Protein AF-0000000084669431 (afdb_homodimer)

Organism: Exserohilum turcicum (strain 28A) (NCBI:txid671987)

Foldseek 3Di:
DPVVVVVVVVVVVVVVVVVVVVVVVVVVVVPPPPVPVVPVPPPPPPPPQDACLDAADPDALVVDCLLVQDQDPQQADPLFAAAQDQQQLEEEEEEEQCDDLSVLAPPLQVLQLVQVVLLCVVRVHHYYYHYLVRHCLDPFDSVLSVLSSVSNVSRSRVSRFKYKYAYSQKHFQDSPDDCRVQPRHLVNLVPFFDAQAQAALAPDDDPLLPSDGQHNDADSRQAAKEFEADPRGTDPNIMMGGRHNVSSVVSVVLSDCVQRVVDDPVRSRNVLSCCCSVDVSSSNHYGYGQQQQAEAECDDPPRRHYDPPGGMYGPPPVVVVSCSNVSCVVRSD/DPVVVVVVVVVVVVVVVVVVVVVVVVVVVVPPPPVPVVPVPPPPPPPPQDACLDAADPDALVVDCLLVQDQDPQQADPLFAAAQDQQQLEEEEEEEQCDDLSVLAPPLQVLQLVQVVLLCVVRVHHYYYHYLVRHCLDPFDSVLSVLSSVSNVSRSPVSRFKYKYAYSQKHFQDSPDDCRVQPRHLVNLVPFFDAQAQAALAPDDDPLLPSDGQHNDADSRQAAKEFEADPRGTDPNIMMGGRHNVSSVVSVVLSDCVQRVVDDPVRSRNVLSCCCSVDVSSSNHYGYGQCQQAEAECDDPPRRHHDPPGGMYGPPPVVVVSCSNVSCVVRSD

pLDDT: mean 86.64, std 19.19, range [29.72, 98.94]

InterPro domains:
  IPR008630 Glycosyltransferase 34 [PF05637] (87-324)
  IPR008630 Glycosyltransferase 34 [PTHR31306] (14-332)
  IPR029044 Nucleotide-diphospho-sugar transferases [G3DSA:3.90.550.10] (99-324)

Solvent-accessible surface area (backbone atoms only — not comparable to full-atom values): 36402 Å² total; per-residue (Å²): 125,69,71,69,50,56,57,54,49,50,52,46,49,52,48,49,49,51,48,48,50,50,47,52,52,56,62,54,55,71,66,58,62,79,69,64,71,71,65,76,57,74,84,64,78,76,68,80,78,79,79,75,68,73,60,63,54,95,51,53,52,87,78,43,74,36,76,71,42,73,58,53,77,76,28,13,33,66,76,36,48,70,60,69,65,56,48,70,22,30,31,44,33,36,58,45,68,48,55,75,76,47,48,66,29,81,64,36,55,62,53,38,52,52,54,45,41,54,39,18,63,74,65,41,32,38,65,43,78,43,40,33,75,23,52,41,63,75,90,32,64,74,73,53,32,50,58,58,46,50,35,37,50,43,38,70,36,69,73,42,41,34,38,35,40,36,43,65,63,38,46,82,66,31,77,78,65,51,57,45,74,64,46,58,16,48,69,23,38,64,68,53,40,51,54,59,35,79,52,54,58,57,90,60,84,53,80,86,46,61,88,38,53,37,54,75,75,74,55,60,30,41,51,33,32,38,32,25,40,61,98,49,21,70,44,70,52,35,31,36,41,32,62,26,35,66,43,56,52,49,56,55,58,63,66,30,59,77,45,50,69,59,48,53,95,59,37,59,43,48,44,53,48,45,47,39,64,68,27,67,74,47,36,54,21,45,37,41,29,61,20,33,68,59,49,2,20,83,60,58,61,91,64,28,19,60,52,94,81,33,35,24,39,28,57,76,69,28,64,81,76,67,41,41,47,62,56,46,51,68,70,75,101,125,67,72,67,52,55,58,52,47,52,53,46,47,52,50,49,49,52,49,48,51,51,48,51,54,55,62,54,55,69,64,60,61,79,71,64,68,70,64,76,58,73,84,63,78,76,68,80,76,79,78,76,68,74,59,63,54,94,51,52,51,88,78,42,73,37,76,70,41,71,59,55,77,76,27,12,32,66,76,36,46,69,62,66,64,56,48,69,23,29,31,45,32,34,58,46,67,48,55,76,75,49,48,66,30,82,64,38,54,63,54,37,52,52,54,45,40,53,36,18,62,74,64,40,34,37,66,43,76,42,39,34,74,22,51,41,62,78,90,33,65,74,72,52,32,49,57,60,44,50,35,37,51,43,37,70,35,70,73,42,40,36,37,35,41,35,44,66,63,37,44,82,67,32,77,79,65,50,58,46,73,63,47,57,15,49,68,24,38,64,69,52,40,51,54,60,35,77,53,54,56,56,90,59,85,54,79,87,46,62,89,37,51,37,53,74,74,73,56,60,29,41,50,34,33,38,33,25,40,60,97,50,20,70,44,71,53,35,31,37,41,31,63,25,35,66,42,56,51,49,57,56,58,63,65,31,59,78,46,49,69,60,49,54,96,59,36,58,43,47,44,52,48,47,46,38,65,69,28,67,73,46,36,55,22,45,37,42,29,60,19,34,69,60,49,2,20,85,61,60,62,90,65,28,20,61,54,96,82,33,35,25,38,29,56,78,69,29,65,80,76,67,42,40,46,61,56,46,51,67,70,74,100

Nearest PDB structures (foldseek):
  2p6w-assembly1_A  TM=7.998E-01  e=3.138E-10  Paramecium bursaria Chlorella virus 1
  2p72-assembly2_B  TM=7.922E-01  e=5.476E-10  Paramecium bursaria Chlorella virus 1
  2p72-assembly1_A  TM=7.916E-01  e=3.294E-09  Paramecium bursaria Chlorella virus 1
  6bsu-assembly1_B  TM=5.437E-01  e=1.302E-09  Arabidopsis thaliana
  1xkd-assembly1_A  TM=3.582E-01  e=5.502E-01  Aeropyrum pernix K1

Structure (mmCIF, N/CA/C/O backbone):
data_AF-0000000084669431-model_v1
#
loop_
_entity.id
_entity.type
_entity.pdbx_description
1 polymer 'Glycosyltransferase family 34 protein'
#
loop_
_atom_site.group_PDB
_atom_site.id
_atom_site.type_symbol
_atom_site.label_atom_id
_atom_site.label_alt_id
_atom_site.label_comp_id
_atom_site.label_asym_id
_atom_site.label_entity_id
_atom_site.label_seq_id
_atom_site.pdbx_PDB_ins_code
_atom_site.Cartn_x
_atom_site.Cartn_y
_atom_site.Cartn_z
_atom_site.occupancy
_atom_site.B_iso_or_equiv
_atom_site.auth_seq_id
_atom_site.auth_comp_id
_atom_site.auth_asym_id
_atom_site.auth_atom_id
_atom_site.pdbx_PDB_model_num
ATOM 1 N N . MET A 1 1 ? -14.055 40.844 -62.906 1 32.91 1 MET A N 1
ATOM 2 C CA . MET A 1 1 ? -14.789 39.812 -62.156 1 32.91 1 MET A CA 1
ATOM 3 C C . MET A 1 1 ? -14.133 38.438 -62.344 1 32.91 1 MET A C 1
ATOM 5 O O . MET A 1 1 ? -14.383 37.531 -61.531 1 32.91 1 MET A O 1
ATOM 9 N N . LEU A 1 2 ? -13.328 38.344 -63.406 1 43.75 2 LEU A N 1
ATOM 10 C CA . LEU A 1 2 ? -12.766 37.031 -63.812 1 43.75 2 LEU A CA 1
ATOM 11 C C . LEU A 1 2 ? -11.531 36.719 -62.969 1 43.75 2 LEU A C 1
ATOM 13 O O . LEU A 1 2 ? -11.242 35.531 -62.75 1 43.75 2 LEU A O 1
ATOM 17 N N . SER A 1 3 ? -10.719 37.75 -62.625 1 47.31 3 SER A N 1
ATOM 18 C CA . SER A 1 3 ? -9.406 37.531 -62.031 1 47.31 3 SER A CA 1
ATOM 19 C C . SER A 1 3 ? -9.523 37 -60.625 1 47.31 3 SER A C 1
ATOM 21 O O . SER A 1 3 ? -8.664 36.25 -60.156 1 47.31 3 SER A O 1
ATOM 23 N N . ASN A 1 4 ? -10.625 37.375 -59.875 1 48.09 4 ASN A N 1
ATOM 24 C CA . ASN A 1 4 ? -10.758 36.969 -58.469 1 48.09 4 ASN A CA 1
ATOM 25 C C . ASN A 1 4 ? -11.211 35.531 -58.344 1 48.09 4 ASN A C 1
ATOM 27 O O . ASN A 1 4 ? -11.203 34.969 -57.25 1 48.09 4 ASN A O 1
ATOM 31 N N . GLN A 1 5 ? -11.617 34.906 -59.531 1 49 5 GLN A N 1
ATOM 32 C CA . GLN A 1 5 ? -12.102 33.531 -59.531 1 49 5 GLN A CA 1
ATOM 33 C C . GLN A 1 5 ? -10.938 32.562 -59.469 1 49 5 GLN A C 1
ATOM 35 O O . GLN A 1 5 ? -11.031 31.516 -58.812 1 49 5 GLN A O 1
ATOM 40 N N . LEU A 1 6 ? -9.867 32.938 -60.25 1 47.69 6 LEU A N 1
ATOM 41 C CA . LEU A 1 6 ? -8.797 31.969 -60.375 1 47.69 6 LEU A CA 1
ATOM 42 C C . LEU A 1 6 ? -7.984 31.859 -59.094 1 47.69 6 LEU A C 1
ATOM 44 O O . LEU A 1 6 ? -7.551 30.781 -58.719 1 47.69 6 LEU A O 1
ATOM 48 N N . LEU A 1 7 ? -7.859 33.031 -58.344 1 47.94 7 LEU A N 1
ATOM 49 C CA . LEU A 1 7 ? -7.086 33.031 -57.094 1 47.94 7 LEU A CA 1
ATOM 50 C C . LEU A 1 7 ? -7.809 32.25 -56 1 47.94 7 LEU A C 1
ATOM 52 O O . LEU A 1 7 ? -7.18 31.5 -55.25 1 47.94 7 LEU A O 1
ATOM 56 N N . THR A 1 8 ? -9.242 32.25 -56.125 1 51.12 8 THR A N 1
ATOM 57 C CA . THR A 1 8 ? -9.977 31.516 -55.094 1 51.12 8 THR A CA 1
ATOM 58 C C . THR A 1 8 ? -9.898 30 -55.344 1 51.12 8 THR A C 1
ATOM 60 O O . THR A 1 8 ? -9.906 29.219 -54.406 1 51.12 8 THR A O 1
ATOM 63 N N . LYS A 1 9 ? -9.672 29.578 -56.656 1 51.94 9 LYS A N 1
ATOM 64 C CA . LYS A 1 9 ? -9.57 28.141 -56.938 1 51.94 9 LYS A CA 1
ATOM 65 C C . LYS A 1 9 ? -8.211 27.594 -56.531 1 51.94 9 LYS A C 1
ATOM 67 O O . LYS A 1 9 ? -8.125 26.469 -56 1 51.94 9 LYS A O 1
ATOM 72 N N . ARG A 1 10 ? -7.203 28.469 -56.688 1 50.72 10 ARG A N 1
ATOM 73 C CA . ARG A 1 10 ? -5.875 27.969 -56.344 1 50.72 10 ARG A CA 1
ATOM 74 C C . ARG A 1 10 ? -5.707 27.844 -54.844 1 50.72 10 ARG A C 1
ATOM 76 O O . ARG A 1 10 ? -5.125 26.875 -54.344 1 50.72 10 ARG A O 1
ATOM 83 N N . TYR A 1 11 ? -6.312 28.812 -54.125 1 51.25 11 TYR A N 1
ATOM 84 C CA . TYR A 1 11 ? -6.215 28.719 -52.656 1 51.25 11 TYR A CA 1
ATOM 85 C C . TYR A 1 11 ? -7.086 27.578 -52.125 1 51.25 11 TYR A C 1
ATOM 87 O O . TYR A 1 11 ? -6.719 26.906 -51.156 1 51.25 11 TYR A O 1
ATOM 95 N N . THR A 1 12 ? -8.195 27.25 -52.969 1 53.72 12 THR A N 1
ATOM 96 C CA . THR A 1 12 ? -9.023 26.125 -52.562 1 53.72 12 THR A CA 1
ATOM 97 C C . THR A 1 12 ? -8.328 24.797 -52.844 1 53.72 12 THR A C 1
ATOM 99 O O . THR A 1 12 ? -8.375 23.875 -52 1 53.72 12 THR A O 1
ATOM 102 N N . LEU A 1 13 ? -7.527 24.781 -53.938 1 53.62 13 LEU A N 1
ATOM 103 C CA . LEU A 1 13 ? -6.832 23.547 -54.219 1 53.62 13 LEU A CA 1
ATOM 104 C C . LEU A 1 13 ? -5.672 23.328 -53.25 1 53.62 13 LEU A C 1
ATOM 106 O O . LEU A 1 13 ? -5.453 22.219 -52.781 1 53.62 13 LEU A O 1
ATOM 110 N N . VAL A 1 14 ? -4.98 24.438 -52.875 1 55.44 14 VAL A N 1
ATOM 111 C CA . VAL A 1 14 ? -3.887 24.297 -51.938 1 55.44 14 VAL A CA 1
ATOM 112 C C . VAL A 1 14 ? -4.449 24.016 -50.531 1 55.44 14 VAL A C 1
ATOM 114 O O . VAL A 1 14 ? -3.934 23.156 -49.812 1 55.44 14 VAL A O 1
ATOM 117 N N . ALA A 1 15 ? -5.715 24.625 -50.219 1 52.97 15 ALA A N 1
ATOM 118 C CA . ALA A 1 15 ? -6.316 24.344 -48.938 1 52.97 15 ALA A CA 1
ATOM 119 C C . ALA A 1 15 ? -6.84 22.906 -48.875 1 52.97 15 ALA A C 1
ATOM 121 O O . ALA A 1 15 ? -6.645 22.203 -47.875 1 52.97 15 ALA A O 1
ATOM 122 N N . THR A 1 16 ? -7.406 22.438 -50.062 1 52.69 16 THR A N 1
ATOM 123 C CA . THR A 1 16 ? -7.895 21.062 -50.094 1 52.69 16 THR A CA 1
ATOM 124 C C . THR A 1 16 ? -6.73 20.062 -50.094 1 52.69 16 THR A C 1
ATOM 126 O O . THR A 1 16 ? -6.781 19.047 -49.406 1 52.69 16 THR A O 1
ATOM 129 N N . ALA A 1 17 ? -5.609 20.406 -50.75 1 54.62 17 ALA A N 1
ATOM 130 C CA . ALA A 1 17 ? -4.453 19.516 -50.719 1 54.62 17 ALA A CA 1
ATOM 131 C C . ALA A 1 17 ? -3.793 19.5 -49.344 1 54.62 17 ALA A C 1
ATOM 133 O O . ALA A 1 17 ? -3.357 18.453 -48.875 1 54.62 17 ALA A O 1
ATOM 134 N N . LEU A 1 18 ? -3.768 20.688 -48.625 1 51.84 18 LEU A N 1
ATOM 135 C CA . LEU A 1 18 ? -3.232 20.734 -47.281 1 51.84 18 LEU A CA 1
ATOM 136 C C . LEU A 1 18 ? -4.141 19.984 -46.312 1 51.84 18 LEU A C 1
ATOM 138 O O . LEU A 1 18 ? -3.66 19.25 -45.438 1 51.84 18 LEU A O 1
ATOM 142 N N . ILE A 1 19 ? -5.496 20.031 -46.594 1 52.03 19 ILE A N 1
ATOM 143 C CA . ILE A 1 19 ? -6.406 19.281 -45.719 1 52.03 19 ILE A CA 1
ATOM 144 C C . ILE A 1 19 ? -6.289 17.781 -46.031 1 52.03 19 ILE A C 1
ATOM 146 O O . ILE A 1 19 ? -6.238 16.969 -45.094 1 52.03 19 ILE A O 1
ATOM 150 N N . ILE A 1 20 ? -6.102 17.406 -47.344 1 50.56 20 ILE A N 1
ATOM 151 C CA . ILE A 1 20 ? -5.941 15.992 -47.656 1 50.56 20 ILE A CA 1
ATOM 152 C C . ILE A 1 20 ? -4.613 15.484 -47.094 1 50.56 20 ILE A C 1
ATOM 154 O O . ILE A 1 20 ? -4.551 14.406 -46.5 1 50.56 20 ILE A O 1
ATOM 158 N N . SER A 1 21 ? -3.525 16.312 -47.125 1 47.38 21 SER A N 1
ATOM 159 C CA . SER A 1 21 ? -2.264 15.875 -46.562 1 47.38 21 SER A CA 1
ATOM 160 C C . SER A 1 21 ? -2.359 15.773 -45.031 1 47.38 21 SER A C 1
ATOM 162 O O . SER A 1 21 ? -1.797 14.852 -44.438 1 47.38 21 SER A O 1
ATOM 164 N N . ILE A 1 22 ? -3.074 16.672 -44.406 1 48.5 22 ILE A N 1
ATOM 165 C CA . ILE A 1 22 ? -3.26 16.578 -42.969 1 48.5 22 ILE A CA 1
ATOM 166 C C . ILE A 1 22 ? -4.129 15.367 -42.625 1 48.5 22 ILE A C 1
ATOM 168 O O . ILE A 1 22 ? -3.838 14.617 -41.688 1 48.5 22 ILE A O 1
ATOM 172 N N . VAL A 1 23 ? -5.168 15.078 -43.469 1 45.84 23 VAL A N 1
ATOM 173 C CA . VAL A 1 23 ? -6.012 13.914 -43.219 1 45.84 23 VAL A CA 1
ATOM 174 C C . VAL A 1 23 ? -5.223 12.641 -43.5 1 45.84 23 VAL A C 1
ATOM 176 O O . VAL A 1 23 ? -5.332 11.648 -42.75 1 45.84 23 VAL A O 1
ATOM 179 N N . LEU A 1 24 ? -4.414 12.602 -44.594 1 42.56 24 LEU A N 1
ATOM 180 C CA . LEU A 1 24 ? -3.609 11.414 -44.844 1 42.56 24 LEU A CA 1
ATOM 181 C C . LEU A 1 24 ? -2.551 11.227 -43.75 1 42.56 24 LEU A C 1
ATOM 183 O O . LEU A 1 24 ? -2.307 10.109 -43.312 1 42.56 24 LEU A O 1
ATOM 187 N N . VAL A 1 25 ? -1.885 12.273 -43.25 1 41.88 25 VAL A N 1
ATOM 188 C CA . VAL A 1 25 ? -0.943 12.117 -42.156 1 41.88 25 VAL A CA 1
ATOM 189 C C . VAL A 1 25 ? -1.695 11.727 -40.875 1 41.88 25 VAL A C 1
ATOM 191 O O . VAL A 1 25 ? -1.219 10.906 -40.094 1 41.88 25 VAL A O 1
ATOM 194 N N . ALA A 1 26 ? -2.918 12.305 -40.625 1 40.94 26 ALA A N 1
ATOM 195 C CA . ALA A 1 26 ? -3.709 11.906 -39.469 1 40.94 26 ALA A CA 1
ATOM 196 C C . ALA A 1 26 ? -4.227 10.477 -39.625 1 40.94 26 ALA A C 1
ATOM 198 O O . ALA A 1 26 ? -4.383 9.758 -38.625 1 40.94 26 ALA A O 1
ATOM 199 N N . SER A 1 27 ? -4.652 10.008 -40.844 1 35.16 27 SER A N 1
ATOM 200 C CA . SER A 1 27 ? -5.082 8.625 -41 1 35.16 27 SER A CA 1
ATOM 201 C C . SER A 1 27 ? -3.92 7.656 -40.781 1 35.16 27 SER A C 1
ATOM 203 O O . SER A 1 27 ? -4.129 6.477 -40.5 1 35.16 27 SER A O 1
ATOM 205 N N . PHE A 1 28 ? -2.715 7.988 -41.344 1 35.03 28 PHE A N 1
ATOM 206 C CA . PHE A 1 28 ? -1.62 7.055 -41.094 1 35.03 28 PHE A CA 1
ATOM 207 C C . PHE A 1 28 ? -1.096 7.18 -39.688 1 35.03 28 PHE A C 1
ATOM 209 O O . PHE A 1 28 ? -0.158 6.48 -39.281 1 35.03 28 PHE A O 1
ATOM 216 N N . ARG A 1 29 ? -1.427 8.211 -38.938 1 33.59 29 ARG A N 1
ATOM 217 C CA . ARG A 1 29 ? -0.917 8.258 -37.562 1 33.59 29 ARG A CA 1
ATOM 218 C C . ARG A 1 29 ? -1.437 7.082 -36.75 1 33.59 29 ARG A C 1
ATOM 220 O O . ARG A 1 29 ? -0.849 6.727 -35.719 1 33.59 29 ARG A O 1
ATOM 227 N N . ASP A 1 30 ? -2.705 6.641 -36.969 1 31.17 30 ASP A N 1
ATOM 228 C CA . ASP A 1 30 ? -3.178 5.574 -36.094 1 31.17 30 ASP A CA 1
ATOM 229 C C . ASP A 1 30 ? -2.391 4.285 -36.312 1 31.17 30 ASP A C 1
ATOM 231 O O . ASP A 1 30 ? -2.371 3.4 -35.469 1 31.17 30 ASP A O 1
ATOM 235 N N . ALA A 1 31 ? -2.021 3.947 -37.594 1 32.41 31 ALA A N 1
ATOM 236 C CA . ALA A 1 31 ? -1.518 2.596 -37.812 1 32.41 31 ALA A CA 1
ATOM 237 C C . ALA A 1 31 ? -0.068 2.465 -37.344 1 32.41 31 ALA A C 1
ATOM 239 O O . ALA A 1 31 ? 0.586 1.455 -37.625 1 32.41 31 ALA A O 1
ATOM 240 N N . ILE A 1 32 ? 0.657 3.607 -37.188 1 30.89 32 ILE A N 1
ATOM 241 C CA . ILE A 1 32 ? 1.993 3.146 -36.812 1 30.89 32 ILE A CA 1
ATOM 242 C C . ILE A 1 32 ? 1.958 2.49 -35.438 1 30.89 32 ILE A C 1
ATOM 244 O O . ILE A 1 32 ? 1.652 3.145 -34.438 1 30.89 32 ILE A O 1
ATOM 248 N N . PRO A 1 33 ? 1.662 1.197 -35.438 1 29.72 33 PRO A N 1
ATOM 249 C CA . PRO A 1 33 ? 1.746 0.488 -34.156 1 29.72 33 PRO A CA 1
ATOM 250 C C . PRO A 1 33 ? 3.027 0.805 -33.406 1 29.72 33 PRO A C 1
ATOM 252 O O . PRO A 1 33 ? 4.125 0.723 -33.969 1 29.72 33 PRO A O 1
ATOM 255 N N . ILE A 1 34 ? 3.033 1.793 -32.531 1 33.34 34 ILE A N 1
ATOM 256 C CA . ILE A 1 34 ? 4.121 2.006 -31.578 1 33.34 34 ILE A CA 1
ATOM 257 C C . ILE A 1 34 ? 4.637 0.661 -31.078 1 33.34 34 ILE A C 1
ATOM 259 O O . ILE A 1 34 ? 5.512 0.611 -30.203 1 33.34 34 ILE A O 1
ATOM 263 N N . GLN A 1 35 ? 4.113 -0.482 -31.578 1 30.89 35 GLN A N 1
ATOM 264 C CA . GLN A 1 35 ? 4.617 -1.782 -31.141 1 30.89 35 GLN A CA 1
ATOM 265 C C . GLN A 1 35 ? 6.113 -1.912 -31.422 1 30.89 35 GLN A C 1
ATOM 267 O O . GLN A 1 35 ? 6.836 -2.549 -30.656 1 30.89 35 GLN A O 1
ATOM 272 N N . ASP A 1 36 ? 6.645 -1.419 -32.562 1 31.81 36 ASP A N 1
ATOM 273 C CA . ASP A 1 36 ? 7.902 -1.944 -33.094 1 31.81 36 ASP A CA 1
ATOM 274 C C . ASP A 1 36 ? 9.094 -1.292 -32.375 1 31.81 36 ASP A C 1
ATOM 276 O O . ASP A 1 36 ? 10.242 -1.506 -32.781 1 31.81 36 ASP A O 1
ATOM 280 N N . TYR A 1 37 ? 8.922 -0.146 -31.766 1 34.09 37 TYR A N 1
ATOM 281 C CA . TYR A 1 37 ? 10.203 0.41 -31.344 1 34.09 37 TYR A CA 1
ATOM 282 C C . TYR A 1 37 ? 10.836 -0.438 -30.25 1 34.09 37 TYR A C 1
ATOM 284 O O . TYR A 1 37 ? 11.805 -0.019 -29.609 1 34.09 37 TYR A O 1
ATOM 292 N N . ARG A 1 38 ? 10.195 -1.572 -29.828 1 37.84 38 ARG A N 1
ATOM 293 C CA . ARG A 1 38 ? 10.812 -2.412 -28.812 1 37.84 38 ARG A CA 1
ATOM 294 C C . ARG A 1 38 ? 12.148 -2.967 -29.281 1 37.84 38 ARG A C 1
ATOM 296 O O . ARG A 1 38 ? 12.945 -3.457 -28.469 1 37.84 38 ARG A O 1
ATOM 303 N N . ASN A 1 39 ? 12.312 -3.004 -30.688 1 33.28 39 ASN A N 1
ATOM 304 C CA . ASN A 1 39 ? 13.453 -3.789 -31.141 1 33.28 39 ASN A CA 1
ATOM 305 C C . ASN A 1 39 ? 14.75 -2.988 -31.062 1 33.28 39 ASN A C 1
ATOM 307 O O . ASN A 1 39 ? 15.812 -3.488 -31.438 1 33.28 39 ASN A O 1
ATOM 311 N N . PHE A 1 40 ? 14.672 -1.655 -31.266 1 31.58 40 PHE A N 1
ATOM 312 C CA . PHE A 1 40 ? 16 -1.084 -31.438 1 31.58 40 PHE A CA 1
ATOM 313 C C . PHE A 1 40 ? 16.766 -1.104 -30.125 1 31.58 40 PHE A C 1
ATOM 315 O O . PHE A 1 40 ? 17.344 -0.089 -29.703 1 31.58 40 PHE A O 1
ATOM 322 N N . ALA A 1 41 ? 16.266 -1.688 -29.094 1 34.12 41 ALA A N 1
ATOM 323 C CA . ALA A 1 41 ? 17.172 -1.698 -27.953 1 34.12 41 ALA A CA 1
ATOM 324 C C . ALA A 1 41 ? 18.5 -2.338 -28.312 1 34.12 41 ALA A C 1
ATOM 326 O O . ALA A 1 41 ? 18.562 -3.219 -29.172 1 34.12 41 ALA A O 1
ATOM 327 N N . PHE A 1 42 ? 19.688 -1.788 -27.828 1 33.38 42 PHE A N 1
ATOM 328 C CA . PHE A 1 42 ? 21.078 -2.215 -27.828 1 33.38 42 PHE A CA 1
ATOM 329 C C . PHE A 1 42 ? 21.188 -3.711 -27.562 1 33.38 42 PHE A C 1
ATOM 331 O O . PHE A 1 42 ? 20.328 -4.293 -26.906 1 33.38 42 PHE A O 1
ATOM 338 N N . SER A 1 43 ? 21.703 -4.426 -28.453 1 33.28 43 SER A N 1
ATOM 339 C CA . SER A 1 43 ? 22.281 -5.723 -28.109 1 33.28 43 SER A CA 1
ATOM 340 C C . SER A 1 43 ? 22.797 -5.73 -26.688 1 33.28 43 SER A C 1
ATOM 342 O O . SER A 1 43 ? 23.906 -5.242 -26.422 1 33.28 43 SER A O 1
ATOM 344 N N . GLU A 1 44 ? 22.047 -5.398 -25.719 1 38.16 44 GLU A N 1
ATOM 345 C CA . GLU A 1 44 ? 22.625 -5.547 -24.391 1 38.16 44 GLU A CA 1
ATOM 346 C C . GLU A 1 44 ? 23.234 -6.93 -24.203 1 38.16 44 GLU A C 1
ATOM 348 O O . GLU A 1 44 ? 22.609 -7.945 -24.516 1 38.16 44 GLU A O 1
ATOM 353 N N . THR A 1 45 ? 24.5 -7.078 -24.297 1 37.31 45 THR A N 1
ATOM 354 C CA . THR A 1 45 ? 25.203 -8.25 -23.766 1 37.31 45 THR A CA 1
ATOM 355 C C . THR A 1 45 ? 24.5 -8.789 -22.531 1 37.31 45 THR A C 1
ATOM 357 O O . THR A 1 45 ? 24.375 -8.102 -21.531 1 37.31 45 THR A O 1
ATOM 360 N N . VAL A 1 46 ? 23.609 -9.711 -22.844 1 43.78 46 VAL A N 1
ATOM 361 C CA . VAL A 1 46 ? 22.953 -10.398 -21.734 1 43.78 46 VAL A CA 1
ATOM 362 C C . VAL A 1 46 ? 24 -11.031 -20.828 1 43.78 46 VAL A C 1
ATOM 364 O O . VAL A 1 46 ? 24.688 -11.984 -21.219 1 43.78 46 VAL A O 1
ATOM 367 N N . VAL 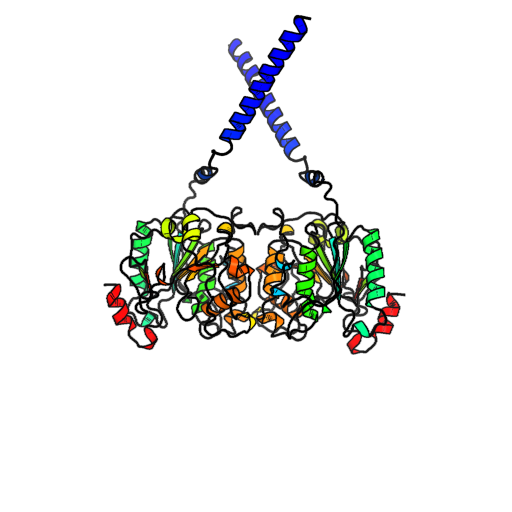A 1 47 ? 24.75 -10.336 -20 1 48.34 47 VAL A N 1
ATOM 368 C CA . VAL A 1 47 ? 25.531 -10.953 -18.922 1 48.34 47 VAL A CA 1
ATOM 369 C C . VAL A 1 47 ? 24.656 -11.938 -18.156 1 48.34 47 VAL A C 1
ATOM 371 O O . VAL A 1 47 ? 23.531 -11.602 -17.75 1 48.34 47 VAL A O 1
ATOM 374 N N . PRO A 1 48 ? 25.031 -13.227 -18.297 1 58.28 48 PRO A N 1
ATOM 375 C CA . PRO A 1 48 ? 24.25 -14.219 -17.547 1 58.28 48 PRO A CA 1
ATOM 376 C C . PRO A 1 48 ? 23.969 -13.797 -16.109 1 58.28 48 PRO A C 1
ATOM 378 O O . PRO A 1 48 ? 24.859 -13.305 -15.422 1 58.28 48 PRO A O 1
ATOM 381 N N . ILE A 1 49 ? 22.719 -13.656 -15.766 1 69.75 49 ILE A N 1
ATOM 382 C CA . ILE A 1 49 ? 22.312 -13.336 -14.398 1 69.75 49 ILE A CA 1
ATOM 383 C C . ILE A 1 49 ? 22.797 -14.422 -13.445 1 69.75 49 ILE A C 1
ATOM 385 O O . ILE A 1 49 ? 22.578 -15.609 -13.68 1 69.75 49 ILE A O 1
ATOM 389 N N . GLN A 1 50 ? 23.75 -14.062 -12.578 1 71.44 50 GLN A N 1
ATOM 390 C CA . GLN A 1 50 ? 24.25 -14.977 -11.562 1 71.44 50 GLN A CA 1
ATOM 391 C C . GLN A 1 50 ? 23.391 -14.93 -10.305 1 71.44 50 GLN A C 1
ATOM 393 O O . GLN A 1 50 ? 23.172 -13.867 -9.734 1 71.44 50 GLN A O 1
ATOM 398 N N . THR A 1 51 ? 22.688 -16.062 -10.102 1 80.62 51 THR A N 1
ATOM 399 C CA . THR A 1 51 ? 21.953 -16.203 -8.844 1 80.62 51 THR A CA 1
ATOM 400 C C . THR A 1 51 ? 22.891 -16.656 -7.723 1 80.62 51 THR A C 1
ATOM 402 O O . THR A 1 51 ? 23.891 -17.328 -7.973 1 80.62 51 THR A O 1
ATOM 405 N N . SER A 1 52 ? 22.812 -16.047 -6.543 1 76.5 52 SER A N 1
ATOM 406 C CA . SER A 1 52 ? 23.531 -16.516 -5.367 1 76.5 52 SER A CA 1
ATOM 407 C C . SER A 1 52 ? 22.672 -17.438 -4.52 1 76.5 52 SER A C 1
ATOM 409 O O . SER A 1 52 ? 22.062 -17.016 -3.543 1 76.5 52 SER A O 1
ATOM 411 N N . ASN A 1 53 ? 22.609 -18.688 -4.941 1 85.69 53 ASN A N 1
ATOM 412 C CA . ASN A 1 53 ? 21.797 -19.625 -4.195 1 85.69 53 ASN A CA 1
ATOM 413 C C . ASN A 1 53 ? 22.609 -20.359 -3.129 1 85.69 53 ASN A C 1
ATOM 415 O O . ASN A 1 53 ? 22.109 -21.266 -2.467 1 85.69 53 ASN A O 1
ATOM 419 N N . ASN A 1 54 ? 23.906 -19.672 -3.123 1 82.25 54 ASN A N 1
ATOM 420 C CA . ASN A 1 54 ? 24.797 -20.297 -2.15 1 82.25 54 ASN A CA 1
ATOM 421 C C . ASN A 1 54 ? 24.953 -19.438 -0.898 1 82.25 54 ASN A C 1
ATOM 423 O O . ASN A 1 54 ? 25.281 -18.266 -0.989 1 82.25 54 ASN A O 1
ATOM 427 N N . GLY A 1 55 ? 24.375 -19.766 0.247 1 84.81 55 GLY A N 1
ATOM 428 C CA . GLY A 1 55 ? 24.562 -19.156 1.553 1 84.81 55 GLY A CA 1
ATOM 429 C C . GLY A 1 55 ? 23.516 -18.141 1.898 1 84.81 55 GLY A C 1
ATOM 430 O O . GLY A 1 55 ? 22.781 -17.672 1.021 1 84.81 55 GLY A O 1
ATOM 431 N N . PRO A 1 56 ? 23.531 -17.688 3.096 1 91.06 56 PRO A N 1
ATOM 432 C CA . PRO A 1 56 ? 22.516 -16.75 3.584 1 91.06 56 PRO A CA 1
ATOM 433 C C . PRO A 1 56 ? 22.797 -15.312 3.18 1 91.06 56 PRO A C 1
ATOM 435 O O . PRO A 1 56 ? 23.953 -14.953 2.922 1 91.06 56 PRO A O 1
ATOM 438 N N . GLN A 1 57 ? 21.734 -14.523 2.996 1 91.31 57 GLN A N 1
ATOM 439 C CA . GLN A 1 57 ? 21.906 -13.078 2.85 1 91.31 57 GLN A CA 1
ATOM 440 C C . GLN A 1 57 ? 22.578 -12.477 4.086 1 91.31 57 GLN A C 1
ATOM 442 O O . GLN A 1 57 ? 22.469 -13.031 5.184 1 91.31 57 GLN A O 1
ATOM 447 N N . PRO A 1 58 ? 23.281 -11.375 3.893 1 90.69 58 PRO A N 1
ATOM 448 C CA . PRO A 1 58 ? 24.062 -10.805 4.988 1 90.69 58 PRO A CA 1
ATOM 449 C C . PRO A 1 58 ? 23.188 -10.195 6.086 1 90.69 58 PRO A C 1
ATOM 451 O O . PRO A 1 58 ? 23.672 -9.953 7.195 1 90.69 58 PRO A O 1
ATOM 454 N N . ALA A 1 59 ? 22 -9.867 5.84 1 92.19 59 ALA A N 1
ATOM 455 C CA . ALA A 1 59 ? 21.094 -9.242 6.809 1 92.19 59 ALA A CA 1
ATOM 456 C C . ALA A 1 59 ? 19.641 -9.547 6.48 1 92.19 59 ALA A C 1
ATOM 458 O O . ALA A 1 59 ? 19.359 -10.312 5.555 1 92.19 59 ALA A O 1
ATOM 459 N N . HIS A 1 60 ? 18.766 -9.008 7.344 1 93.56 60 HIS A N 1
ATOM 460 C CA . HIS A 1 60 ? 17.344 -9.18 7.141 1 93.56 60 HIS A CA 1
ATOM 461 C C . HIS A 1 60 ? 16.938 -8.805 5.719 1 93.56 60 HIS A C 1
ATOM 463 O O . HIS A 1 60 ? 17.453 -7.836 5.156 1 93.56 60 HIS A O 1
ATOM 469 N N . TYR A 1 61 ? 15.961 -9.531 5.141 1 95.81 61 TYR A N 1
ATOM 470 C CA . TYR A 1 61 ? 15.641 -9.398 3.725 1 95.81 61 TYR A CA 1
ATOM 471 C C . TYR A 1 61 ? 15.203 -7.977 3.393 1 95.81 61 TYR A C 1
ATOM 473 O O . TYR A 1 61 ? 15.438 -7.492 2.285 1 95.81 61 TYR A O 1
ATOM 481 N N . LYS A 1 62 ? 14.664 -7.223 4.301 1 93.19 62 LYS A N 1
ATOM 482 C CA . LYS A 1 62 ? 14.133 -5.887 4.059 1 93.19 62 LYS A CA 1
ATOM 483 C C . LYS A 1 62 ? 15.25 -4.895 3.758 1 93.19 62 LYS A C 1
ATOM 485 O O . LYS A 1 62 ? 15 -3.814 3.217 1 93.19 62 LYS A O 1
ATOM 490 N N . THR A 1 63 ? 16.406 -5.219 4.152 1 91.81 63 THR A N 1
ATOM 491 C CA . THR A 1 63 ? 17.5 -4.262 4.016 1 91.81 63 THR A CA 1
ATOM 492 C C . THR A 1 63 ? 18.359 -4.598 2.797 1 91.81 63 THR A C 1
ATOM 494 O O . THR A 1 63 ? 19.406 -3.982 2.582 1 91.81 63 THR A O 1
ATOM 497 N N . GLN A 1 64 ? 17.891 -5.609 2.031 1 94.19 64 GLN A N 1
ATOM 498 C CA . GLN A 1 64 ? 18.672 -6.07 0.893 1 94.19 64 GLN A CA 1
ATOM 499 C C . GLN A 1 64 ? 18.406 -5.215 -0.343 1 94.19 64 GLN A C 1
ATOM 501 O O . GLN A 1 64 ? 17.328 -4.648 -0.49 1 94.19 64 GLN A O 1
ATOM 506 N N . PRO A 1 65 ? 19.297 -5.078 -1.297 1 92.81 65 PRO A N 1
ATOM 507 C CA . PRO A 1 65 ? 19.188 -4.152 -2.428 1 92.81 65 PRO A CA 1
ATOM 508 C C . PRO A 1 65 ? 18.125 -4.566 -3.439 1 92.81 65 PRO A C 1
ATOM 510 O O . PRO A 1 65 ? 17.688 -3.746 -4.242 1 92.81 65 PRO A O 1
ATOM 513 N N . GLU A 1 66 ? 17.719 -5.809 -3.451 1 93.31 66 GLU A N 1
ATOM 514 C CA . GLU A 1 66 ? 16.781 -6.285 -4.465 1 93.31 66 GLU A CA 1
ATOM 515 C C . GLU A 1 66 ? 15.445 -5.562 -4.359 1 93.31 66 GLU A C 1
ATOM 517 O O . GLU A 1 66 ? 14.656 -5.566 -5.305 1 93.31 66 GLU A O 1
ATOM 522 N N . TRP A 1 67 ? 15.164 -4.91 -3.213 1 93.75 67 TRP A N 1
ATOM 523 C CA . TRP A 1 67 ? 13.914 -4.18 -3.029 1 93.75 67 TRP A CA 1
ATOM 524 C C . TRP A 1 67 ? 13.891 -2.908 -3.871 1 93.75 67 TRP A C 1
ATOM 526 O O . TRP A 1 67 ? 12.836 -2.297 -4.062 1 93.75 67 TRP A O 1
ATOM 536 N N . ASN A 1 68 ? 15.016 -2.516 -4.438 1 91.19 68 ASN A N 1
ATOM 537 C CA . ASN A 1 68 ? 15.086 -1.355 -5.32 1 91.19 68 ASN A CA 1
ATOM 538 C C . ASN A 1 68 ? 14.984 -1.758 -6.785 1 91.19 68 ASN A C 1
ATOM 540 O O . ASN A 1 68 ? 15.609 -1.142 -7.652 1 91.19 68 ASN A O 1
ATOM 544 N N . TRP A 1 69 ? 14.25 -2.881 -7.035 1 95.75 69 TRP A N 1
ATOM 545 C CA . TRP A 1 69 ? 14.055 -3.268 -8.43 1 95.75 69 TRP A CA 1
ATOM 546 C C . TRP A 1 69 ? 13.297 -2.188 -9.195 1 95.75 69 TRP A C 1
ATOM 548 O O . TRP A 1 69 ? 12.453 -1.491 -8.625 1 95.75 69 TRP A O 1
ATOM 558 N N . VAL A 1 70 ? 13.508 -2.037 -10.461 1 93.94 70 VAL A N 1
ATOM 559 C CA . VAL A 1 70 ? 13.07 -0.916 -11.289 1 93.94 70 VAL A CA 1
ATOM 560 C C . VAL A 1 70 ? 11.641 -1.15 -11.766 1 93.94 70 VAL A C 1
ATOM 562 O O . VAL A 1 70 ? 11.289 -2.26 -12.172 1 93.94 70 VAL A O 1
ATOM 565 N N . VAL A 1 71 ? 10.828 -0.145 -11.656 1 96.44 71 VAL A N 1
ATOM 566 C CA . VAL A 1 71 ? 9.555 -0.044 -12.359 1 96.44 71 VAL A CA 1
ATOM 567 C C . VAL A 1 71 ? 9.711 0.84 -13.594 1 96.44 71 VAL A C 1
ATOM 569 O O . VAL A 1 71 ? 9.898 2.053 -13.477 1 96.44 71 VAL A O 1
ATOM 572 N N . PRO A 1 72 ? 9.672 0.236 -14.75 1 96.31 72 PRO A N 1
ATOM 573 C CA . PRO A 1 72 ? 9.883 1.054 -15.945 1 96.31 72 PRO A CA 1
ATOM 574 C C . PRO A 1 72 ? 8.773 2.078 -16.156 1 96.31 72 PRO A C 1
ATOM 576 O O . PRO A 1 72 ? 7.676 1.932 -15.609 1 96.31 72 PRO A O 1
ATOM 579 N N . LYS A 1 73 ? 9.016 3.068 -17 1 93.88 73 LYS A N 1
ATOM 580 C CA . LYS A 1 73 ? 8.109 4.195 -17.203 1 93.88 73 LYS A CA 1
ATOM 581 C C . LYS A 1 73 ? 6.734 3.715 -17.656 1 93.88 73 LYS A C 1
ATOM 583 O O . LYS A 1 73 ? 5.711 4.184 -17.156 1 93.88 73 LYS A O 1
ATOM 588 N N . TYR A 1 74 ? 6.652 2.756 -18.547 1 93.88 74 TYR A N 1
ATOM 589 C CA . TYR A 1 74 ? 5.379 2.314 -19.109 1 93.88 74 TYR A CA 1
ATOM 590 C C . TYR A 1 74 ? 4.531 1.613 -18.047 1 93.88 74 TYR A C 1
ATOM 592 O O . TYR A 1 74 ? 3.314 1.493 -18.203 1 93.88 74 TYR A O 1
ATOM 600 N N . ALA A 1 75 ? 5.176 1.157 -16.969 1 96.25 75 ALA A N 1
ATOM 601 C CA . ALA A 1 75 ? 4.488 0.399 -15.922 1 96.25 75 ALA A CA 1
ATOM 602 C C . ALA A 1 75 ? 4.363 1.216 -14.641 1 96.25 75 ALA A C 1
ATOM 604 O O . ALA A 1 75 ? 3.977 0.688 -13.594 1 96.25 75 ALA A O 1
ATOM 605 N N . SER A 1 76 ? 4.727 2.48 -14.711 1 95.31 76 SER A N 1
ATOM 606 C CA . SER A 1 76 ? 4.871 3.314 -13.523 1 95.31 76 SER A CA 1
ATOM 607 C C . SER A 1 76 ? 3.568 4.039 -13.195 1 95.31 76 SER A C 1
ATOM 609 O O . SER A 1 76 ? 3.406 4.574 -12.102 1 95.31 76 SER A O 1
ATOM 611 N N . SER A 1 77 ? 2.633 4.051 -14.094 1 94.31 77 SER A N 1
ATOM 612 C CA . SER A 1 77 ? 1.442 4.879 -13.938 1 94.31 77 SER A CA 1
ATOM 613 C C . SER A 1 77 ? 0.41 4.199 -13.047 1 94.31 77 SER A C 1
ATOM 615 O O . SER A 1 77 ? 0.19 2.99 -13.156 1 94.31 77 SER A O 1
ATOM 617 N N . PHE A 1 78 ? -0.239 5 -12.234 1 92.12 78 PHE A N 1
ATOM 618 C CA . PHE A 1 78 ? -1.371 4.551 -11.43 1 92.12 78 PHE A CA 1
ATOM 619 C C . PHE A 1 78 ? -2.484 4.012 -12.32 1 92.12 78 PHE A C 1
ATOM 621 O O . PHE A 1 78 ? -3.244 3.133 -11.906 1 92.12 78 PHE A O 1
ATOM 628 N N . ASP A 1 79 ? -2.514 4.43 -13.57 1 91 79 ASP A N 1
ATOM 629 C CA . ASP A 1 79 ? -3.561 4.02 -14.5 1 91 79 ASP A CA 1
ATOM 630 C C . ASP A 1 79 ? -3.246 2.658 -15.117 1 91 79 ASP A C 1
ATOM 632 O O . ASP A 1 79 ? -4.012 2.152 -15.938 1 91 79 ASP A O 1
ATOM 636 N N . GLY A 1 80 ? -2.197 2.127 -14.75 1 94.31 80 GLY A N 1
ATOM 637 C CA . GLY A 1 80 ? -1.843 0.798 -15.219 1 94.31 80 GLY A CA 1
ATOM 638 C C . GLY A 1 80 ? -1.479 0.764 -16.688 1 94.31 80 GLY A C 1
ATOM 639 O O . GLY A 1 80 ? -1.25 1.809 -17.297 1 94.31 80 GLY A O 1
ATOM 640 N N . TYR A 1 81 ? -1.259 -0.446 -17.203 1 95.88 81 TYR A N 1
ATOM 641 C CA . TYR A 1 81 ? -0.928 -0.689 -18.594 1 95.88 81 TYR A CA 1
ATOM 642 C C . TYR A 1 81 ? -1.369 -2.082 -19.031 1 95.88 81 TYR A C 1
ATOM 644 O O . TYR A 1 81 ? -1.623 -2.947 -18.188 1 95.88 81 TYR A O 1
ATOM 652 N N . ALA A 1 82 ? -1.586 -2.242 -20.312 1 96.06 82 ALA A N 1
ATOM 653 C CA . ALA A 1 82 ? -1.889 -3.551 -20.875 1 96.06 82 ALA A CA 1
ATOM 654 C C . ALA A 1 82 ? -1.072 -3.793 -22.141 1 96.06 82 ALA A C 1
ATOM 656 O O . ALA A 1 82 ? -1.076 -2.969 -23.062 1 96.06 82 ALA A O 1
ATOM 657 N N . ARG A 1 83 ? -0.351 -4.848 -22.125 1 96.56 83 ARG A N 1
ATOM 658 C CA . ARG A 1 83 ? 0.372 -5.266 -23.312 1 96.56 83 ARG A CA 1
ATOM 659 C C . ARG A 1 83 ? 0.694 -6.754 -23.266 1 96.56 83 ARG A C 1
ATOM 661 O O . ARG A 1 83 ? 0.754 -7.348 -22.188 1 96.56 83 ARG A O 1
ATOM 668 N N . LYS A 1 84 ? 0.81 -7.328 -24.391 1 98.12 84 LYS A N 1
ATOM 669 C CA . LYS A 1 84 ? 1.226 -8.719 -24.516 1 98.12 84 LYS A CA 1
ATOM 670 C C . LYS A 1 84 ? 2.713 -8.875 -24.219 1 98.12 84 LYS A C 1
ATOM 672 O O . LYS A 1 84 ? 3.555 -8.312 -24.906 1 98.12 84 LYS A O 1
ATOM 677 N N . PRO A 1 85 ? 3.025 -9.609 -23.078 1 98.5 85 PRO A N 1
ATOM 678 C CA . PRO A 1 85 ? 4.457 -9.781 -22.812 1 98.5 85 PRO A CA 1
ATOM 679 C C . PRO A 1 85 ? 5.137 -10.672 -23.859 1 98.5 85 PRO A C 1
ATOM 681 O O . PRO A 1 85 ? 4.492 -11.531 -24.453 1 98.5 85 PRO A O 1
ATOM 684 N N . ARG A 1 86 ? 6.434 -10.344 -24.234 1 98.19 86 ARG A N 1
ATOM 685 C CA . ARG A 1 86 ? 7.242 -11.328 -24.953 1 98.19 86 ARG A CA 1
ATOM 686 C C . ARG A 1 86 ? 7.559 -12.523 -24.062 1 98.19 86 ARG A C 1
ATOM 688 O O . ARG A 1 86 ? 7.68 -12.391 -22.844 1 98.19 86 ARG A O 1
ATOM 695 N N . ASN A 1 87 ? 7.68 -13.664 -24.625 1 98.81 87 ASN A N 1
ATOM 696 C CA . ASN A 1 87 ? 7.969 -14.875 -23.859 1 98.81 87 ASN A CA 1
ATOM 697 C C . ASN A 1 87 ? 9.211 -14.703 -23 1 98.81 87 ASN A C 1
ATOM 699 O O . ASN A 1 87 ? 9.242 -15.148 -21.844 1 98.81 87 ASN A O 1
ATOM 703 N N . LYS A 1 88 ? 10.219 -14.031 -23.469 1 98.31 88 LYS A N 1
ATOM 704 C CA . LYS A 1 88 ? 11.477 -13.867 -22.75 1 98.31 88 LYS A CA 1
ATOM 705 C C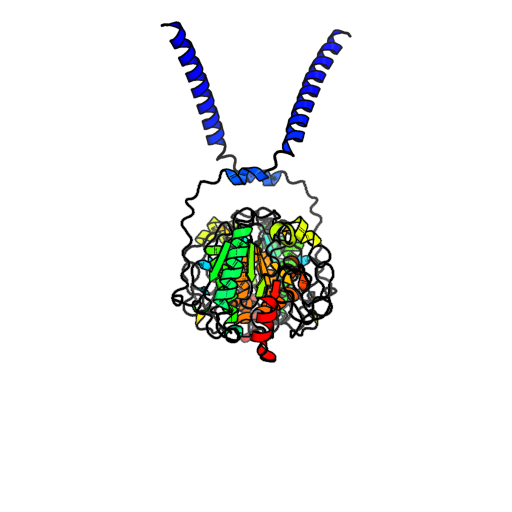 . LYS A 1 88 ? 11.297 -12.969 -21.531 1 98.31 88 LYS A C 1
ATOM 707 O O . LYS A 1 88 ? 12.188 -12.883 -20.672 1 98.31 88 LYS A O 1
ATOM 712 N N . ASP A 1 89 ? 10.164 -12.25 -21.469 1 98.44 89 ASP A N 1
ATOM 713 C CA . ASP A 1 89 ? 9.891 -11.336 -20.359 1 98.44 89 ASP A CA 1
ATOM 714 C C . ASP A 1 89 ? 8.992 -12 -19.312 1 98.44 89 ASP A C 1
ATOM 716 O O . ASP A 1 89 ? 8.367 -11.312 -18.5 1 98.44 89 ASP A O 1
ATOM 720 N N . VAL A 1 90 ? 8.875 -13.336 -19.391 1 98.94 90 VAL A N 1
ATOM 721 C CA . VAL A 1 90 ? 8.141 -14.125 -18.406 1 98.94 90 VAL A CA 1
ATOM 722 C C . VAL A 1 90 ? 9.109 -15.008 -17.625 1 98.94 90 VAL A C 1
ATOM 724 O O . VAL A 1 90 ? 9.906 -15.742 -18.219 1 98.94 90 VAL A O 1
ATOM 727 N N . ILE A 1 91 ? 9.023 -14.883 -16.281 1 98.88 91 ILE A N 1
ATOM 728 C CA . ILE A 1 91 ? 9.844 -15.711 -15.398 1 98.88 91 ILE A CA 1
ATOM 729 C C . ILE A 1 91 ? 8.969 -16.781 -14.734 1 98.88 91 ILE A C 1
ATOM 731 O O . ILE A 1 91 ? 7.91 -16.469 -14.188 1 98.88 91 ILE A O 1
ATOM 735 N N . VAL A 1 92 ? 9.383 -18 -14.859 1 98.88 92 VAL A N 1
ATOM 736 C CA . VAL A 1 92 ? 8.867 -19.062 -14 1 98.88 92 VAL A CA 1
ATOM 737 C C . VAL A 1 92 ? 9.766 -19.219 -12.781 1 98.88 92 VAL A C 1
ATOM 739 O O . VAL A 1 92 ? 10.906 -19.688 -12.898 1 98.88 92 VAL A O 1
ATOM 742 N N . LEU A 1 93 ? 9.266 -18.812 -11.633 1 98.88 93 LEU A N 1
ATOM 743 C CA . LEU A 1 93 ? 10.055 -18.734 -10.414 1 98.88 93 LEU A CA 1
ATOM 744 C C . LEU A 1 93 ? 9.719 -19.875 -9.469 1 98.88 93 LEU A C 1
ATOM 746 O O . LEU A 1 93 ? 8.555 -20.047 -9.078 1 98.88 93 LEU A O 1
ATOM 750 N N . THR A 1 94 ? 10.672 -20.688 -9.18 1 98.31 94 THR A N 1
ATOM 751 C CA . THR A 1 94 ? 10.617 -21.625 -8.07 1 98.31 94 THR A CA 1
ATOM 752 C C . THR A 1 94 ? 11.367 -21.078 -6.859 1 98.31 94 THR A C 1
ATOM 754 O O . THR A 1 94 ? 12.602 -21.031 -6.852 1 98.31 94 THR A O 1
ATOM 757 N N . ALA A 1 95 ? 10.656 -20.625 -5.859 1 97.75 95 ALA A N 1
ATOM 758 C CA . ALA A 1 95 ? 11.242 -20.203 -4.598 1 97.75 95 ALA A CA 1
ATOM 759 C C . ALA A 1 95 ? 11.109 -21.281 -3.527 1 97.75 95 ALA A C 1
ATOM 761 O O . ALA A 1 95 ? 10.031 -21.453 -2.947 1 97.75 95 ALA A O 1
ATOM 762 N N . SER A 1 96 ? 12.188 -22.031 -3.334 1 96.31 96 SER A N 1
ATOM 763 C CA . SER A 1 96 ? 12.125 -23.172 -2.428 1 96.31 96 SER A CA 1
ATOM 764 C C . SER A 1 96 ? 13.523 -23.672 -2.062 1 96.31 96 SER A C 1
ATOM 766 O O . SER A 1 96 ? 14.461 -23.531 -2.852 1 96.31 96 SER A O 1
ATOM 768 N N . ASP A 1 97 ? 13.633 -24.219 -0.859 1 93.56 97 ASP A N 1
ATOM 769 C CA . ASP A 1 97 ? 14.883 -24.891 -0.496 1 93.56 97 ASP A CA 1
ATOM 770 C C . ASP A 1 97 ? 14.711 -26.406 -0.512 1 93.56 97 ASP A C 1
ATOM 772 O O . ASP A 1 97 ? 15.633 -27.141 -0.137 1 93.56 97 ASP A O 1
ATOM 776 N N . GLY A 1 98 ? 13.547 -26.844 -0.883 1 90.69 98 GLY A N 1
ATOM 777 C CA . GLY A 1 98 ? 13.273 -28.266 -0.988 1 90.69 98 GLY A CA 1
ATOM 778 C C . GLY A 1 98 ? 13.047 -28.938 0.357 1 90.69 98 GLY A C 1
ATOM 779 O O . GLY A 1 98 ? 12.922 -30.156 0.436 1 90.69 98 GLY A O 1
ATOM 780 N N . LEU A 1 99 ? 12.914 -28.109 1.383 1 88.81 99 LEU A N 1
ATOM 781 C CA . LEU A 1 99 ? 12.758 -28.672 2.725 1 88.81 99 LEU A CA 1
ATOM 782 C C . LEU A 1 99 ? 11.305 -28.562 3.182 1 88.81 99 LEU A C 1
ATOM 784 O O . LEU A 1 99 ? 10.406 -28.391 2.363 1 88.81 99 LEU A O 1
ATOM 788 N N . GLY A 1 100 ? 10.992 -28.953 4.469 1 84.44 100 GLY A N 1
ATOM 789 C CA . GLY A 1 100 ? 9.633 -28.938 4.977 1 84.44 100 GLY A CA 1
ATOM 790 C C . GLY A 1 100 ? 8.781 -30.078 4.438 1 84.44 100 GLY A C 1
ATOM 791 O O . GLY A 1 100 ? 9.25 -31.219 4.348 1 84.44 100 GLY A O 1
ATOM 792 N N . HIS A 1 101 ? 7.602 -29.75 4.035 1 79 101 HIS A N 1
ATOM 793 C CA . HIS A 1 101 ? 6.668 -30.766 3.557 1 79 101 HIS A CA 1
ATOM 794 C C . HIS A 1 101 ? 7.105 -31.328 2.209 1 79 101 HIS A C 1
ATOM 796 O O . HIS A 1 101 ? 6.727 -32.438 1.843 1 79 101 HIS A O 1
ATOM 802 N N . ASN A 1 102 ? 7.891 -30.578 1.493 1 79.31 102 ASN A N 1
ATOM 803 C CA . ASN A 1 102 ? 8.383 -31 0.187 1 79.31 102 ASN A CA 1
ATOM 804 C C . ASN A 1 102 ? 9.375 -32.156 0.31 1 79.31 102 ASN A C 1
ATOM 806 O O . ASN A 1 102 ? 9.594 -32.906 -0.65 1 79.31 102 ASN A O 1
ATOM 810 N N . SER A 1 103 ? 9.969 -32.219 1.457 1 81.31 103 SER A N 1
ATOM 811 C CA . SER A 1 103 ? 11.023 -33.219 1.652 1 81.31 103 SER A CA 1
ATOM 812 C C . SER A 1 103 ? 10.453 -34.625 1.634 1 81.31 103 SER A C 1
ATOM 814 O O . SER A 1 103 ? 11.195 -35.594 1.506 1 81.31 103 SER A O 1
ATOM 816 N N . GLU A 1 104 ? 9.172 -34.719 1.756 1 84.88 104 GLU A N 1
ATOM 817 C CA . GLU A 1 104 ? 8.539 -36.031 1.682 1 84.88 104 GLU A CA 1
ATOM 818 C C . GLU A 1 104 ? 8.727 -36.656 0.303 1 84.88 104 GLU A C 1
ATOM 820 O O . GLU A 1 104 ? 8.703 -37.906 0.164 1 84.88 104 GLU A O 1
ATOM 825 N N . ILE A 1 105 ? 8.828 -35.875 -0.692 1 86 105 ILE A N 1
ATOM 826 C CA . ILE A 1 105 ? 9.062 -36.344 -2.055 1 86 105 ILE A CA 1
ATOM 827 C C . ILE A 1 105 ? 10.555 -36.375 -2.344 1 86 105 ILE A C 1
ATOM 829 O O . ILE A 1 105 ? 11.195 -35.312 -2.422 1 86 105 ILE A O 1
ATOM 833 N N . PRO A 1 106 ? 11.109 -37.562 -2.49 1 87.75 106 PRO A N 1
ATOM 834 C CA . PRO A 1 106 ? 12.555 -37.625 -2.73 1 87.75 106 PRO A CA 1
ATOM 835 C C . PRO A 1 106 ? 12.984 -36.875 -3.98 1 87.75 106 PRO A C 1
ATOM 837 O O . PRO A 1 106 ? 12.383 -37.031 -5.047 1 87.75 106 PRO A O 1
ATOM 840 N N . ASN A 1 107 ? 13.984 -36 -3.832 1 90.62 107 ASN A N 1
ATOM 841 C CA . ASN A 1 107 ? 14.602 -35.25 -4.922 1 90.62 107 ASN A CA 1
ATOM 842 C C . ASN A 1 107 ? 13.586 -34.375 -5.633 1 90.62 107 ASN A C 1
ATOM 844 O O . ASN A 1 107 ? 13.664 -34.188 -6.848 1 90.62 107 ASN A O 1
ATOM 848 N N . LEU A 1 108 ? 12.609 -33.938 -4.938 1 91.38 108 LEU A N 1
ATOM 849 C CA . LEU A 1 108 ? 11.531 -33.156 -5.5 1 91.38 108 LEU A CA 1
ATOM 850 C C . LEU A 1 108 ? 12.078 -31.938 -6.262 1 91.38 108 LEU A C 1
ATOM 852 O O . LEU A 1 108 ? 11.719 -31.719 -7.418 1 91.38 108 LEU A O 1
ATOM 856 N N . LEU A 1 109 ? 12.922 -31.188 -5.625 1 93.56 109 LEU A N 1
ATOM 857 C CA . LEU A 1 109 ? 13.398 -29.922 -6.199 1 93.56 109 LEU A CA 1
ATOM 858 C C . LEU A 1 109 ? 14.109 -30.172 -7.523 1 93.56 109 LEU A C 1
ATOM 860 O O . LEU A 1 109 ? 13.844 -29.5 -8.516 1 93.56 109 LEU A O 1
ATOM 864 N N . ASP A 1 110 ? 14.953 -31.188 -7.551 1 93.56 110 ASP A N 1
ATOM 865 C CA . ASP A 1 110 ? 15.664 -31.531 -8.781 1 93.56 110 ASP A CA 1
ATOM 866 C C . ASP A 1 110 ? 14.695 -31.906 -9.898 1 93.56 110 ASP A C 1
ATOM 868 O O . ASP A 1 110 ? 14.844 -31.453 -11.031 1 93.56 110 ASP A O 1
ATOM 872 N N . LYS A 1 111 ? 13.773 -32.688 -9.586 1 93.31 111 LYS A N 1
ATOM 873 C CA . LYS A 1 111 ? 12.805 -33.156 -10.57 1 93.31 111 LYS A CA 1
ATOM 874 C C . LYS A 1 111 ? 11.984 -32 -11.141 1 93.31 111 LYS A C 1
ATOM 876 O O . LYS A 1 111 ? 11.82 -31.906 -12.359 1 93.31 111 LYS A O 1
ATOM 881 N N . VAL A 1 112 ? 11.5 -31.172 -10.281 1 95.12 112 VAL A N 1
ATOM 882 C CA . VAL A 1 112 ? 10.609 -30.125 -10.75 1 95.12 112 VAL A CA 1
ATOM 883 C C . VAL A 1 112 ? 11.414 -29.047 -11.477 1 95.12 112 VAL A C 1
ATOM 885 O O . VAL A 1 112 ? 10.922 -28.438 -12.438 1 95.12 112 VAL A O 1
ATOM 888 N N . LEU A 1 113 ? 12.602 -28.75 -11.055 1 96.06 113 LEU A N 1
ATOM 889 C CA . LEU A 1 113 ? 13.43 -27.766 -11.742 1 96.06 113 LEU A CA 1
ATOM 890 C C . LEU A 1 113 ? 13.773 -28.234 -13.156 1 96.06 113 LEU A C 1
ATOM 892 O O . LEU A 1 113 ? 13.805 -27.438 -14.086 1 96.06 113 LEU A O 1
ATOM 896 N N . ASP A 1 114 ? 14.039 -29.516 -13.281 1 95.94 114 ASP A N 1
ATOM 897 C CA . ASP A 1 114 ? 14.305 -30.078 -14.609 1 95.94 114 ASP A CA 1
ATOM 898 C C . ASP A 1 114 ? 13.07 -29.953 -15.508 1 95.94 114 ASP A C 1
ATOM 900 O O . ASP A 1 114 ? 13.188 -29.531 -16.656 1 95.94 114 ASP A O 1
ATOM 904 N N . ASP A 1 115 ? 11.984 -30.344 -14.969 1 95.5 115 ASP A N 1
ATOM 905 C CA . ASP A 1 115 ? 10.703 -30.25 -15.68 1 95.5 115 ASP A CA 1
ATOM 906 C C . ASP A 1 115 ? 10.43 -28.812 -16.125 1 95.5 115 ASP A C 1
ATOM 908 O O . ASP A 1 115 ? 10.109 -28.578 -17.281 1 95.5 115 ASP A O 1
ATOM 912 N N . ARG A 1 116 ? 10.594 -27.828 -15.289 1 98.25 116 ARG A N 1
ATOM 913 C CA . ARG A 1 116 ? 10.344 -26.422 -15.555 1 98.25 116 ARG A CA 1
ATOM 914 C C . ARG A 1 116 ? 11.359 -25.859 -16.547 1 98.25 116 ARG A C 1
ATOM 916 O O . ARG A 1 116 ? 11.031 -25 -17.375 1 98.25 116 ARG A O 1
ATOM 923 N N . ALA A 1 117 ? 12.555 -26.359 -16.453 1 98.19 117 ALA A N 1
ATOM 924 C CA . ALA A 1 117 ? 13.578 -25.953 -17.406 1 98.19 117 ALA A CA 1
ATOM 925 C C . ALA A 1 117 ? 13.195 -26.344 -18.828 1 98.19 117 ALA A C 1
ATOM 927 O O . ALA A 1 117 ? 13.344 -25.547 -19.75 1 98.19 117 ALA A O 1
ATOM 928 N N . LYS A 1 118 ? 12.719 -27.531 -18.984 1 98 118 LYS A N 1
ATOM 929 C CA . LYS A 1 118 ? 12.297 -28.016 -20.297 1 98 118 LYS A CA 1
ATOM 930 C C . LYS A 1 118 ? 11.141 -27.172 -20.844 1 98 118 LYS A C 1
ATOM 932 O O . LYS A 1 118 ? 11.148 -26.766 -22 1 98 118 LYS A O 1
ATOM 937 N N . TYR A 1 119 ? 10.211 -26.953 -20 1 98.62 119 TYR A N 1
ATOM 938 C CA . TYR A 1 119 ? 9.055 -26.156 -20.375 1 98.62 119 TYR A CA 1
ATOM 939 C C . TYR A 1 119 ? 9.477 -24.75 -20.781 1 98.62 119 TYR A C 1
ATOM 941 O O . TYR A 1 119 ? 9.047 -24.25 -21.812 1 98.62 119 TYR A O 1
ATOM 949 N N . CYS A 1 120 ? 10.281 -24.094 -19.984 1 98.75 120 CYS A N 1
ATOM 950 C CA . CYS A 1 120 ? 10.742 -22.734 -20.234 1 98.75 120 CYS A CA 1
ATOM 951 C C . CYS A 1 120 ? 11.578 -22.688 -21.516 1 98.75 120 CYS A C 1
ATOM 953 O O . CYS A 1 120 ? 11.445 -21.75 -22.312 1 98.75 120 CYS A O 1
ATOM 955 N N . ALA A 1 121 ? 12.414 -23.672 -21.703 1 98.56 121 ALA A N 1
ATOM 956 C CA . ALA A 1 121 ? 13.219 -23.734 -22.906 1 98.56 121 ALA A CA 1
ATOM 957 C C . ALA A 1 121 ? 12.336 -23.844 -24.156 1 98.56 121 ALA A C 1
ATOM 959 O O . ALA A 1 121 ? 12.609 -23.203 -25.172 1 98.56 121 ALA A O 1
ATOM 960 N N . LYS A 1 122 ? 11.344 -24.609 -24.047 1 98.5 122 LYS A N 1
ATOM 961 C CA . LYS A 1 122 ? 10.438 -24.812 -25.172 1 98.5 122 LYS A CA 1
ATOM 962 C C . LYS A 1 122 ? 9.75 -23.516 -25.578 1 98.5 122 LYS A C 1
ATOM 964 O O . LYS A 1 122 ? 9.57 -23.234 -26.766 1 98.5 122 LYS A O 1
ATOM 969 N N . HIS A 1 123 ? 9.383 -22.688 -24.688 1 98.69 123 HIS A N 1
ATOM 970 C CA . HIS A 1 123 ? 8.562 -21.516 -24.953 1 98.69 123 HIS A CA 1
ATOM 971 C C . HIS A 1 123 ? 9.406 -20.25 -25 1 98.69 123 HIS A C 1
ATOM 973 O O . HIS A 1 123 ? 8.953 -19.203 -25.5 1 98.69 123 HIS A O 1
ATOM 979 N N . GLY A 1 124 ? 10.633 -20.312 -24.422 1 98.56 124 GLY A N 1
ATOM 980 C CA . GLY A 1 124 ? 11.469 -19.125 -24.344 1 98.56 124 GLY A CA 1
ATOM 981 C C . GLY A 1 124 ? 11.219 -18.297 -23.078 1 98.56 124 GLY A C 1
ATOM 982 O O . GLY A 1 124 ? 11.406 -17.078 -23.094 1 98.56 124 GLY A O 1
ATOM 983 N N . TYR A 1 125 ? 10.641 -18.938 -22.031 1 98.75 125 TYR A N 1
ATOM 984 C CA . TYR A 1 125 ? 10.523 -18.297 -20.734 1 98.75 125 TYR A CA 1
ATOM 985 C C . TYR A 1 125 ? 11.836 -18.391 -19.953 1 98.75 125 TYR A C 1
ATOM 987 O O . TYR A 1 125 ? 12.727 -19.156 -20.328 1 98.75 125 TYR A O 1
ATOM 995 N N . THR A 1 126 ? 12 -17.516 -18.953 1 98.25 126 THR A N 1
ATOM 996 C CA . THR A 1 126 ? 13.133 -17.609 -18.031 1 98.25 126 THR A CA 1
ATOM 997 C C . THR A 1 126 ? 12.805 -18.562 -16.875 1 98.25 126 THR A C 1
ATOM 999 O O . THR A 1 126 ? 11.789 -18.406 -16.203 1 98.25 126 THR A O 1
ATOM 1002 N N . ASN A 1 127 ? 13.617 -19.609 -16.766 1 97.75 127 ASN A N 1
ATOM 1003 C CA . ASN A 1 127 ? 13.531 -20.5 -15.609 1 97.75 127 ASN A CA 1
ATOM 1004 C C . ASN A 1 127 ? 14.422 -20.016 -14.469 1 97.75 127 ASN A C 1
ATOM 1006 O O . ASN A 1 127 ? 15.641 -19.906 -14.625 1 97.75 127 ASN A O 1
ATOM 1010 N N . LEU A 1 128 ? 13.828 -19.672 -13.305 1 98.25 128 LEU A N 1
ATOM 1011 C CA . LEU A 1 128 ? 14.594 -19.125 -12.195 1 98.25 128 LEU A CA 1
ATOM 1012 C C . LEU A 1 128 ? 14.312 -19.906 -10.906 1 98.25 128 LEU A C 1
ATOM 1014 O O . LEU A 1 128 ? 13.156 -20.109 -10.547 1 98.25 128 LEU A O 1
ATOM 1018 N N . TRP A 1 129 ? 15.32 -20.406 -10.32 1 97.88 129 TRP A N 1
ATOM 1019 C CA . TRP A 1 129 ? 15.242 -20.984 -8.984 1 97.88 129 TRP A CA 1
ATOM 1020 C C . TRP A 1 129 ? 15.961 -20.109 -7.969 1 97.88 129 TRP A C 1
ATOM 1022 O O . TRP A 1 129 ? 17.109 -19.703 -8.188 1 97.88 129 TRP A O 1
ATOM 1032 N N . LEU A 1 130 ? 15.289 -19.75 -6.91 1 97.5 130 LEU A N 1
ATOM 1033 C CA . LEU A 1 130 ? 15.883 -19.031 -5.781 1 97.5 130 LEU A CA 1
ATOM 1034 C C . LEU A 1 130 ? 15.727 -19.844 -4.492 1 97.5 130 LEU A C 1
ATOM 1036 O O . LEU A 1 130 ? 14.609 -20.203 -4.109 1 97.5 130 LEU A O 1
ATOM 1040 N N . ASN A 1 131 ? 16.828 -20.078 -3.834 1 96.44 131 ASN A N 1
ATOM 1041 C CA . ASN A 1 131 ? 16.891 -20.844 -2.596 1 96.44 131 ASN A CA 1
ATOM 1042 C C . ASN A 1 131 ? 16.359 -20.047 -1.411 1 96.44 131 ASN A C 1
ATOM 1044 O O . ASN A 1 131 ? 17.031 -19.125 -0.942 1 96.44 131 ASN A O 1
ATOM 1048 N N . THR A 1 132 ? 15.273 -20.469 -0.865 1 95.62 132 THR A N 1
ATOM 1049 C CA . THR A 1 132 ? 14.578 -19.672 0.14 1 95.62 132 THR A CA 1
ATOM 1050 C C . THR A 1 132 ? 15.344 -19.688 1.461 1 95.62 132 THR A C 1
ATOM 1052 O O . THR A 1 132 ? 15.117 -18.844 2.326 1 95.62 132 THR A O 1
ATOM 1055 N N . SER A 1 133 ? 16.234 -20.609 1.683 1 93.62 133 SER A N 1
ATOM 1056 C CA . SER A 1 133 ? 17.016 -20.672 2.916 1 93.62 133 SER A CA 1
ATOM 1057 C C . SER A 1 133 ? 17.969 -19.484 3.023 1 93.62 133 SER A C 1
ATOM 1059 O O . SER A 1 133 ? 18.516 -19.219 4.094 1 93.62 133 SER A O 1
ATOM 1061 N N . ARG A 1 134 ? 18.078 -18.812 1.951 1 95.19 134 ARG A N 1
ATOM 1062 C CA . ARG A 1 134 ? 19.016 -17.688 1.935 1 95.19 134 ARG A CA 1
ATOM 1063 C C . ARG A 1 134 ? 18.406 -16.469 2.609 1 95.19 134 ARG A C 1
ATOM 1065 O O . ARG A 1 134 ? 19.125 -15.57 3.066 1 95.19 134 ARG A O 1
ATOM 1072 N N . TYR A 1 135 ? 17.172 -16.359 2.645 1 96.25 135 TYR A N 1
ATOM 1073 C CA . TYR A 1 135 ? 16.516 -15.148 3.109 1 96.25 135 TYR A CA 1
ATOM 1074 C C . TYR A 1 135 ? 16.344 -15.172 4.625 1 96.25 135 TYR A C 1
ATOM 1076 O O . TYR A 1 135 ? 15.867 -16.156 5.188 1 96.25 135 TYR A O 1
ATOM 1084 N N . ASP A 1 136 ? 16.75 -14.109 5.301 1 95.25 136 ASP A N 1
ATOM 1085 C CA . ASP A 1 136 ? 16.453 -13.922 6.719 1 95.25 136 ASP A CA 1
ATOM 1086 C C . ASP A 1 136 ? 15.062 -13.32 6.918 1 95.25 136 ASP A C 1
ATOM 1088 O O . ASP A 1 136 ? 14.891 -12.102 6.82 1 95.25 136 ASP A O 1
ATOM 1092 N N . VAL A 1 137 ? 14.094 -14.195 7.242 1 93.44 137 VAL A N 1
ATOM 1093 C CA . VAL A 1 137 ? 12.719 -13.734 7.43 1 93.44 137 VAL A CA 1
ATOM 1094 C C . VAL A 1 137 ? 12.391 -13.664 8.922 1 93.44 137 VAL A C 1
ATOM 1096 O O . VAL A 1 137 ? 11.219 -13.609 9.297 1 93.44 137 VAL A O 1
ATOM 1099 N N . GLY A 1 138 ? 13.43 -13.672 9.734 1 89.81 138 GLY A N 1
ATOM 1100 C CA . GLY A 1 138 ? 13.242 -13.602 11.172 1 89.81 138 GLY A CA 1
ATOM 1101 C C . GLY A 1 138 ? 12.453 -14.773 11.727 1 89.81 138 GLY A C 1
ATOM 1102 O O . GLY A 1 138 ? 12.758 -15.93 11.43 1 89.81 138 GLY A O 1
ATOM 1103 N N . ASP A 1 139 ? 11.375 -14.477 12.531 1 86.94 139 ASP A N 1
ATOM 1104 C CA . ASP A 1 139 ? 10.602 -15.516 13.219 1 86.94 139 ASP A CA 1
ATOM 1105 C C . ASP A 1 139 ? 9.406 -15.945 12.375 1 86.94 139 ASP A C 1
ATOM 1107 O O . ASP A 1 139 ? 8.633 -16.812 12.789 1 86.94 139 ASP A O 1
ATOM 1111 N N . SER A 1 140 ? 9.328 -15.406 11.227 1 90.75 140 SER A N 1
ATOM 1112 C CA . SER A 1 140 ? 8.188 -15.75 10.383 1 90.75 140 SER A CA 1
ATOM 1113 C C . SER A 1 140 ? 8.336 -17.156 9.805 1 90.75 140 SER A C 1
ATOM 1115 O O . SER A 1 140 ? 9.453 -17.672 9.711 1 90.75 140 SER A O 1
ATOM 1117 N N . HIS A 1 141 ? 7.188 -17.75 9.523 1 91.94 141 HIS A N 1
ATOM 1118 C CA . HIS A 1 141 ? 7.227 -19.016 8.812 1 91.94 141 HIS A CA 1
ATOM 1119 C C . HIS A 1 141 ? 8.047 -18.922 7.535 1 91.94 141 HIS A C 1
ATOM 1121 O O . HIS A 1 141 ? 7.988 -17.906 6.836 1 91.94 141 HIS A O 1
ATOM 1127 N N . ARG A 1 142 ? 8.719 -19.938 7.145 1 90.62 142 ARG A N 1
ATOM 1128 C CA . ARG A 1 142 ? 9.68 -19.953 6.043 1 90.62 142 ARG A CA 1
ATOM 1129 C C . ARG A 1 142 ? 8.992 -19.625 4.723 1 90.62 142 ARG A C 1
ATOM 1131 O O . ARG A 1 142 ? 9.641 -19.109 3.801 1 90.62 142 ARG A O 1
ATOM 1138 N N . VAL A 1 143 ? 7.699 -19.875 4.652 1 93.44 143 VAL A N 1
ATOM 1139 C CA . VAL A 1 143 ? 6.965 -19.641 3.416 1 93.44 143 VAL A CA 1
ATOM 1140 C C . VAL A 1 143 ? 6.988 -18.156 3.072 1 93.44 143 VAL A C 1
ATOM 1142 O O . VAL A 1 143 ? 6.82 -17.781 1.91 1 93.44 143 VAL A O 1
ATOM 1145 N N . TRP A 1 144 ? 7.27 -17.297 4.047 1 96 144 TRP A N 1
ATOM 1146 C CA . TRP A 1 144 ? 7.332 -15.852 3.822 1 96 144 TRP A CA 1
ATOM 1147 C C . TRP A 1 144 ? 8.531 -15.484 2.947 1 96 144 TRP A C 1
ATOM 1149 O O . TRP A 1 144 ? 8.602 -14.375 2.41 1 96 144 TRP A O 1
ATOM 1159 N N . SER A 1 145 ? 9.453 -16.422 2.736 1 96.25 145 SER A N 1
ATOM 1160 C CA . SER A 1 145 ? 10.609 -16.203 1.875 1 96.25 145 SER A CA 1
ATOM 1161 C C . SER A 1 145 ? 10.195 -16.031 0.419 1 96.25 145 SER A C 1
ATOM 1163 O O . SER A 1 145 ? 10.969 -15.539 -0.404 1 96.25 145 SER A O 1
ATOM 1165 N N . LYS A 1 146 ? 8.977 -16.344 0.091 1 97.12 146 LYS A N 1
ATOM 1166 C CA . LYS A 1 146 ? 8.453 -16.125 -1.255 1 97.12 146 LYS A CA 1
ATOM 1167 C C . LYS A 1 146 ? 8.43 -14.648 -1.612 1 97.12 146 LYS A C 1
ATOM 1169 O O . LYS A 1 146 ? 8.609 -14.281 -2.775 1 97.12 146 LYS A O 1
ATOM 1174 N N . ILE A 1 147 ? 8.25 -13.773 -0.581 1 97.88 147 ILE A N 1
ATOM 1175 C CA . ILE A 1 147 ? 8.086 -12.344 -0.812 1 97.88 147 ILE A CA 1
ATOM 1176 C C . ILE A 1 147 ? 9.422 -11.727 -1.223 1 97.88 147 ILE A C 1
ATOM 1178 O O . ILE A 1 147 ? 9.531 -11.133 -2.295 1 97.88 147 ILE A O 1
ATOM 1182 N N . PRO A 1 148 ? 10.539 -11.961 -0.467 1 97.69 148 PRO A N 1
ATOM 1183 C CA . PRO A 1 148 ? 11.812 -11.438 -0.961 1 97.69 148 PRO A CA 1
ATOM 1184 C C . PRO A 1 148 ? 12.289 -12.148 -2.223 1 97.69 148 PRO A C 1
ATOM 1186 O O . PRO A 1 148 ? 12.984 -11.547 -3.051 1 97.69 148 PRO A O 1
ATOM 1189 N N . ALA A 1 149 ? 11.914 -13.414 -2.447 1 98.38 149 ALA A N 1
ATOM 1190 C CA . ALA A 1 149 ? 12.273 -14.109 -3.686 1 98.38 149 ALA A CA 1
ATOM 1191 C C . ALA A 1 149 ? 11.656 -13.406 -4.898 1 98.38 149 ALA A C 1
ATOM 1193 O O . ALA A 1 149 ? 12.312 -13.273 -5.938 1 98.38 149 ALA A O 1
ATOM 1194 N N . LEU A 1 150 ? 10.453 -12.938 -4.754 1 98.56 150 LEU A N 1
ATOM 1195 C CA . LEU A 1 150 ? 9.789 -12.203 -5.824 1 98.56 150 LEU A CA 1
ATOM 1196 C C . LEU A 1 150 ? 10.516 -10.898 -6.121 1 98.56 150 LEU A C 1
ATOM 1198 O O . LEU A 1 150 ? 10.789 -10.586 -7.281 1 98.56 150 LEU A O 1
ATOM 1202 N N . ALA A 1 151 ? 10.828 -10.18 -5.078 1 98.25 151 ALA A N 1
ATOM 1203 C CA . ALA A 1 151 ? 11.578 -8.938 -5.266 1 98.25 151 ALA A CA 1
ATOM 1204 C C . ALA A 1 151 ? 12.914 -9.195 -5.957 1 98.25 151 ALA A C 1
ATOM 1206 O O . ALA A 1 151 ? 13.305 -8.461 -6.863 1 98.25 151 ALA A O 1
ATOM 1207 N N . GLU A 1 152 ? 13.57 -10.242 -5.539 1 97.81 152 GLU A N 1
ATOM 1208 C CA . GLU A 1 152 ? 14.859 -10.578 -6.133 1 97.81 152 GLU A CA 1
ATOM 1209 C C . GLU A 1 152 ? 14.711 -10.969 -7.602 1 97.81 152 GLU A C 1
ATOM 1211 O O . GLU A 1 152 ? 15.547 -10.617 -8.43 1 97.81 152 GLU A O 1
ATOM 1216 N N . ALA A 1 153 ? 13.672 -11.672 -7.938 1 98.5 153 ALA A N 1
ATOM 1217 C CA . ALA A 1 153 ? 13.422 -12.023 -9.336 1 98.5 153 ALA A CA 1
ATOM 1218 C C . ALA A 1 153 ? 13.289 -10.773 -10.195 1 98.5 153 ALA A C 1
ATOM 1220 O O . ALA A 1 153 ? 13.922 -10.672 -11.25 1 98.5 153 ALA A O 1
ATOM 1221 N N . PHE A 1 154 ? 12.516 -9.812 -9.742 1 98.44 154 PHE A N 1
ATOM 1222 C CA . PHE A 1 154 ? 12.352 -8.562 -10.477 1 98.44 154 PHE A CA 1
ATOM 1223 C C . PHE A 1 154 ? 13.672 -7.809 -10.547 1 98.44 154 PHE A C 1
ATOM 1225 O O . PHE A 1 154 ? 13.961 -7.141 -11.547 1 98.44 154 PHE A O 1
ATOM 1232 N N . TYR A 1 155 ? 14.43 -7.867 -9.5 1 97.69 155 TYR A N 1
ATOM 1233 C CA . TYR A 1 155 ? 15.711 -7.172 -9.445 1 97.69 155 TYR A CA 1
ATOM 1234 C C . TYR A 1 155 ? 16.703 -7.785 -10.43 1 97.69 155 TYR A C 1
ATOM 1236 O O . TYR A 1 155 ? 17.375 -7.062 -11.172 1 97.69 155 TYR A O 1
ATOM 1244 N N . LEU A 1 156 ? 16.781 -9.109 -10.484 1 96.81 156 LEU A N 1
ATOM 1245 C CA . LEU A 1 156 ? 17.734 -9.836 -11.312 1 96.81 156 LEU A CA 1
ATOM 1246 C C . LEU A 1 156 ? 17.406 -9.68 -12.789 1 96.81 156 LEU A C 1
ATOM 1248 O O . LEU A 1 156 ? 18.297 -9.648 -13.641 1 96.81 156 LEU A O 1
ATOM 1252 N N . TYR A 1 157 ? 16.141 -9.539 -13.141 1 97.5 157 TYR A N 1
ATOM 1253 C CA . TYR A 1 157 ? 15.672 -9.453 -14.523 1 97.5 157 TYR A CA 1
ATOM 1254 C C . TYR A 1 157 ? 14.867 -8.18 -14.75 1 97.5 157 TYR A C 1
ATOM 1256 O O . TYR A 1 157 ? 13.633 -8.219 -14.781 1 97.5 157 TYR A O 1
ATOM 1264 N N . PRO A 1 158 ? 15.469 -7.086 -15.055 1 96.38 158 PRO A N 1
ATOM 1265 C CA . PRO A 1 158 ? 14.797 -5.785 -15.109 1 96.38 158 PRO A CA 1
ATOM 1266 C C . PRO A 1 158 ? 13.82 -5.676 -16.281 1 96.38 158 PRO A C 1
ATOM 1268 O O . PRO A 1 158 ? 12.969 -4.781 -16.297 1 96.38 158 PRO A O 1
ATOM 1271 N N . SER A 1 159 ? 13.898 -6.586 -17.234 1 96.38 159 SER A N 1
ATOM 1272 C CA . SER A 1 159 ? 12.992 -6.527 -18.375 1 96.38 159 SER A CA 1
ATOM 1273 C C . SER A 1 159 ? 11.773 -7.418 -18.156 1 96.38 159 SER A C 1
ATOM 1275 O O . SER A 1 159 ? 10.789 -7.328 -18.891 1 96.38 159 SER A O 1
ATOM 1277 N N . ALA A 1 160 ? 11.859 -8.289 -17.141 1 98.25 160 ALA A N 1
ATOM 1278 C CA . ALA A 1 160 ? 10.758 -9.211 -16.906 1 98.25 160 ALA A CA 1
ATOM 1279 C C . ALA A 1 160 ? 9.461 -8.453 -16.625 1 98.25 160 ALA A C 1
ATOM 1281 O O . ALA A 1 160 ? 9.438 -7.52 -15.82 1 98.25 160 ALA A O 1
ATOM 1282 N N . GLU A 1 161 ? 8.445 -8.891 -17.281 1 98.56 161 GLU A N 1
ATOM 1283 C CA . GLU A 1 161 ? 7.145 -8.234 -17.109 1 98.56 161 GLU A CA 1
ATOM 1284 C C . GLU A 1 161 ? 6.254 -9.023 -16.156 1 98.56 161 GLU A C 1
ATOM 1286 O O . GLU A 1 161 ? 5.484 -8.445 -15.391 1 98.56 161 GLU A O 1
ATOM 1291 N N . TRP A 1 162 ? 6.352 -10.352 -16.25 1 98.88 162 TRP A N 1
ATOM 1292 C CA . TRP A 1 162 ? 5.562 -11.227 -15.383 1 98.88 162 TRP A CA 1
ATOM 1293 C C . TRP A 1 162 ? 6.453 -12.258 -14.703 1 98.88 162 TRP A C 1
ATOM 1295 O O . TRP A 1 162 ? 7.371 -12.805 -15.32 1 98.88 162 TRP A O 1
ATOM 1305 N N . VAL A 1 163 ? 6.168 -12.516 -13.453 1 98.94 163 VAL A N 1
ATOM 1306 C CA . VAL A 1 163 ? 6.758 -13.617 -12.711 1 98.94 163 VAL A CA 1
ATOM 1307 C C . VAL A 1 163 ? 5.664 -14.594 -12.273 1 98.94 163 VAL A C 1
ATOM 1309 O O . VAL A 1 163 ? 4.688 -14.188 -11.633 1 98.94 163 VAL A O 1
ATOM 1312 N N . TRP A 1 164 ? 5.762 -15.773 -12.695 1 98.94 164 TRP A N 1
ATOM 1313 C CA . TRP A 1 164 ? 4.918 -16.844 -12.195 1 98.94 164 TRP A CA 1
ATOM 1314 C C . TRP A 1 164 ? 5.578 -17.562 -11.016 1 98.94 164 TRP A C 1
ATOM 1316 O O . TRP A 1 164 ? 6.492 -18.359 -11.203 1 98.94 164 TRP A O 1
ATOM 1326 N N . LEU A 1 165 ? 5.148 -17.219 -9.836 1 98.94 165 LEU A N 1
ATOM 1327 C CA . LEU A 1 165 ? 5.586 -17.922 -8.633 1 98.94 165 LEU A CA 1
ATOM 1328 C C . LEU A 1 165 ? 4.863 -19.25 -8.484 1 98.94 165 LEU A C 1
ATOM 1330 O O . LEU A 1 165 ? 3.65 -19.281 -8.258 1 98.94 165 LEU A O 1
ATOM 1334 N N . MET A 1 166 ? 5.613 -20.344 -8.609 1 98.12 166 MET A N 1
ATOM 1335 C CA . MET A 1 166 ? 5.074 -21.703 -8.578 1 98.12 166 MET A CA 1
ATOM 1336 C C . MET A 1 166 ? 5.656 -22.5 -7.406 1 98.12 166 MET A C 1
ATOM 1338 O O . MET A 1 166 ? 6.875 -22.609 -7.277 1 98.12 166 MET A O 1
ATOM 1342 N N . ASP A 1 167 ? 4.805 -23.047 -6.551 1 96.88 167 ASP A N 1
ATOM 1343 C CA . ASP A 1 167 ? 5.285 -23.891 -5.457 1 96.88 167 ASP A CA 1
ATOM 1344 C C . ASP A 1 167 ? 6.094 -25.062 -5.988 1 96.88 167 ASP A C 1
ATOM 1346 O O . ASP A 1 167 ? 5.879 -25.516 -7.117 1 96.88 167 ASP A O 1
ATOM 1350 N N . ALA A 1 168 ? 6.965 -25.516 -5.133 1 95.44 168 ALA A N 1
ATOM 1351 C CA . ALA A 1 168 ? 7.844 -26.594 -5.559 1 95.44 168 ALA A CA 1
ATOM 1352 C C . ALA A 1 168 ? 7.066 -27.891 -5.754 1 95.44 168 ALA A C 1
ATOM 1354 O O . ALA A 1 168 ? 7.43 -28.719 -6.594 1 95.44 168 ALA A O 1
ATOM 1355 N N . ASP A 1 169 ? 5.992 -28.031 -5.047 1 93.62 169 ASP A N 1
ATOM 1356 C CA . ASP A 1 169 ? 5.238 -29.281 -5.133 1 93.62 169 ASP A CA 1
ATOM 1357 C C . ASP A 1 169 ? 4.164 -29.203 -6.215 1 93.62 169 ASP A C 1
ATOM 1359 O O . ASP A 1 169 ? 3.016 -29.594 -5.988 1 93.62 169 ASP A O 1
ATOM 1363 N N . MET A 1 170 ? 4.504 -28.688 -7.305 1 95.88 170 MET A N 1
ATOM 1364 C CA . MET A 1 170 ? 3.693 -28.641 -8.523 1 95.88 170 MET A CA 1
ATOM 1365 C C . MET A 1 170 ? 4.461 -29.219 -9.703 1 95.88 170 MET A C 1
ATOM 1367 O O . MET A 1 170 ? 5.668 -29 -9.828 1 95.88 170 MET A O 1
ATOM 1371 N N . VAL A 1 171 ? 3.738 -29.875 -10.547 1 95.88 171 VAL A N 1
ATOM 1372 C CA . VAL A 1 171 ? 4.336 -30.438 -11.75 1 95.88 171 VAL A CA 1
ATOM 1373 C C . VAL A 1 171 ? 3.592 -29.938 -12.984 1 95.88 171 VAL A C 1
ATOM 1375 O O . VAL A 1 171 ? 2.361 -29.859 -12.984 1 95.88 171 VAL A O 1
ATOM 1378 N N . LEU A 1 172 ? 4.363 -29.562 -13.984 1 97.94 172 LEU A N 1
ATOM 1379 C CA . LEU A 1 172 ? 3.781 -29.156 -15.258 1 97.94 172 LEU A CA 1
ATOM 1380 C C . LEU A 1 172 ? 3.291 -30.375 -16.047 1 97.94 172 LEU A C 1
ATOM 1382 O O . LEU A 1 172 ? 4.039 -31.328 -16.234 1 97.94 172 LEU A O 1
ATOM 1386 N N . MET A 1 173 ? 2.072 -30.281 -16.484 1 97.62 173 MET A N 1
ATOM 1387 C CA . MET A 1 173 ? 1.443 -31.422 -17.141 1 97.62 173 MET A CA 1
ATOM 1388 C C . MET A 1 173 ? 1.326 -31.188 -18.641 1 97.62 173 MET A C 1
ATOM 1390 O O . MET A 1 173 ? 1.352 -32.125 -19.438 1 97.62 173 MET A O 1
ATOM 1394 N N . ASN A 1 174 ? 1.132 -29.969 -19.078 1 97.88 174 ASN A N 1
ATOM 1395 C CA . ASN A 1 174 ? 0.968 -29.609 -20.484 1 97.88 174 ASN A CA 1
ATOM 1396 C C . ASN A 1 174 ? 2.076 -28.672 -20.953 1 97.88 174 ASN A C 1
ATOM 1398 O O . ASN A 1 174 ? 1.936 -27.438 -20.875 1 97.88 174 ASN A O 1
ATOM 1402 N N . HIS A 1 175 ? 3.119 -29.203 -21.578 1 97.81 175 HIS A N 1
ATOM 1403 C CA . HIS A 1 175 ? 4.309 -28.438 -21.938 1 97.81 175 HIS A CA 1
ATOM 1404 C C . HIS A 1 175 ? 4.07 -27.609 -23.188 1 97.81 175 HIS A C 1
ATOM 1406 O O . HIS A 1 175 ? 4.879 -26.734 -23.516 1 97.81 175 HIS A O 1
ATOM 1412 N N . ASP A 1 176 ? 2.916 -27.781 -23.812 1 98.19 176 ASP A N 1
ATOM 1413 C CA . ASP A 1 176 ? 2.592 -27 -25 1 98.19 176 ASP A CA 1
ATOM 1414 C C . ASP A 1 176 ? 1.799 -25.75 -24.625 1 98.19 176 ASP A C 1
ATOM 1416 O O . ASP A 1 176 ? 1.606 -24.859 -25.453 1 98.19 176 ASP A O 1
ATOM 1420 N N . TYR A 1 177 ? 1.359 -25.703 -23.406 1 98.25 177 TYR A N 1
ATOM 1421 C CA . TYR A 1 177 ? 0.505 -24.625 -22.922 1 98.25 177 TYR A CA 1
ATOM 1422 C C . TYR A 1 177 ? 1.256 -23.297 -22.922 1 98.25 177 TYR A C 1
ATOM 1424 O O . TYR A 1 177 ? 2.244 -23.141 -22.188 1 98.25 177 TYR A O 1
ATOM 1432 N N . SER A 1 178 ? 0.824 -22.344 -23.719 1 98.75 178 SER A N 1
ATOM 1433 C CA . SER A 1 178 ? 1.448 -21.016 -23.766 1 98.75 178 SER A CA 1
ATOM 1434 C C . SER A 1 178 ? 0.917 -20.125 -22.656 1 98.75 178 SER A C 1
ATOM 1436 O O . SER A 1 178 ? -0.259 -19.75 -22.656 1 98.75 178 SER A O 1
ATOM 1438 N N . LEU A 1 179 ? 1.756 -19.688 -21.797 1 98.88 179 LEU A N 1
ATOM 1439 C CA . LEU A 1 179 ? 1.336 -18.766 -20.734 1 98.88 179 LEU A CA 1
ATOM 1440 C C . LEU A 1 179 ? 0.833 -17.453 -21.328 1 98.88 179 LEU A C 1
ATOM 1442 O O . LEU A 1 179 ? -0.179 -16.922 -20.875 1 98.88 179 LEU A O 1
ATOM 1446 N N . VAL A 1 180 ? 1.488 -16.922 -22.312 1 98.81 180 VAL A N 1
ATOM 1447 C CA . VAL A 1 180 ? 1.191 -15.609 -22.891 1 98.81 180 VAL A CA 1
ATOM 1448 C C . VAL A 1 180 ? -0.164 -15.648 -23.594 1 98.81 180 VAL A C 1
ATOM 1450 O O . VAL A 1 180 ? -1.026 -14.805 -23.344 1 98.81 180 VAL A O 1
ATOM 1453 N N . SER A 1 181 ? -0.395 -16.656 -24.359 1 98.44 181 SER A N 1
ATOM 1454 C CA . SER A 1 181 ? -1.622 -16.734 -25.141 1 98.44 181 SER A CA 1
ATOM 1455 C C . SER A 1 181 ? -2.812 -17.125 -24.266 1 98.44 181 SER A C 1
ATOM 1457 O O . SER A 1 181 ? -3.939 -16.688 -24.516 1 98.44 181 SER A O 1
ATOM 1459 N N . GLU A 1 182 ? -2.506 -17.875 -23.25 1 98.56 182 GLU A N 1
ATOM 1460 C CA . GLU A 1 182 ? -3.623 -18.484 -22.531 1 98.56 182 GLU A CA 1
ATOM 1461 C C . GLU A 1 182 ? -3.918 -17.75 -21.234 1 98.56 182 GLU A C 1
ATOM 1463 O O . GLU A 1 182 ? -5.004 -17.875 -20.672 1 98.56 182 GLU A O 1
ATOM 1468 N N . ILE A 1 183 ? -2.967 -16.938 -20.719 1 98.81 183 ILE A N 1
ATOM 1469 C CA . ILE A 1 183 ? -3.172 -16.359 -19.391 1 98.81 183 ILE A CA 1
ATOM 1470 C C . ILE A 1 183 ? -2.762 -14.891 -19.406 1 98.81 183 ILE A C 1
ATOM 1472 O O . ILE A 1 183 ? -3.531 -14.023 -18.984 1 98.81 183 ILE A O 1
ATOM 1476 N N . LEU A 1 184 ? -1.65 -14.484 -20.016 1 98.88 184 LEU A N 1
ATOM 1477 C CA . LEU A 1 184 ? -0.966 -13.258 -19.625 1 98.88 184 LEU A CA 1
ATOM 1478 C C . LEU A 1 184 ? -1.272 -12.125 -20.609 1 98.88 184 LEU A C 1
ATOM 1480 O O . LEU A 1 184 ? -1.073 -10.953 -20.281 1 98.88 184 LEU A O 1
ATOM 1484 N N . SER A 1 185 ? -1.68 -12.477 -21.844 1 98.81 185 SER A N 1
ATOM 1485 C CA . SER A 1 185 ? -2.062 -11.398 -22.75 1 98.81 185 SER A CA 1
ATOM 1486 C C . SER A 1 185 ? -3.307 -10.672 -22.234 1 98.81 185 SER A C 1
ATOM 1488 O O . SER A 1 185 ? -4.152 -11.273 -21.578 1 98.81 185 SER A O 1
ATOM 1490 N N . PRO A 1 186 ? -3.393 -9.367 -22.594 1 98.38 186 PRO A N 1
ATOM 1491 C CA . PRO A 1 186 ? -4.586 -8.633 -22.172 1 98.38 186 PRO A CA 1
ATOM 1492 C C . PRO A 1 186 ? -5.883 -9.328 -22.562 1 98.38 186 PRO A C 1
ATOM 1494 O O . PRO A 1 186 ? -6.82 -9.398 -21.766 1 98.38 186 PRO A O 1
ATOM 1497 N N . ALA A 1 187 ? -5.941 -9.875 -23.734 1 98.38 187 ALA A N 1
ATOM 1498 C CA . ALA A 1 187 ? -7.133 -10.586 -24.203 1 98.38 187 ALA A CA 1
ATOM 1499 C C . ALA A 1 187 ? -7.395 -11.836 -23.375 1 98.38 187 ALA A C 1
ATOM 1501 O O . ALA A 1 187 ? -8.539 -12.125 -23.031 1 98.38 187 ALA A O 1
ATOM 1502 N N . ALA A 1 188 ? -6.363 -12.562 -23.062 1 98.75 188 ALA A N 1
ATOM 1503 C CA . ALA A 1 188 ? -6.5 -13.766 -22.266 1 98.75 188 ALA A CA 1
ATOM 1504 C C . ALA A 1 188 ? -6.957 -13.43 -20.844 1 98.75 188 ALA A C 1
ATOM 1506 O O . ALA A 1 188 ? -7.812 -14.125 -20.281 1 98.75 188 ALA A O 1
ATOM 1507 N N . ILE A 1 189 ? -6.422 -12.367 -20.281 1 98.75 189 ILE A N 1
ATOM 1508 C CA . ILE A 1 189 ? -6.809 -11.93 -18.938 1 98.75 189 ILE A CA 1
ATOM 1509 C C . ILE A 1 189 ? -8.281 -11.531 -18.922 1 98.75 189 ILE A C 1
ATOM 1511 O O . ILE A 1 189 ? -9.047 -11.969 -18.062 1 98.75 189 ILE A O 1
ATOM 1515 N N . ASP A 1 190 ? -8.625 -10.742 -19.875 1 98.19 190 ASP A N 1
ATOM 1516 C CA . ASP A 1 190 ? -10.008 -10.281 -19.953 1 98.19 190 ASP A CA 1
ATOM 1517 C C . ASP A 1 190 ? -10.977 -11.461 -20.016 1 98.19 190 ASP A C 1
ATOM 1519 O O . ASP A 1 190 ? -12.023 -11.453 -19.375 1 98.19 190 ASP A O 1
ATOM 1523 N N . LYS A 1 191 ? -10.609 -12.469 -20.703 1 97.75 191 LYS A N 1
ATOM 1524 C CA . LYS A 1 191 ? -11.469 -13.625 -20.922 1 97.75 191 LYS A CA 1
ATOM 1525 C C . LYS A 1 191 ? -11.445 -14.562 -19.719 1 97.75 191 LYS A C 1
ATOM 1527 O O . LYS A 1 191 ? -12.445 -15.203 -19.406 1 97.75 191 LYS A O 1
ATOM 1532 N N . GLY A 1 192 ? -10.383 -14.672 -19.047 1 98.19 192 GLY A N 1
ATOM 1533 C CA . GLY A 1 192 ? -10.156 -15.758 -18.109 1 98.19 192 GLY A CA 1
ATOM 1534 C C . GLY A 1 192 ? -10.547 -15.414 -16.688 1 98.19 192 GLY A C 1
ATOM 1535 O O . GLY A 1 192 ? -10.836 -16.297 -15.883 1 98.19 192 GLY A O 1
ATOM 1536 N N . ILE A 1 193 ? -10.562 -14.133 -16.297 1 98.12 193 ILE A N 1
ATOM 1537 C CA . ILE A 1 193 ? -10.797 -13.727 -14.922 1 98.12 193 ILE A CA 1
ATOM 1538 C C . ILE A 1 193 ? -12.266 -13.93 -14.562 1 98.12 193 ILE A C 1
ATOM 1540 O O . ILE A 1 193 ? -13.148 -13.742 -15.406 1 98.12 193 ILE A O 1
ATOM 1544 N N . LEU A 1 194 ? -12.5 -14.359 -13.375 1 97.56 194 LEU A N 1
ATOM 1545 C CA . LEU A 1 194 ? -13.852 -14.531 -12.852 1 97.56 194 LEU A CA 1
ATOM 1546 C C . LEU A 1 194 ? -14.445 -13.188 -12.43 1 97.56 194 LEU A C 1
ATOM 1548 O O . LEU A 1 194 ? -13.852 -12.477 -11.609 1 97.56 194 LEU A O 1
ATOM 1552 N N . ARG A 1 195 ? -15.609 -12.852 -12.93 1 97.88 195 ARG A N 1
ATOM 1553 C CA . ARG A 1 195 ? -16.297 -11.602 -12.633 1 97.88 195 ARG A CA 1
ATOM 1554 C C . ARG A 1 195 ? -17.516 -11.844 -11.734 1 97.88 195 ARG A C 1
ATOM 1556 O O . ARG A 1 195 ? -18.234 -12.836 -11.906 1 97.88 195 ARG A O 1
ATOM 1563 N N . ASN A 1 196 ? -17.672 -10.992 -10.781 1 97.62 196 ASN A N 1
ATOM 1564 C CA . ASN A 1 196 ? -18.797 -11.023 -9.859 1 97.62 196 ASN A CA 1
ATOM 1565 C C . ASN A 1 196 ? -18.938 -12.391 -9.188 1 97.62 196 ASN A C 1
ATOM 1567 O O . ASN A 1 196 ? -20.047 -12.922 -9.07 1 97.62 196 ASN A O 1
ATOM 1571 N N . GLN A 1 197 ? -17.828 -12.953 -8.867 1 96.94 197 GLN A N 1
ATOM 1572 C CA . GLN A 1 197 ? -17.766 -14.219 -8.148 1 96.94 197 GLN A CA 1
ATOM 1573 C C . GLN A 1 197 ? -17.516 -14 -6.66 1 96.94 197 GLN A C 1
ATOM 1575 O O . GLN A 1 197 ? -16.703 -13.148 -6.289 1 96.94 197 GLN A O 1
ATOM 1580 N N . PRO A 1 198 ? -18.203 -14.766 -5.801 1 97 198 PRO A N 1
ATOM 1581 C CA . PRO A 1 198 ? -17.938 -14.625 -4.367 1 97 198 PRO A CA 1
ATOM 1582 C C . PRO A 1 198 ? -16.469 -14.844 -4.012 1 97 198 PRO A C 1
ATOM 1584 O O . PRO A 1 198 ? -15.828 -15.766 -4.539 1 97 198 PRO A O 1
ATOM 1587 N N . LEU A 1 199 ? -15.969 -13.945 -3.184 1 97.88 199 LEU A N 1
ATOM 1588 C CA . LEU A 1 199 ? -14.648 -14.156 -2.584 1 97.88 199 LEU A CA 1
ATOM 1589 C C . LEU A 1 199 ? -14.773 -14.922 -1.269 1 97.88 199 LEU A C 1
ATOM 1591 O O . LEU A 1 199 ? -15.422 -14.453 -0.333 1 97.88 199 LEU A O 1
ATOM 1595 N N . LEU A 1 200 ? -14.188 -16.062 -1.287 1 96.56 200 LEU A N 1
ATOM 1596 C CA . LEU A 1 200 ? -14.227 -16.891 -0.082 1 96.56 200 LEU A CA 1
ATOM 1597 C C . LEU A 1 200 ? -13.18 -16.438 0.925 1 96.56 200 LEU A C 1
ATOM 1599 O O . LEU A 1 200 ? -12.039 -16.141 0.551 1 96.56 200 LEU A O 1
ATOM 1603 N N . THR A 1 201 ? -13.523 -16.391 2.23 1 95.75 201 THR A N 1
ATOM 1604 C CA . THR A 1 201 ? -12.703 -15.672 3.209 1 95.75 201 THR A CA 1
ATOM 1605 C C . THR A 1 201 ? -11.789 -16.641 3.959 1 95.75 201 THR A C 1
ATOM 1607 O O . THR A 1 201 ? -10.93 -16.219 4.73 1 95.75 201 THR A O 1
ATOM 1610 N N . GLY A 1 202 ? -11.984 -17.969 3.729 1 92.19 202 GLY A N 1
ATOM 1611 C CA . GLY A 1 202 ? -11.172 -18.953 4.445 1 92.19 202 GLY A CA 1
ATOM 1612 C C . GLY A 1 202 ? -11.281 -18.828 5.953 1 92.19 202 GLY A C 1
ATOM 1613 O O . GLY A 1 202 ? -12.383 -18.828 6.504 1 92.19 202 GLY A O 1
ATOM 1614 N N . SER A 1 203 ? -10.117 -18.641 6.59 1 88 203 SER A N 1
ATOM 1615 C CA . SER A 1 203 ? -10.078 -18.562 8.047 1 88 203 SER A CA 1
ATOM 1616 C C . SER A 1 203 ? -10.281 -17.125 8.531 1 88 203 SER A C 1
ATOM 1618 O O . SER A 1 203 ? -10.367 -16.875 9.734 1 88 203 SER A O 1
ATOM 1620 N N . LEU A 1 204 ? -10.305 -16.219 7.598 1 90.69 204 LEU A N 1
ATOM 1621 C CA . LEU A 1 204 ? -10.453 -14.82 7.977 1 90.69 204 LEU A CA 1
ATOM 1622 C C . LEU A 1 204 ? -11.914 -14.477 8.234 1 90.69 204 LEU A C 1
ATOM 1624 O O . LEU A 1 204 ? -12.781 -14.773 7.41 1 90.69 204 LEU A O 1
ATOM 1628 N N . LYS A 1 205 ? -12.148 -13.961 9.484 1 84.69 205 LYS A N 1
ATOM 1629 C CA . LYS A 1 205 ? -13.516 -13.641 9.867 1 84.69 205 LYS A CA 1
ATOM 1630 C C . LYS A 1 205 ? -13.672 -12.156 10.172 1 84.69 205 LYS A C 1
ATOM 1632 O O . LYS A 1 205 ? -13.016 -11.625 11.062 1 84.69 205 LYS A O 1
ATOM 1637 N N . ASN A 1 206 ? -14.516 -11.578 9.398 1 84.44 206 ASN A N 1
ATOM 1638 C CA . ASN A 1 206 ? -14.938 -10.188 9.555 1 84.44 206 ASN A CA 1
ATOM 1639 C C . ASN A 1 206 ? -16.281 -9.938 8.867 1 84.44 206 ASN A C 1
ATOM 1641 O O . ASN A 1 206 ? -16.516 -10.398 7.754 1 84.44 206 ASN A O 1
ATOM 1645 N N . ALA A 1 207 ? -17.094 -9.273 9.555 1 83.88 207 ALA A N 1
ATOM 1646 C CA . ALA A 1 207 ? -18.422 -8.977 9 1 83.88 207 ALA A CA 1
ATOM 1647 C C . ALA A 1 207 ? -18.297 -8.18 7.703 1 83.88 207 ALA A C 1
ATOM 1649 O O . ALA A 1 207 ? -19.109 -8.344 6.797 1 83.88 207 ALA A O 1
ATOM 1650 N N . MET A 1 208 ? -17.25 -7.418 7.605 1 83.94 208 MET A N 1
ATOM 1651 C CA . MET A 1 208 ? -17.062 -6.539 6.453 1 83.94 208 MET A CA 1
ATOM 1652 C C . MET A 1 208 ? -16.719 -7.348 5.207 1 83.94 208 MET A C 1
ATOM 1654 O O . MET A 1 208 ? -16.781 -6.832 4.09 1 83.94 208 MET A O 1
ATOM 1658 N N . TYR A 1 209 ? -16.297 -8.578 5.438 1 91.81 209 TYR A N 1
ATOM 1659 C CA . TYR A 1 209 ? -15.883 -9.398 4.305 1 91.81 209 TYR A CA 1
ATOM 1660 C C . TYR A 1 209 ? -17.078 -10.164 3.73 1 91.81 209 TYR A C 1
ATOM 1662 O O . TYR A 1 209 ? -16.984 -10.742 2.646 1 91.81 209 TYR A O 1
ATOM 1670 N N . GLU A 1 210 ? -18.188 -10.039 4.477 1 88.44 210 GLU A N 1
ATOM 1671 C CA . GLU A 1 210 ? -19.359 -10.82 4.062 1 88.44 210 GLU A CA 1
ATOM 1672 C C . GLU A 1 210 ? -19.891 -10.344 2.715 1 88.44 210 GLU A C 1
ATOM 1674 O O . GLU A 1 210 ? -20.016 -9.141 2.48 1 88.44 210 GLU A O 1
ATOM 1679 N N . ASN A 1 211 ? -20.047 -11.211 1.762 1 89.94 211 ASN A N 1
ATOM 1680 C CA . ASN A 1 211 ? -20.703 -10.992 0.47 1 89.94 211 ASN A CA 1
ATOM 1681 C C . ASN A 1 211 ? -19.797 -10.219 -0.483 1 89.94 211 ASN A C 1
ATOM 1683 O O . ASN A 1 211 ? -20.281 -9.539 -1.389 1 89.94 211 ASN A O 1
ATOM 1687 N N . LEU A 1 212 ? -18.531 -10.258 -0.177 1 96 212 LEU A N 1
ATOM 1688 C CA . LEU A 1 212 ? -17.625 -9.641 -1.143 1 96 212 LEU A CA 1
ATOM 1689 C C . LEU A 1 212 ? -17.484 -10.508 -2.389 1 96 212 LEU A C 1
ATOM 1691 O O . LEU A 1 212 ? -17.516 -11.742 -2.303 1 96 212 LEU A O 1
ATOM 1695 N N . HIS A 1 213 ? -17.375 -9.828 -3.529 1 97.56 213 HIS A N 1
ATOM 1696 C CA . HIS A 1 213 ? -17.234 -10.469 -4.832 1 97.56 213 HIS A CA 1
ATOM 1697 C C . HIS A 1 213 ? -16.047 -9.883 -5.598 1 97.56 213 HIS A C 1
ATOM 1699 O O . HIS A 1 213 ? -15.57 -8.789 -5.281 1 97.56 213 HIS A O 1
ATOM 1705 N N . THR A 1 214 ? -15.555 -10.703 -6.512 1 98.06 214 THR A N 1
ATOM 1706 C CA . THR A 1 214 ? -14.625 -10.109 -7.473 1 98.06 214 THR A CA 1
ATOM 1707 C C . THR A 1 214 ? -15.312 -9 -8.266 1 98.06 214 THR A C 1
ATOM 1709 O O . THR A 1 214 ? -16.531 -8.992 -8.414 1 98.06 214 THR A O 1
ATOM 1712 N N . PRO A 1 215 ? -14.539 -8.023 -8.742 1 96.81 215 PRO A N 1
ATOM 1713 C CA . PRO A 1 215 ? -15.148 -6.922 -9.5 1 96.81 215 PRO A CA 1
ATOM 1714 C C . PRO A 1 215 ? -15.938 -7.41 -10.711 1 96.81 215 PRO A C 1
ATOM 1716 O O . PRO A 1 215 ? -15.531 -8.367 -11.383 1 96.81 215 PRO A O 1
ATOM 1719 N N . SER A 1 216 ? -17.047 -6.738 -10.992 1 96.12 216 SER A N 1
ATOM 1720 C CA . SER A 1 216 ? -17.828 -7.047 -12.18 1 96.12 216 SER A CA 1
ATOM 1721 C C . SER A 1 216 ? -17.188 -6.461 -13.43 1 96.12 216 SER A C 1
ATOM 1723 O O . SER A 1 216 ? -17.328 -7.008 -14.523 1 96.12 216 SER A O 1
ATOM 1725 N N . ASP A 1 217 ? -16.609 -5.359 -13.18 1 93.31 217 ASP A N 1
ATOM 1726 C CA . ASP A 1 217 ? -15.93 -4.664 -14.266 1 93.31 217 ASP A CA 1
ATOM 1727 C C . ASP A 1 217 ? -14.453 -4.438 -13.93 1 93.31 217 ASP A C 1
ATOM 1729 O O . ASP A 1 217 ? -14.125 -3.719 -12.984 1 93.31 217 ASP A O 1
ATOM 1733 N N . TYR A 1 218 ? -13.617 -5.082 -14.648 1 93.88 218 TYR A N 1
ATOM 1734 C CA . TYR A 1 218 ? -12.172 -4.922 -14.523 1 93.88 218 TYR A CA 1
ATOM 1735 C C . TYR A 1 218 ? -11.617 -4.066 -15.648 1 93.88 218 TYR A C 1
ATOM 1737 O O . TYR A 1 218 ? -12.086 -4.148 -16.781 1 93.88 218 TYR A O 1
ATOM 1745 N N . ARG A 1 219 ? -10.703 -3.211 -15.305 1 96.12 219 ARG A N 1
ATOM 1746 C CA . ARG A 1 219 ? -9.766 -2.725 -16.312 1 96.12 219 ARG A CA 1
ATOM 1747 C C . ARG A 1 219 ? -8.562 -3.65 -16.438 1 96.12 219 ARG A C 1
ATOM 1749 O O . ARG A 1 219 ? -7.801 -3.811 -15.477 1 96.12 219 ARG A O 1
ATOM 1756 N N . VAL A 1 220 ? -8.414 -4.238 -17.562 1 97.81 220 VAL A N 1
ATOM 1757 C CA . VAL A 1 220 ? -7.32 -5.176 -17.75 1 97.81 220 VAL A CA 1
ATOM 1758 C C . VAL A 1 220 ? -5.988 -4.48 -17.484 1 97.81 220 VAL A C 1
ATOM 1760 O O . VAL A 1 220 ? -5.047 -5.094 -16.984 1 97.81 220 VAL A O 1
ATOM 1763 N N . GLU A 1 221 ? -5.891 -3.143 -17.719 1 97.75 221 GLU A N 1
ATOM 1764 C CA . GLU A 1 221 ? -4.695 -2.34 -17.484 1 97.75 221 GLU A CA 1
ATOM 1765 C C . GLU A 1 221 ? -4.301 -2.35 -16.016 1 97.75 221 GLU A C 1
ATOM 1767 O O . GLU A 1 221 ? -3.135 -2.137 -15.68 1 97.75 221 GLU A O 1
ATOM 1772 N N . ASN A 1 222 ? -5.266 -2.68 -15.164 1 97.31 222 ASN A N 1
ATOM 1773 C CA . ASN A 1 222 ? -5.02 -2.607 -13.727 1 97.31 222 ASN A CA 1
ATOM 1774 C C . ASN A 1 222 ? -4.664 -3.975 -13.148 1 97.31 222 ASN A C 1
ATOM 1776 O O . ASN A 1 222 ? -4.316 -4.086 -11.977 1 97.31 222 ASN A O 1
ATOM 1780 N N . ILE A 1 223 ? -4.746 -5.016 -13.953 1 98.62 223 ILE A N 1
ATOM 1781 C CA . ILE A 1 223 ? -4.531 -6.352 -13.406 1 98.62 223 ILE A CA 1
ATOM 1782 C C . ILE A 1 223 ? -3.033 -6.605 -13.25 1 98.62 223 ILE A C 1
ATOM 1784 O O . ILE A 1 223 ? -2.285 -6.594 -14.227 1 98.62 223 ILE A O 1
ATOM 1788 N N . ASP A 1 224 ? -2.617 -6.867 -11.961 1 98.75 224 ASP A N 1
ATOM 1789 C CA . ASP A 1 224 ? -1.192 -6.977 -11.664 1 98.75 224 ASP A CA 1
ATOM 1790 C C . ASP A 1 224 ? -0.873 -8.305 -10.984 1 98.75 224 ASP A C 1
ATOM 1792 O O . ASP A 1 224 ? 0.292 -8.703 -10.898 1 98.75 224 ASP A O 1
ATOM 1796 N N . ILE A 1 225 ? -1.898 -8.961 -10.438 1 98.94 225 ILE A N 1
ATOM 1797 C CA . ILE A 1 225 ? -1.756 -10.258 -9.781 1 98.94 225 ILE A CA 1
ATOM 1798 C C . ILE A 1 225 ? -2.816 -11.219 -10.305 1 98.94 225 ILE A C 1
ATOM 1800 O O . ILE A 1 225 ? -3.982 -10.844 -10.461 1 98.94 225 ILE A O 1
ATOM 1804 N N . LEU A 1 226 ? -2.422 -12.422 -10.695 1 98.94 226 LEU A N 1
ATOM 1805 C CA . LEU A 1 226 ? -3.346 -13.492 -11.07 1 98.94 226 LEU A CA 1
ATOM 1806 C C . LEU A 1 226 ? -3.209 -14.68 -10.125 1 98.94 226 LEU A C 1
ATOM 1808 O O . LEU A 1 226 ? -2.098 -15.156 -9.867 1 98.94 226 LEU A O 1
ATOM 1812 N N . LEU A 1 227 ? -4.301 -15.109 -9.602 1 98.88 227 LEU A N 1
ATOM 1813 C CA . LEU A 1 227 ? -4.312 -16.281 -8.727 1 98.88 227 LEU A CA 1
ATOM 1814 C C . LEU A 1 227 ? -5.629 -17.047 -8.867 1 98.88 227 LEU A C 1
ATOM 1816 O O . LEU A 1 227 ? -6.516 -16.625 -9.609 1 98.88 227 LEU A O 1
ATOM 1820 N N . THR A 1 228 ? -5.703 -18.172 -8.242 1 98.62 228 THR A N 1
ATOM 1821 C CA . THR A 1 228 ? -6.922 -18.969 -8.32 1 98.62 228 THR A CA 1
ATOM 1822 C C . THR A 1 228 ? -7.598 -19.062 -6.953 1 98.62 228 THR A C 1
ATOM 1824 O O . THR A 1 228 ? -7.02 -18.672 -5.941 1 98.62 228 THR A O 1
ATOM 1827 N N . GLN A 1 229 ? -8.805 -19.438 -6.934 1 97.38 229 GLN A N 1
ATOM 1828 C CA . GLN A 1 229 ? -9.578 -19.672 -5.723 1 97.38 229 GLN A CA 1
ATOM 1829 C C . GLN A 1 229 ? -10.141 -21.094 -5.703 1 97.38 229 GLN A C 1
ATOM 1831 O O . GLN A 1 229 ? -10.727 -21.547 -6.688 1 97.38 229 GLN A O 1
ATOM 1836 N N . ASP A 1 230 ? -9.914 -21.766 -4.559 1 94.12 230 ASP A N 1
ATOM 1837 C CA . ASP A 1 230 ? -10.492 -23.109 -4.371 1 94.12 230 ASP A CA 1
ATOM 1838 C C . ASP A 1 230 ? -11.734 -23.047 -3.492 1 94.12 230 ASP A C 1
ATOM 1840 O O . ASP A 1 230 ? -12.438 -22.031 -3.463 1 94.12 230 ASP A O 1
ATOM 1844 N N . HIS A 1 231 ? -12.086 -24.188 -2.852 1 92.62 231 HIS A N 1
ATOM 1845 C CA . HIS A 1 231 ? -13.32 -24.266 -2.08 1 92.62 231 HIS A CA 1
ATOM 1846 C C . HIS A 1 231 ? -13.18 -23.531 -0.746 1 92.62 231 HIS A C 1
ATOM 1848 O O . HIS A 1 231 ? -14.18 -23.297 -0.06 1 92.62 231 HIS A O 1
ATOM 1854 N N . HIS A 1 232 ? -12 -23.188 -0.362 1 92.44 232 HIS A N 1
ATOM 1855 C CA . HIS A 1 232 ? -11.773 -22.531 0.918 1 92.44 232 HIS A CA 1
ATOM 1856 C C . HIS A 1 232 ? -11.539 -21.031 0.734 1 92.44 232 HIS A C 1
ATOM 1858 O O . HIS A 1 232 ? -12.141 -20.219 1.438 1 92.44 232 HIS A O 1
ATOM 1864 N N . SER A 1 233 ? -10.641 -20.641 -0.094 1 96 233 SER A N 1
ATOM 1865 C CA . SER A 1 233 ? -10.234 -19.266 -0.405 1 96 233 SER A CA 1
ATOM 1866 C C . SER A 1 233 ? -9.227 -19.234 -1.553 1 96 233 SER A C 1
ATOM 1868 O O . SER A 1 233 ? -9.117 -20.203 -2.312 1 96 233 SER A O 1
ATOM 1870 N N . ILE A 1 234 ? -8.531 -18.141 -1.744 1 97.69 234 ILE A N 1
ATOM 1871 C CA . ILE A 1 234 ? -7.504 -18.062 -2.773 1 97.69 234 ILE A CA 1
ATOM 1872 C C . ILE A 1 234 ? -6.367 -19.016 -2.447 1 97.69 234 ILE A C 1
ATOM 1874 O O . ILE A 1 234 ? -6.215 -19.438 -1.298 1 97.69 234 ILE A O 1
ATOM 1878 N N . ASN A 1 235 ? -5.668 -19.422 -3.43 1 97.12 235 ASN A N 1
ATOM 1879 C CA . ASN A 1 235 ? -4.496 -20.281 -3.268 1 97.12 235 ASN A CA 1
ATOM 1880 C C . ASN A 1 235 ? -3.227 -19.594 -3.76 1 97.12 235 ASN A C 1
ATOM 1882 O O . ASN A 1 235 ? -3.16 -19.141 -4.906 1 97.12 235 ASN A O 1
ATOM 1886 N N . ALA A 1 236 ? -2.201 -19.5 -2.885 1 96.75 236 ALA A N 1
ATOM 1887 C CA . ALA A 1 236 ? -0.989 -18.75 -3.195 1 96.75 236 ALA A CA 1
ATOM 1888 C C . ALA A 1 236 ? 0.121 -19.672 -3.691 1 96.75 236 ALA A C 1
ATOM 1890 O O . ALA A 1 236 ? 1.29 -19.281 -3.73 1 96.75 236 ALA A O 1
ATOM 1891 N N . GLY A 1 237 ? -0.211 -20.906 -4.051 1 97.31 237 GLY A N 1
ATOM 1892 C CA . GLY A 1 237 ? 0.791 -21.844 -4.535 1 97.31 237 GLY A CA 1
ATOM 1893 C C . GLY A 1 237 ? 1.152 -21.625 -5.996 1 97.31 237 GLY A C 1
ATOM 1894 O O . GLY A 1 237 ? 2.162 -22.141 -6.473 1 97.31 237 GLY A O 1
ATOM 1895 N N . SER A 1 238 ? 0.351 -20.953 -6.688 1 98.69 238 SER A N 1
ATOM 1896 C CA . SER A 1 238 ? 0.533 -20.609 -8.094 1 98.69 238 SER A CA 1
ATOM 1897 C C . SER A 1 238 ? -0.004 -19.203 -8.391 1 98.69 238 SER A C 1
ATOM 1899 O O . SER A 1 238 ? -1.208 -19.031 -8.578 1 98.69 238 SER A O 1
ATOM 1901 N N . VAL A 1 239 ? 0.909 -18.219 -8.477 1 98.94 239 VAL A N 1
ATOM 1902 C CA . VAL A 1 239 ? 0.477 -16.828 -8.578 1 98.94 239 VAL A CA 1
ATOM 1903 C C . VAL A 1 239 ? 1.353 -16.094 -9.586 1 98.94 239 VAL A C 1
ATOM 1905 O O . VAL A 1 239 ? 2.574 -16.25 -9.602 1 98.94 239 VAL A O 1
ATOM 1908 N N . PHE A 1 240 ? 0.738 -15.297 -10.477 1 98.94 240 PHE A N 1
ATOM 1909 C CA . PHE A 1 240 ? 1.452 -14.406 -11.383 1 98.94 240 PHE A CA 1
ATOM 1910 C C . PHE A 1 240 ? 1.492 -12.984 -10.82 1 98.94 240 PHE A C 1
ATOM 1912 O O . PHE A 1 240 ? 0.496 -12.492 -10.289 1 98.94 240 PHE A O 1
ATOM 1919 N N . PHE A 1 241 ? 2.648 -12.328 -10.875 1 98.94 241 PHE A N 1
ATOM 1920 C CA . PHE A 1 241 ? 2.83 -10.922 -10.508 1 98.94 241 PHE A CA 1
ATOM 1921 C C . PHE A 1 241 ? 3.369 -10.125 -11.695 1 98.94 241 PHE A C 1
ATOM 1923 O O . PHE A 1 241 ? 4.363 -10.516 -12.312 1 98.94 241 PHE A O 1
ATOM 1930 N N . ARG A 1 242 ? 2.758 -9.078 -12.016 1 98.88 242 ARG A N 1
ATOM 1931 C CA . ARG A 1 242 ? 3.172 -8.195 -13.102 1 98.88 242 ARG A CA 1
ATOM 1932 C C . ARG A 1 242 ? 4.086 -7.086 -12.586 1 98.88 242 ARG A C 1
ATOM 1934 O O . ARG A 1 242 ? 3.83 -6.508 -11.523 1 98.88 242 ARG A O 1
ATOM 1941 N N . ARG A 1 243 ? 5.152 -6.84 -13.312 1 98.56 243 ARG A N 1
ATOM 1942 C CA . ARG A 1 243 ? 5.988 -5.688 -12.984 1 98.56 243 ARG A CA 1
ATOM 1943 C C . ARG A 1 243 ? 5.215 -4.387 -13.156 1 98.56 243 ARG A C 1
ATOM 1945 O O . ARG A 1 243 ? 4.863 -4.012 -14.281 1 98.56 243 ARG A O 1
ATOM 1952 N N . SER A 1 244 ? 4.949 -3.713 -12.102 1 97.88 244 SER A N 1
ATOM 1953 C CA . SER A 1 244 ? 4.184 -2.471 -12.125 1 97.88 244 SER A CA 1
ATOM 1954 C C . SER A 1 244 ? 4.395 -1.669 -10.844 1 97.88 244 SER A C 1
ATOM 1956 O O . SER A 1 244 ? 4.969 -2.172 -9.875 1 97.88 244 SER A O 1
ATOM 1958 N N . ALA A 1 245 ? 3.934 -0.431 -10.883 1 96.56 245 ALA A N 1
ATOM 1959 C CA . ALA A 1 245 ? 3.939 0.396 -9.68 1 96.56 245 ALA A CA 1
ATOM 1960 C C . ALA A 1 245 ? 3.121 -0.249 -8.562 1 96.56 245 ALA A C 1
ATOM 1962 O O . ALA A 1 245 ? 3.543 -0.267 -7.406 1 96.56 245 ALA A O 1
ATOM 1963 N N . PHE A 1 246 ? 1.941 -0.787 -8.93 1 97.81 246 PHE A N 1
ATOM 1964 C CA . PHE A 1 246 ? 1.097 -1.437 -7.938 1 97.81 246 PHE A CA 1
ATOM 1965 C C . PHE A 1 246 ? 1.833 -2.594 -7.27 1 97.81 246 PHE A C 1
ATOM 1967 O O . PHE A 1 246 ? 1.854 -2.699 -6.043 1 97.81 246 PHE A O 1
ATOM 1974 N N . THR A 1 247 ? 2.463 -3.455 -8.062 1 98.56 247 THR A N 1
ATOM 1975 C CA . THR A 1 247 ? 3.17 -4.613 -7.527 1 98.56 247 THR A CA 1
ATOM 1976 C C . THR A 1 247 ? 4.309 -4.176 -6.609 1 98.56 247 THR A C 1
ATOM 1978 O O . THR A 1 247 ? 4.566 -4.812 -5.586 1 98.56 247 THR A O 1
ATOM 1981 N N . ARG A 1 248 ? 4.996 -3.107 -6.977 1 97.44 248 ARG A N 1
ATOM 1982 C CA . ARG A 1 248 ? 6.062 -2.578 -6.133 1 97.44 248 ARG A CA 1
ATOM 1983 C C . ARG A 1 248 ? 5.531 -2.203 -4.75 1 97.44 248 ARG A C 1
ATOM 1985 O O . ARG A 1 248 ? 6.141 -2.539 -3.734 1 97.44 248 ARG A O 1
ATOM 1992 N N . PHE A 1 249 ? 4.395 -1.54 -4.723 1 96.75 249 PHE A N 1
ATOM 1993 C CA . PHE A 1 249 ? 3.77 -1.151 -3.465 1 96.75 249 PHE A CA 1
ATOM 1994 C C . PHE A 1 249 ? 3.244 -2.375 -2.721 1 96.75 249 PHE A C 1
ATOM 1996 O O . PHE A 1 249 ? 3.387 -2.473 -1.5 1 96.75 249 PHE A O 1
ATOM 2003 N N . PHE A 1 250 ? 2.627 -3.279 -3.453 1 98.31 250 PHE A N 1
ATOM 2004 C CA . PHE A 1 250 ? 2.02 -4.469 -2.863 1 98.31 250 PHE A CA 1
ATOM 2005 C C . PHE A 1 250 ? 3.068 -5.312 -2.148 1 98.31 250 PHE A C 1
ATOM 2007 O O . PHE A 1 250 ? 2.875 -5.703 -0.996 1 98.31 250 PHE A O 1
ATOM 2014 N N . LEU A 1 251 ? 4.184 -5.535 -2.85 1 98.19 251 LEU A N 1
ATOM 2015 C CA . LEU A 1 251 ? 5.238 -6.344 -2.248 1 98.19 251 LEU A CA 1
ATOM 2016 C C . LEU A 1 251 ? 5.82 -5.652 -1.02 1 98.19 251 LEU A C 1
ATOM 2018 O O . LEU A 1 251 ? 6.145 -6.309 -0.028 1 98.19 251 LEU A O 1
ATOM 2022 N N . GLU A 1 252 ? 5.953 -4.344 -1.094 1 96.62 252 GLU A N 1
ATOM 2023 C CA . GLU A 1 252 ? 6.363 -3.586 0.085 1 96.62 252 GLU A CA 1
ATOM 2024 C C . GLU A 1 252 ? 5.395 -3.803 1.245 1 96.62 252 GLU A C 1
ATOM 2026 O O . GLU A 1 252 ? 5.82 -4.066 2.371 1 96.62 252 GLU A O 1
ATOM 2031 N N . ALA A 1 253 ? 4.145 -3.742 0.987 1 97 253 ALA A N 1
ATOM 2032 C CA . ALA A 1 253 ? 3.121 -3.926 2.016 1 97 253 ALA A CA 1
ATOM 2033 C C . ALA A 1 253 ? 3.189 -5.328 2.615 1 97 253 ALA A C 1
ATOM 2035 O O . ALA A 1 253 ? 2.977 -5.504 3.816 1 97 253 ALA A O 1
ATOM 2036 N N . MET A 1 254 ? 3.52 -6.293 1.816 1 96.75 254 MET A N 1
ATOM 2037 C CA . MET A 1 254 ? 3.572 -7.684 2.256 1 96.75 254 MET A CA 1
ATOM 2038 C C . MET A 1 254 ? 4.695 -7.891 3.268 1 96.75 254 MET A C 1
ATOM 2040 O O . MET A 1 254 ? 4.734 -8.914 3.957 1 96.75 254 MET A O 1
ATOM 2044 N N . THR A 1 255 ? 5.652 -6.93 3.4 1 95.56 255 THR A N 1
ATOM 2045 C CA . THR A 1 255 ? 6.762 -7.074 4.336 1 95.56 255 THR A CA 1
ATOM 2046 C C . THR A 1 255 ? 6.363 -6.578 5.723 1 95.56 255 THR A C 1
ATOM 2048 O O . THR A 1 255 ? 7.145 -6.684 6.672 1 95.56 255 THR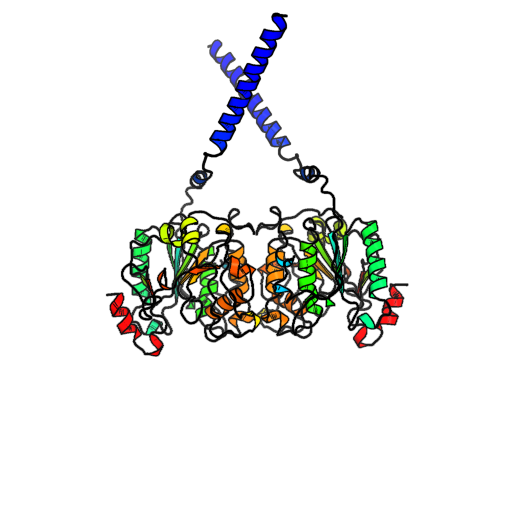 A O 1
ATOM 2051 N N . ASP A 1 256 ? 5.25 -6.004 5.867 1 94.81 256 ASP A N 1
ATOM 2052 C CA . ASP A 1 256 ? 4.824 -5.414 7.133 1 94.81 256 ASP A CA 1
ATOM 2053 C C . ASP A 1 256 ? 4.758 -6.473 8.234 1 94.81 256 ASP A C 1
ATOM 2055 O O . ASP A 1 256 ? 4.16 -7.531 8.047 1 94.81 256 ASP A O 1
ATOM 2059 N N . THR A 1 257 ? 5.25 -6.156 9.375 1 91.5 257 THR A N 1
ATOM 2060 C CA . THR A 1 257 ? 5.312 -7.094 10.492 1 91.5 257 THR A CA 1
ATOM 2061 C C . THR A 1 257 ? 3.916 -7.375 11.039 1 91.5 257 THR A C 1
ATOM 2063 O O . THR A 1 257 ? 3.713 -8.352 11.758 1 91.5 257 THR A O 1
ATOM 2066 N N . MET A 1 258 ? 2.947 -6.523 10.688 1 89.81 258 MET A N 1
ATOM 2067 C CA . MET A 1 258 ? 1.563 -6.812 11.055 1 89.81 258 MET A CA 1
ATOM 2068 C C . MET A 1 258 ? 1.042 -8.023 10.289 1 89.81 258 MET A C 1
ATOM 2070 O O . MET A 1 258 ? 0.109 -8.695 10.742 1 89.81 258 MET A O 1
ATOM 2074 N N . LEU A 1 259 ? 1.632 -8.297 9.156 1 92.56 259 LEU A N 1
ATOM 2075 C CA . LEU A 1 259 ? 1.263 -9.461 8.359 1 92.56 259 LEU A CA 1
ATOM 2076 C C . LEU A 1 259 ? 2.188 -10.641 8.648 1 92.56 259 LEU A C 1
ATOM 2078 O O . LEU A 1 259 ? 1.722 -11.742 8.953 1 92.56 259 LEU A O 1
ATOM 2082 N N . THR A 1 260 ? 3.521 -10.516 8.617 1 88.12 260 THR A N 1
ATOM 2083 C CA . THR A 1 260 ? 4.5 -11.586 8.773 1 88.12 260 THR A CA 1
ATOM 2084 C C . THR A 1 260 ? 4.543 -12.078 10.211 1 88.12 260 THR A C 1
ATOM 2086 O O . THR A 1 260 ? 4.82 -13.258 10.461 1 88.12 260 THR A O 1
ATOM 2089 N N . GLY A 1 261 ? 4.352 -11.289 11.273 1 69.5 261 GLY A N 1
ATOM 2090 C CA . GLY A 1 261 ? 4.555 -11.641 12.672 1 69.5 261 GLY A CA 1
ATOM 2091 C C . GLY A 1 261 ? 3.283 -12.086 13.359 1 69.5 261 GLY A C 1
ATOM 2092 O O . GLY A 1 261 ? 3.33 -12.625 14.469 1 69.5 261 GLY A O 1
ATOM 2093 N N . ARG A 1 262 ? 2.271 -11.828 12.781 1 67.44 262 ARG A N 1
ATOM 2094 C CA . ARG A 1 262 ? 0.992 -12.18 13.383 1 67.44 262 ARG A CA 1
ATOM 2095 C C . ARG A 1 262 ? 0.186 -13.094 12.469 1 67.44 262 ARG A C 1
ATOM 2097 O O . ARG A 1 262 ? -1.021 -12.898 12.297 1 67.44 262 ARG A O 1
ATOM 2104 N N . GLU A 1 263 ? 0.98 -14.016 12.055 1 62.81 263 GLU A N 1
ATOM 2105 C CA . GLU A 1 263 ? 0.481 -14.805 10.938 1 62.81 263 GLU A CA 1
ATOM 2106 C C . GLU A 1 263 ? -0.677 -15.703 11.367 1 62.81 263 GLU A C 1
ATOM 2108 O O . GLU A 1 263 ? -0.729 -16.156 12.516 1 62.81 263 GLU A O 1
ATOM 2113 N N . HIS A 1 264 ? -1.498 -15.648 10.469 1 70 264 HIS A N 1
ATOM 2114 C CA . HIS A 1 264 ? -2.533 -16.672 10.531 1 70 264 HIS A CA 1
ATOM 2115 C C . HIS A 1 264 ? -1.996 -18.031 10.078 1 70 264 HIS A C 1
ATOM 2117 O O . HIS A 1 264 ? -0.821 -18.141 9.727 1 70 264 HIS A O 1
ATOM 2123 N N . GLY A 1 265 ? -2.779 -18.984 10.109 1 79.69 265 GLY A N 1
ATOM 2124 C CA . GLY A 1 265 ? -2.389 -20.359 9.867 1 79.69 265 GLY A CA 1
ATOM 2125 C C . GLY A 1 265 ? -1.784 -20.578 8.492 1 79.69 265 GLY A C 1
ATOM 2126 O O . GLY A 1 265 ? -0.851 -21.359 8.336 1 79.69 265 GLY A O 1
ATOM 2127 N N . ASN A 1 266 ? -2.236 -19.766 7.449 1 88.94 266 ASN A N 1
ATOM 2128 C CA . ASN A 1 266 ? -1.743 -19.984 6.094 1 88.94 266 ASN A CA 1
ATOM 2129 C C . ASN A 1 266 ? -0.729 -18.922 5.688 1 88.94 266 ASN A C 1
ATOM 2131 O O . ASN A 1 266 ? -0.479 -18.719 4.5 1 88.94 266 ASN A O 1
ATOM 2135 N N . ALA A 1 267 ? -0.259 -18.172 6.613 1 93.12 267 ALA A N 1
ATOM 2136 C CA . ALA A 1 267 ? 0.881 -17.281 6.488 1 93.12 267 ALA A CA 1
ATOM 2137 C C . ALA A 1 267 ? 0.668 -16.281 5.355 1 93.12 267 ALA A C 1
ATOM 2139 O O . ALA A 1 267 ? -0.277 -15.484 5.387 1 93.12 267 ALA A O 1
ATOM 2140 N N . GLU A 1 268 ? 1.575 -16.359 4.254 1 95.44 268 GLU A N 1
ATOM 2141 C CA . GLU A 1 268 ? 1.547 -15.352 3.191 1 95.44 268 GLU A CA 1
ATOM 2142 C C . GLU A 1 268 ? 0.25 -15.438 2.391 1 95.44 268 GLU A C 1
ATOM 2144 O O . GLU A 1 268 ? -0.24 -14.422 1.889 1 95.44 268 GLU A O 1
ATOM 2149 N N . GLN A 1 269 ? -0.337 -16.641 2.266 1 96.06 269 GLN A N 1
ATOM 2150 C CA . GLN A 1 269 ? -1.608 -16.797 1.565 1 96.06 269 GLN A CA 1
ATOM 2151 C C . GLN A 1 269 ? -2.717 -16 2.26 1 96.06 269 GLN A C 1
ATOM 2153 O O . GLN A 1 269 ? -3.473 -15.281 1.609 1 96.06 269 GLN A O 1
ATOM 2158 N N . ASP A 1 270 ? -2.801 -16.141 3.588 1 95.62 270 ASP A N 1
ATOM 2159 C CA . ASP A 1 270 ? -3.795 -15.391 4.355 1 95.62 270 ASP A CA 1
ATOM 2160 C C . ASP A 1 270 ? -3.533 -13.891 4.277 1 95.62 270 ASP A C 1
ATOM 2162 O O . ASP A 1 270 ? -4.473 -13.094 4.285 1 95.62 270 ASP A O 1
ATOM 2166 N N . ALA A 1 271 ? -2.268 -13.516 4.246 1 96.19 271 ALA A N 1
ATOM 2167 C CA . ALA A 1 271 ? -1.934 -12.102 4.121 1 96.19 271 ALA A CA 1
ATOM 2168 C C . ALA A 1 271 ? -2.412 -11.539 2.787 1 96.19 271 ALA A C 1
ATOM 2170 O O . ALA A 1 271 ? -2.977 -10.438 2.736 1 96.19 271 ALA A O 1
ATOM 2171 N N . ILE A 1 272 ? -2.184 -12.281 1.674 1 97.88 272 ILE A N 1
ATOM 2172 C CA . ILE A 1 272 ? -2.668 -11.867 0.362 1 97.88 272 ILE A CA 1
ATOM 2173 C C . ILE A 1 272 ? -4.191 -11.766 0.383 1 97.88 272 ILE A C 1
ATOM 2175 O O . ILE A 1 272 ? -4.758 -10.773 -0.089 1 97.88 272 ILE A O 1
ATOM 2179 N N . LEU A 1 273 ? -4.801 -12.742 0.934 1 97.25 273 LEU A N 1
ATOM 2180 C CA . LEU A 1 273 ? -6.254 -12.742 1.044 1 97.25 273 LEU A CA 1
ATOM 2181 C C . LEU A 1 273 ? -6.734 -11.531 1.84 1 97.25 273 LEU A C 1
ATOM 2183 O O . LEU A 1 273 ? -7.688 -10.859 1.44 1 97.25 273 LEU A O 1
ATOM 2187 N N . HIS A 1 274 ? -6.078 -11.273 2.93 1 96 274 HIS A N 1
ATOM 2188 C CA . HIS A 1 274 ? -6.41 -10.109 3.744 1 96 274 HIS A CA 1
ATOM 2189 C C . HIS A 1 274 ? -6.371 -8.828 2.916 1 96 274 HIS A C 1
ATOM 2191 O O . HIS A 1 274 ? -7.305 -8.023 2.967 1 96 274 HIS A O 1
ATOM 2197 N N . MET A 1 275 ? -5.324 -8.688 2.191 1 97.19 275 MET A N 1
ATOM 2198 C CA . MET A 1 275 ? -5.176 -7.492 1.367 1 97.19 275 MET A CA 1
ATOM 2199 C C . MET A 1 275 ? -6.301 -7.391 0.344 1 97.19 275 MET A C 1
ATOM 2201 O O . MET A 1 275 ? -6.816 -6.301 0.085 1 97.19 275 MET A O 1
ATOM 2205 N N . ILE A 1 276 ? -6.688 -8.492 -0.223 1 97.88 276 ILE A N 1
ATOM 2206 C CA . ILE A 1 276 ? -7.758 -8.531 -1.212 1 97.88 276 ILE A CA 1
ATOM 2207 C C . ILE A 1 276 ? -9.086 -8.156 -0.553 1 97.88 276 ILE A C 1
ATOM 2209 O O . ILE A 1 276 ? -9.844 -7.344 -1.087 1 97.88 276 ILE A O 1
ATOM 2213 N N . LEU A 1 277 ? -9.336 -8.695 0.578 1 96.81 277 LEU A N 1
ATOM 2214 C CA . LEU A 1 277 ? -10.617 -8.508 1.254 1 96.81 277 LEU A CA 1
ATOM 2215 C C . LEU A 1 277 ? -10.711 -7.102 1.842 1 96.81 277 LEU A C 1
ATOM 2217 O O . LEU A 1 277 ? -11.773 -6.473 1.782 1 96.81 277 LEU A O 1
ATOM 2221 N N . GLU A 1 278 ? -9.625 -6.621 2.34 1 94.56 278 GLU A N 1
ATOM 2222 C CA . GLU A 1 278 ? -9.594 -5.355 3.066 1 94.56 278 GLU A CA 1
ATOM 2223 C C . GLU A 1 278 ? -9.664 -4.168 2.111 1 94.56 278 GLU A C 1
ATOM 2225 O O . GLU A 1 278 ? -10.242 -3.131 2.441 1 94.56 278 GLU A O 1
ATOM 2230 N N . HIS A 1 279 ? -9.125 -4.316 0.957 1 95.94 279 HIS A N 1
ATOM 2231 C CA . HIS A 1 279 ? -8.875 -3.143 0.13 1 95.94 279 HIS A CA 1
ATOM 2232 C C . HIS A 1 279 ? -9.469 -3.312 -1.265 1 95.94 279 HIS A C 1
ATOM 2234 O O . HIS A 1 279 ? -8.984 -4.129 -2.053 1 95.94 279 HIS A O 1
ATOM 2240 N N . GLU A 1 280 ? -10.398 -2.484 -1.593 1 95.44 280 GLU A N 1
ATOM 2241 C CA . GLU A 1 280 ? -10.992 -2.525 -2.924 1 95.44 280 GLU A CA 1
ATOM 2242 C C . GLU A 1 280 ? -9.953 -2.258 -4.004 1 95.44 280 GLU A C 1
ATOM 2244 O O . GLU A 1 280 ? -9.992 -2.859 -5.082 1 95.44 280 GLU A O 1
ATOM 2249 N N . LEU A 1 281 ? -9.078 -1.311 -3.693 1 95.81 281 LEU A N 1
ATOM 2250 C CA . LEU A 1 281 ? -8.016 -1.012 -4.648 1 95.81 281 LEU A CA 1
ATOM 2251 C C . LEU A 1 281 ? -7.23 -2.27 -4.996 1 95.81 281 LEU A C 1
ATOM 2253 O O . LEU A 1 281 ? -6.898 -2.496 -6.16 1 95.81 281 LEU A O 1
ATOM 2257 N N . VAL A 1 282 ? -6.895 -3.154 -4.016 1 97.81 282 VAL A N 1
ATOM 2258 C CA . VAL A 1 282 ? -6.176 -4.402 -4.258 1 97.81 282 VAL A CA 1
ATOM 2259 C C . VAL A 1 282 ? -7.051 -5.355 -5.062 1 97.81 282 VAL A C 1
ATOM 2261 O O . VAL A 1 282 ? -6.586 -5.973 -6.023 1 97.81 282 VAL A O 1
ATOM 2264 N N . ARG A 1 283 ? -8.312 -5.422 -4.719 1 97.25 283 ARG A N 1
ATOM 2265 C CA . ARG A 1 283 ? -9.242 -6.305 -5.418 1 97.25 283 ARG A CA 1
ATOM 2266 C C . ARG A 1 283 ? -9.297 -5.973 -6.906 1 97.25 283 ARG A C 1
ATOM 2268 O O . ARG A 1 283 ? -9.383 -6.875 -7.746 1 97.25 283 ARG A O 1
ATOM 2275 N N . LYS A 1 284 ? -9.203 -4.758 -7.211 1 96.94 284 LYS A N 1
ATOM 2276 C CA . LYS A 1 284 ? -9.281 -4.305 -8.594 1 96.94 284 LYS A CA 1
ATOM 2277 C C . LYS A 1 284 ? -8.008 -4.664 -9.367 1 96.94 284 LYS A C 1
ATOM 2279 O O . LYS A 1 284 ? -7.996 -4.637 -10.594 1 96.94 284 LYS A O 1
ATOM 2284 N N . HIS A 1 285 ? -6.957 -4.965 -8.656 1 98.31 285 HIS A N 1
ATOM 2285 C CA . HIS A 1 285 ? -5.68 -5.281 -9.289 1 98.31 285 HIS A CA 1
ATOM 2286 C C . HIS A 1 285 ? -5.43 -6.785 -9.305 1 98.31 285 HIS A C 1
ATOM 2288 O O . HIS A 1 285 ? -4.383 -7.242 -9.766 1 98.31 285 HIS A O 1
ATOM 2294 N N . VAL A 1 286 ? -6.348 -7.582 -8.773 1 98.81 286 VAL A N 1
ATOM 2295 C CA . VAL A 1 286 ? -6.168 -9.031 -8.664 1 98.81 286 VAL A CA 1
ATOM 2296 C C . VAL A 1 286 ? -7.191 -9.742 -9.547 1 98.81 286 VAL A C 1
ATOM 2298 O O . VAL A 1 286 ? -8.398 -9.578 -9.359 1 98.81 286 VAL A O 1
ATOM 2301 N N . GLY A 1 287 ? -6.734 -10.469 -10.516 1 98.75 287 GLY A N 1
ATOM 2302 C CA . GLY A 1 287 ? -7.582 -11.367 -11.281 1 98.75 287 GLY A CA 1
ATOM 2303 C C . GLY A 1 287 ? -7.672 -12.758 -10.688 1 98.75 287 GLY A C 1
ATOM 2304 O O . GLY A 1 287 ? -6.664 -13.453 -10.562 1 98.75 287 GLY A O 1
ATOM 2305 N N . VAL A 1 288 ? -8.852 -13.156 -10.359 1 98.81 288 VAL A N 1
ATOM 2306 C CA . VAL A 1 288 ? -9.086 -14.492 -9.82 1 98.81 288 VAL A CA 1
ATOM 2307 C C . VAL A 1 288 ? -9.531 -15.43 -10.938 1 98.81 288 VAL A C 1
ATOM 2309 O O . VAL A 1 288 ? -10.453 -15.109 -11.695 1 98.81 288 VAL A O 1
ATOM 2312 N N . TYR A 1 289 ? -8.891 -16.531 -11.039 1 98.56 289 TYR A N 1
ATOM 2313 C CA . TYR A 1 289 ? -9.18 -17.531 -12.062 1 98.56 289 TYR A CA 1
ATOM 2314 C C . TYR A 1 289 ? -9.797 -18.781 -11.445 1 98.56 289 TYR A C 1
ATOM 2316 O O . TYR A 1 289 ? -9.68 -19.016 -10.234 1 98.56 289 TYR A O 1
ATOM 2324 N N . PRO A 1 290 ? -10.445 -19.578 -12.305 1 97 290 PRO A N 1
ATOM 2325 C CA . PRO A 1 290 ? -10.789 -20.922 -11.844 1 97 290 PRO A CA 1
ATOM 2326 C C . PRO A 1 290 ? -9.562 -21.734 -11.438 1 97 290 PRO A C 1
ATOM 2328 O O . PRO A 1 290 ? -8.508 -21.641 -12.078 1 97 290 PRO A O 1
ATOM 2331 N N . GLN A 1 291 ? -9.727 -22.547 -10.469 1 96.81 291 GLN A N 1
ATOM 2332 C CA . GLN A 1 291 ? -8.633 -23.281 -9.844 1 96.81 291 GLN A CA 1
ATOM 2333 C C . GLN A 1 291 ? -7.836 -24.062 -10.875 1 96.81 291 GLN A C 1
ATOM 2335 O O . GLN A 1 291 ? -6.605 -24.062 -10.852 1 96.81 291 GLN A O 1
ATOM 2340 N N . ARG A 1 292 ? -8.461 -24.672 -11.812 1 97.38 292 ARG A N 1
ATOM 2341 C CA . ARG A 1 292 ? -7.82 -25.625 -12.711 1 97.38 292 ARG A CA 1
ATOM 2342 C C . ARG A 1 292 ? -7.039 -24.906 -13.805 1 97.38 292 ARG A C 1
ATOM 2344 O O . ARG A 1 292 ? -6.262 -25.531 -14.531 1 97.38 292 ARG A O 1
ATOM 2351 N N . LYS A 1 293 ? -7.242 -23.609 -13.953 1 98.19 293 LYS A N 1
ATOM 2352 C CA . LYS A 1 293 ? -6.578 -22.891 -15.039 1 98.19 293 LYS A CA 1
ATOM 2353 C C . LYS A 1 293 ? -5.062 -23.016 -14.93 1 98.19 293 LYS A C 1
ATOM 2355 O O . LYS A 1 293 ? -4.379 -23.234 -15.938 1 98.19 293 LYS A O 1
ATOM 2360 N N . PHE A 1 294 ? -4.547 -22.891 -13.711 1 98.62 294 PHE A N 1
ATOM 2361 C CA . PHE A 1 294 ? -3.1 -23.031 -13.586 1 98.62 294 PHE A CA 1
ATOM 2362 C C . PHE A 1 294 ? -2.723 -23.531 -12.195 1 98.62 294 PHE A C 1
ATOM 2364 O O . PHE A 1 294 ? -1.608 -23.281 -11.727 1 98.62 294 PHE A O 1
ATOM 2371 N N . ASN A 1 295 ? -3.613 -24.203 -11.477 1 98.38 295 ASN A N 1
ATOM 2372 C CA . ASN A 1 295 ? -3.379 -24.703 -10.133 1 98.38 295 ASN A CA 1
ATOM 2373 C C . ASN A 1 295 ? -4.27 -25.906 -9.82 1 98.38 295 ASN A C 1
ATOM 2375 O O . ASN A 1 295 ? -4.859 -25.984 -8.734 1 98.38 295 ASN A O 1
ATOM 2379 N N . SER A 1 296 ? -4.367 -26.844 -10.68 1 97.81 296 SER A N 1
ATOM 2380 C CA . SER A 1 296 ? -5.199 -28.016 -10.461 1 97.81 296 SER A CA 1
ATOM 2381 C C . SER A 1 296 ? -4.684 -28.844 -9.289 1 97.81 296 SER A C 1
ATOM 2383 O O . SER A 1 296 ? -3.473 -29 -9.117 1 97.81 296 SER A O 1
ATOM 2385 N N . TYR A 1 297 ? -5.648 -29.438 -8.57 1 96 297 TYR A N 1
ATOM 2386 C CA . TYR A 1 297 ? -5.289 -30.375 -7.508 1 96 297 TYR A CA 1
ATOM 2387 C C . TYR A 1 297 ? -5.297 -31.812 -8.008 1 96 297 TYR A C 1
ATOM 2389 O O . TYR A 1 297 ? -5.762 -32.094 -9.125 1 96 297 TYR A O 1
ATOM 2397 N N . THR A 1 298 ? -4.719 -32.656 -7.113 1 93 298 THR A N 1
ATOM 2398 C CA . THR A 1 298 ? -4.738 -34.094 -7.453 1 93 298 THR A CA 1
ATOM 2399 C C . THR A 1 298 ? -6.141 -34.656 -7.277 1 93 298 THR A C 1
ATOM 2401 O O . THR A 1 298 ? -6.48 -35.656 -7.895 1 93 298 THR A O 1
ATOM 2404 N N . GLU A 1 299 ? -6.883 -33.969 -6.371 1 87.31 299 GLU A N 1
ATOM 2405 C CA . GLU A 1 299 ? -8.266 -34.344 -6.082 1 87.31 299 GLU A CA 1
ATOM 2406 C C . GLU A 1 299 ? -9.148 -33.125 -5.918 1 87.31 299 GLU A C 1
ATOM 2408 O O . GLU A 1 299 ? -8.664 -32.031 -5.605 1 87.31 299 GLU A O 1
ATOM 2413 N N . GLY A 1 300 ? -10.477 -33.312 -6.086 1 85.75 300 GLY A N 1
ATOM 2414 C CA . GLY A 1 300 ? -11.367 -32.188 -5.852 1 85.75 300 GLY A CA 1
ATOM 2415 C C . GLY A 1 300 ? -12.461 -32.062 -6.898 1 85.75 300 GLY A C 1
ATOM 2416 O O . GLY A 1 300 ? -12.898 -30.938 -7.219 1 85.75 300 GLY A O 1
ATOM 2417 N N . GLY A 1 301 ? -12.875 -33.062 -7.523 1 86.62 301 GLY A N 1
ATOM 2418 C CA . GLY A 1 301 ? -13.969 -33.062 -8.484 1 86.62 301 GLY A CA 1
ATOM 2419 C C . GLY A 1 301 ? -13.656 -32.281 -9.75 1 86.62 301 GLY A C 1
ATOM 2420 O O . GLY A 1 301 ? -12.492 -32.125 -10.102 1 86.62 301 GLY A O 1
ATOM 2421 N N . ASP A 1 302 ? -14.711 -31.797 -10.477 1 89.75 302 ASP A N 1
ATOM 2422 C CA . ASP A 1 302 ? -14.594 -31.188 -11.797 1 89.75 302 ASP A CA 1
ATOM 2423 C C . ASP A 1 302 ? -14.023 -29.766 -11.703 1 89.75 302 ASP A C 1
ATOM 2425 O O . ASP A 1 302 ? -13.398 -29.281 -12.648 1 89.75 302 ASP A O 1
ATOM 2429 N N . LYS A 1 303 ? -14.109 -29.188 -10.562 1 92.25 303 LYS A N 1
ATOM 2430 C CA . LYS A 1 303 ? -13.758 -27.766 -10.453 1 92.25 303 LYS A CA 1
ATOM 2431 C C . LYS A 1 303 ? -12.32 -27.594 -9.969 1 92.25 303 LYS A C 1
ATOM 2433 O O . LYS A 1 303 ? -11.672 -26.594 -10.281 1 92.25 303 LYS A O 1
ATOM 2438 N N . MET A 1 304 ? -11.82 -28.609 -9.25 1 95.19 304 MET A N 1
ATOM 2439 C CA . MET A 1 304 ? -10.516 -28.406 -8.641 1 95.19 304 MET A CA 1
ATOM 2440 C C . MET A 1 304 ? -9.523 -29.469 -9.086 1 95.19 304 MET A C 1
ATOM 2442 O O . MET A 1 304 ? -8.32 -29.219 -9.18 1 95.19 304 MET A O 1
ATOM 2446 N N . GLY A 1 305 ? -10.078 -30.625 -9.398 1 95.56 305 GLY A N 1
ATOM 2447 C CA . GLY A 1 305 ? -9.227 -31.75 -9.727 1 95.56 305 GLY A CA 1
ATOM 2448 C C . GLY A 1 305 ? -8.672 -31.688 -11.141 1 95.56 305 GLY A C 1
ATOM 2449 O O . GLY A 1 305 ? -9.367 -31.281 -12.07 1 95.56 305 GLY A O 1
ATOM 2450 N N . TYR A 1 306 ? -7.438 -32.188 -11.266 1 96.81 306 TYR A N 1
ATOM 2451 C CA . TYR A 1 306 ? -6.727 -32.188 -12.539 1 96.81 306 TYR A CA 1
ATOM 2452 C C . TYR A 1 306 ? -7.52 -32.938 -13.602 1 96.81 306 TYR A C 1
ATOM 2454 O O . TYR A 1 306 ? -8.094 -34 -13.328 1 96.81 306 TYR A O 1
ATOM 2462 N N . LYS A 1 307 ? -7.52 -32.406 -14.797 1 96.25 307 LYS A N 1
ATOM 2463 C CA . LYS A 1 307 ? -7.992 -33.031 -16.031 1 96.25 307 LYS A CA 1
ATOM 2464 C C . LYS A 1 307 ? -6.949 -32.938 -17.141 1 96.25 307 LYS A C 1
ATOM 2466 O O . LYS A 1 307 ? -6.141 -32 -17.141 1 96.25 307 LYS A O 1
ATOM 2471 N N . GLU A 1 308 ? -7.086 -33.875 -18.047 1 94.88 308 GLU A N 1
ATOM 2472 C CA . GLU A 1 308 ? -6.168 -33.812 -19.188 1 94.88 308 GLU A CA 1
ATOM 2473 C C . GLU A 1 308 ? -6.258 -32.469 -19.922 1 94.88 308 GLU A C 1
ATOM 2475 O O . GLU A 1 308 ? -7.355 -32 -20.219 1 94.88 308 GLU A O 1
ATOM 2480 N N . GLY A 1 309 ? -5.09 -31.906 -20.125 1 96 309 GLY A N 1
ATOM 2481 C CA . GLY A 1 309 ? -5.035 -30.625 -20.797 1 96 309 GLY A CA 1
ATOM 2482 C C . GLY A 1 309 ? -4.719 -29.469 -19.875 1 96 309 GLY A C 1
ATOM 2483 O O . GLY A 1 309 ? -4.312 -28.391 -20.312 1 96 309 GLY A O 1
ATOM 2484 N N . ASP A 1 310 ? -4.945 -29.672 -18.594 1 97.94 310 ASP A N 1
ATOM 2485 C CA . ASP A 1 310 ? -4.609 -28.641 -17.609 1 97.94 310 ASP A CA 1
ATOM 2486 C C . ASP A 1 310 ? -3.107 -28.359 -17.609 1 97.94 310 ASP A C 1
ATOM 2488 O O . ASP A 1 310 ? -2.307 -29.234 -17.938 1 97.94 310 ASP A O 1
ATOM 2492 N N . LEU A 1 311 ? -2.77 -27.203 -17.203 1 98.38 311 LEU A N 1
ATOM 2493 C CA . LEU A 1 311 ? -1.39 -26.734 -17.266 1 98.38 311 LEU A CA 1
ATOM 2494 C C . LEU A 1 311 ? -0.523 -27.484 -16.25 1 98.38 311 LEU A C 1
ATOM 2496 O O . LEU A 1 311 ? 0.581 -27.922 -16.578 1 98.38 311 LEU A O 1
ATOM 2500 N N . ALA A 1 312 ? -1.028 -27.594 -15.031 1 98.12 312 ALA A N 1
ATOM 2501 C CA . ALA A 1 312 ? -0.196 -28.141 -13.953 1 98.12 312 ALA A CA 1
ATOM 2502 C C . ALA A 1 312 ? -1.05 -28.781 -12.867 1 98.12 312 ALA A C 1
ATOM 2504 O O . ALA A 1 312 ? -2.252 -28.516 -12.773 1 98.12 312 ALA A O 1
ATOM 2505 N N . VAL A 1 313 ? -0.395 -29.641 -12.141 1 96.88 313 VAL A N 1
ATOM 2506 C CA . VAL A 1 313 ? -1.018 -30.25 -10.969 1 96.88 313 VAL A CA 1
ATOM 2507 C C . VAL A 1 313 ? -0.247 -29.859 -9.711 1 96.88 313 VAL A C 1
ATOM 2509 O O . VAL A 1 313 ? 0.986 -29.828 -9.711 1 96.88 313 VAL A O 1
ATOM 2512 N N . HIS A 1 314 ? -0.955 -29.453 -8.672 1 96.62 314 HIS A N 1
ATOM 2513 C CA . HIS A 1 314 ? -0.444 -29.031 -7.371 1 96.62 314 HIS A CA 1
ATOM 2514 C C . HIS A 1 314 ? -0.758 -30.062 -6.293 1 96.62 314 HIS A C 1
ATOM 2516 O O . HIS A 1 314 ? -1.915 -30.453 -6.121 1 96.62 314 HIS A O 1
ATOM 2522 N N . PHE A 1 315 ? 0.228 -30.516 -5.617 1 93.81 315 PHE A N 1
ATOM 2523 C CA . PHE A 1 315 ? 0.056 -31.547 -4.594 1 93.81 315 PHE A CA 1
ATOM 2524 C C . PHE A 1 315 ? -0.175 -30.906 -3.229 1 93.81 315 PHE A C 1
ATOM 2526 O O . PHE A 1 315 ? 0.388 -31.344 -2.227 1 93.81 315 PHE A O 1
ATOM 2533 N N . ALA A 1 316 ? -0.94 -29.859 -3.213 1 88.56 316 ALA A N 1
ATOM 2534 C CA . ALA A 1 316 ? -1.243 -29.109 -1.992 1 88.56 316 ALA A CA 1
ATOM 2535 C C . ALA A 1 316 ? -1.868 -30.016 -0.937 1 88.56 316 ALA A C 1
ATOM 2537 O O . ALA A 1 316 ? -2.812 -30.766 -1.227 1 88.56 316 ALA A O 1
ATOM 2538 N N . GLY A 1 317 ? -1.344 -30.031 0.237 1 85.12 317 GLY A N 1
ATOM 2539 C CA . GLY A 1 317 ? -1.932 -30.75 1.363 1 85.12 317 GLY A CA 1
ATOM 2540 C C . GLY A 1 317 ? -1.616 -32.219 1.368 1 85.12 317 GLY A C 1
ATOM 2541 O O . GLY A 1 317 ? -2.07 -32.969 2.248 1 85.12 317 GLY A O 1
ATOM 2542 N N . CYS A 1 318 ? -0.81 -32.75 0.517 1 84.81 318 CYS A N 1
ATOM 2543 C CA . CYS A 1 318 ? -0.546 -34.188 0.411 1 84.81 318 CYS A CA 1
ATOM 2544 C C . CYS A 1 318 ? 0.151 -34.688 1.662 1 84.81 318 CYS A C 1
ATOM 2546 O O . CYS A 1 318 ? 0.096 -35.875 1.957 1 84.81 318 CYS A O 1
ATOM 2548 N N . TRP A 1 319 ? 0.75 -33.812 2.451 1 84.19 319 TRP A N 1
ATOM 2549 C CA . TRP A 1 319 ? 1.487 -34.219 3.648 1 84.19 319 TRP A CA 1
ATOM 2550 C C . TRP A 1 319 ? 0.532 -34.562 4.785 1 84.19 319 TRP A C 1
ATOM 2552 O O . TRP A 1 319 ? 0.914 -35.25 5.738 1 84.19 319 TRP A O 1
ATOM 2562 N N . VAL A 1 320 ? -0.684 -34.031 4.691 1 81.94 320 VAL A N 1
ATOM 2563 C CA . VAL A 1 320 ? -1.657 -34.25 5.754 1 81.94 320 VAL A CA 1
ATOM 2564 C C . VAL A 1 320 ? -1.938 -35.75 5.875 1 81.94 320 VAL A C 1
ATOM 2566 O O . VAL A 1 320 ? -1.945 -36.312 6.98 1 81.94 320 VAL A O 1
ATOM 2569 N N . GLU A 1 321 ? -2.045 -36.438 4.738 1 84 321 GLU A N 1
ATOM 2570 C CA . GLU A 1 321 ? -2.312 -37.875 4.734 1 84 321 GLU A CA 1
ATOM 2571 C C . GLU A 1 321 ? -1.061 -38.656 4.367 1 84 321 GLU A C 1
ATOM 2573 O O . GLU A 1 321 ? -1.133 -39.875 4.129 1 84 321 GLU A O 1
ATOM 2578 N N . HIS A 1 322 ? 0.061 -38.062 4.223 1 86.75 322 HIS A N 1
ATOM 2579 C CA . HIS A 1 322 ? 1.358 -38.656 3.947 1 86.75 322 HIS A CA 1
ATOM 2580 C C . HIS A 1 322 ? 1.331 -39.469 2.645 1 86.75 322 HIS A C 1
ATOM 2582 O O . HIS A 1 322 ? 1.794 -40.594 2.596 1 86.75 322 HIS A O 1
ATOM 2588 N N . ASN A 1 323 ? 0.753 -38.906 1.653 1 87.69 323 ASN A N 1
ATOM 2589 C CA . ASN A 1 323 ? 0.666 -39.594 0.364 1 87.69 323 ASN A CA 1
ATOM 2590 C C . ASN A 1 323 ? 1.341 -38.781 -0.741 1 87.69 323 ASN A C 1
ATOM 2592 O O . ASN A 1 323 ? 0.979 -38.906 -1.913 1 87.69 323 ASN A O 1
ATOM 2596 N N . CYS A 1 324 ? 2.258 -38 -0.369 1 89.62 324 CYS A N 1
ATOM 2597 C CA . CYS A 1 324 ? 2.887 -37.094 -1.323 1 89.62 324 CYS A CA 1
ATOM 2598 C C . CYS A 1 324 ? 3.652 -37.844 -2.391 1 89.62 324 CYS A C 1
ATOM 2600 O O . CYS A 1 324 ? 3.553 -37.531 -3.578 1 89.62 324 CYS A O 1
ATOM 2602 N N . VAL A 1 325 ? 4.355 -38.875 -1.94 1 89.88 325 VAL A N 1
ATOM 2603 C CA . VAL A 1 325 ? 5.164 -39.656 -2.873 1 89.88 325 VAL A CA 1
ATOM 2604 C C . VAL A 1 325 ? 4.258 -40.344 -3.887 1 89.88 325 VAL A C 1
ATOM 2606 O O . VAL A 1 325 ? 4.512 -40.281 -5.094 1 89.88 325 VAL A O 1
ATOM 2609 N N . GLU A 1 326 ? 3.232 -40.938 -3.398 1 89.62 326 GLU A N 1
ATOM 2610 C CA . GLU A 1 326 ? 2.293 -41.656 -4.266 1 89.62 326 GLU A CA 1
ATOM 2611 C C . GLU A 1 326 ? 1.646 -40.688 -5.266 1 89.62 326 GLU A C 1
ATOM 2613 O O . GLU A 1 326 ? 1.589 -40.969 -6.465 1 89.62 326 GLU A O 1
ATOM 2618 N N . ARG A 1 327 ? 1.202 -39.625 -4.82 1 89.19 327 ARG A N 1
ATOM 2619 C CA . ARG A 1 327 ? 0.551 -38.656 -5.684 1 89.19 327 ARG A CA 1
ATOM 2620 C C . ARG A 1 327 ? 1.527 -38.094 -6.715 1 89.19 327 ARG A C 1
ATOM 2622 O O . ARG A 1 327 ? 1.187 -37.938 -7.891 1 89.19 327 ARG A O 1
ATOM 2629 N N . PHE A 1 328 ? 2.678 -37.75 -6.238 1 91.25 328 PHE A N 1
ATOM 2630 C CA . PHE A 1 328 ? 3.693 -37.219 -7.137 1 91.25 328 PHE A CA 1
ATOM 2631 C C . PHE A 1 328 ? 4.016 -38.219 -8.25 1 91.25 328 PHE A C 1
ATOM 2633 O O . PHE A 1 328 ? 4.047 -37.844 -9.422 1 91.25 328 PHE A O 1
ATOM 2640 N N . ASN A 1 329 ? 4.195 -39.469 -7.914 1 89.75 329 ASN A N 1
ATOM 2641 C CA . ASN A 1 329 ? 4.562 -40.469 -8.883 1 89.75 329 ASN A CA 1
ATOM 2642 C C . ASN A 1 329 ? 3.451 -40.719 -9.906 1 89.75 329 ASN A C 1
ATOM 2644 O O . ASN A 1 329 ? 3.723 -41 -11.07 1 89.75 329 ASN A O 1
ATOM 2648 N N . LYS A 1 330 ? 2.307 -40.562 -9.523 1 90.62 330 LYS A N 1
ATOM 2649 C CA . LYS A 1 330 ? 1.161 -40.719 -10.406 1 90.62 330 LYS A CA 1
ATOM 2650 C C . LYS A 1 330 ? 1.184 -39.719 -11.547 1 90.62 330 LYS A C 1
ATOM 2652 O O . LYS A 1 330 ? 0.803 -40.031 -12.672 1 90.62 330 LYS A O 1
ATOM 2657 N N . TYR A 1 331 ? 1.653 -38.531 -11.273 1 91.06 331 TYR A N 1
ATOM 2658 C CA . TYR A 1 331 ? 1.528 -37.469 -12.258 1 91.06 331 TYR A CA 1
ATOM 2659 C C . TYR A 1 331 ? 2.879 -37.125 -12.875 1 91.06 331 TYR A C 1
ATOM 2661 O O . TYR A 1 331 ? 2.947 -36.656 -14 1 91.06 331 TYR A O 1
ATOM 2669 N N . ALA A 1 332 ? 3.98 -37.312 -12.18 1 83.25 332 ALA A N 1
ATOM 2670 C CA . ALA A 1 332 ? 5.305 -36.938 -12.656 1 83.25 332 ALA A CA 1
ATOM 2671 C C . ALA A 1 332 ? 5.922 -38 -13.531 1 83.25 332 ALA A C 1
ATOM 2673 O O . ALA A 1 332 ? 6.859 -37.75 -14.289 1 83.25 332 ALA A O 1
ATOM 2674 N N . GLU A 1 333 ? 5.547 -39.312 -13.352 1 69.25 333 GLU A N 1
ATOM 2675 C CA . GLU A 1 333 ? 6.074 -40.406 -14.156 1 69.25 333 GLU A CA 1
ATOM 2676 C C . GLU A 1 333 ? 5.266 -40.594 -15.445 1 69.25 333 GLU A C 1
ATOM 2678 O O . GLU A 1 333 ? 4.047 -40.406 -15.445 1 69.25 333 GLU A O 1
ATOM 2683 N N . MET B 1 1 ? 40.531 22.906 -60.719 1 32.25 1 MET B N 1
ATOM 2684 C CA . MET B 1 1 ? 40.688 22.906 -59.281 1 32.25 1 MET B CA 1
ATOM 2685 C C . MET B 1 1 ? 39.719 23.891 -58.625 1 32.25 1 MET B C 1
ATOM 2687 O O . MET B 1 1 ? 39.312 23.703 -57.469 1 32.25 1 MET B O 1
ATOM 2691 N N . LEU B 1 2 ? 39.281 24.906 -59.375 1 42.25 2 LEU B N 1
ATOM 2692 C CA . LEU B 1 2 ? 38.531 26.016 -58.812 1 42.25 2 LEU B CA 1
ATOM 2693 C C . LEU B 1 2 ? 37.031 25.641 -58.688 1 42.25 2 LEU B C 1
ATOM 2695 O O . LEU B 1 2 ? 36.344 26.125 -57.781 1 42.25 2 LEU B O 1
ATOM 2699 N N . SER B 1 3 ? 36.531 24.891 -59.625 1 46.97 3 SER B N 1
ATOM 2700 C CA . SER B 1 3 ? 35.062 24.688 -59.688 1 46.97 3 SER B CA 1
ATOM 2701 C C . SER B 1 3 ? 34.594 23.797 -58.531 1 46.97 3 SER B C 1
ATOM 2703 O O . SER B 1 3 ? 33.469 23.922 -58.062 1 46.97 3 SER B O 1
ATOM 2705 N N . ASN B 1 4 ? 35.5 22.906 -58.062 1 47.44 4 ASN B N 1
ATOM 2706 C CA . ASN B 1 4 ? 35.094 21.984 -57 1 47.44 4 ASN B CA 1
ATOM 2707 C C . ASN B 1 4 ? 35.062 22.688 -55.625 1 47.44 4 ASN B C 1
ATOM 2709 O O . ASN B 1 4 ? 34.469 22.156 -54.688 1 47.44 4 ASN B O 1
ATOM 2713 N N . GLN B 1 5 ? 35.688 23.953 -55.594 1 48.47 5 GLN B N 1
ATOM 2714 C CA . GLN B 1 5 ? 35.75 24.672 -54.312 1 48.47 5 GLN B CA 1
ATOM 2715 C C . GLN B 1 5 ? 34.438 25.391 -54.031 1 48.47 5 GLN B C 1
ATOM 2717 O O . GLN B 1 5 ? 34 25.484 -52.875 1 48.47 5 GLN B O 1
ATOM 2722 N N . LEU B 1 6 ? 33.781 25.844 -55.094 1 46.28 6 LEU B N 1
ATOM 2723 C CA . LEU B 1 6 ? 32.594 26.641 -54.875 1 46.28 6 LEU B CA 1
ATOM 2724 C C . LEU B 1 6 ? 31.422 25.75 -54.438 1 46.28 6 LEU B C 1
ATOM 2726 O O . LEU B 1 6 ? 30.625 26.156 -53.594 1 46.28 6 LEU B O 1
ATOM 2730 N N . LEU B 1 7 ? 31.391 24.547 -55 1 46.28 7 LEU B N 1
ATOM 2731 C CA . LEU B 1 7 ? 30.297 23.656 -54.625 1 46.28 7 LEU B CA 1
ATOM 2732 C C . LEU B 1 7 ? 30.422 23.172 -53.188 1 46.28 7 LEU B C 1
ATOM 2734 O O . LEU B 1 7 ? 29.438 23.094 -52.469 1 46.28 7 LEU B O 1
ATOM 2738 N N . THR B 1 8 ? 31.781 23.094 -52.719 1 50.41 8 THR B N 1
ATOM 2739 C CA . THR B 1 8 ? 31.969 22.656 -51.344 1 50.41 8 THR B CA 1
ATOM 2740 C C . THR B 1 8 ? 31.594 23.766 -50.375 1 50.41 8 THR B C 1
ATOM 2742 O O . THR B 1 8 ? 31.141 23.5 -49.25 1 50.41 8 THR B O 1
ATOM 2745 N N . LYS B 1 9 ? 31.672 25.047 -50.844 1 51.75 9 LYS B N 1
ATOM 2746 C CA . LYS B 1 9 ? 31.328 26.156 -49.969 1 51.75 9 LYS B CA 1
ATOM 2747 C C . LYS B 1 9 ? 29.812 26.297 -49.812 1 51.75 9 LYS B C 1
ATOM 2749 O O . LYS B 1 9 ? 29.312 26.578 -48.719 1 51.75 9 LYS B O 1
ATOM 2754 N N . ARG B 1 10 ? 29.172 26.031 -50.938 1 52.12 10 ARG B N 1
ATOM 2755 C CA . ARG B 1 10 ? 27.719 26.172 -50.875 1 52.12 10 ARG B CA 1
ATOM 2756 C C . ARG B 1 10 ? 27.094 25.078 -50.031 1 52.12 10 ARG B C 1
ATOM 2758 O O . ARG B 1 10 ? 26.172 25.328 -49.25 1 52.12 10 ARG B O 1
ATOM 2765 N N . TYR B 1 11 ? 27.656 23.828 -50.156 1 52.56 11 TYR B N 1
ATOM 2766 C CA . TYR B 1 11 ? 27.109 22.766 -49.312 1 52.56 11 TYR B CA 1
ATOM 2767 C C . TYR B 1 11 ? 27.484 22.969 -47.844 1 52.56 11 TYR B C 1
ATOM 2769 O O . TYR B 1 11 ? 26.719 22.641 -46.969 1 52.56 11 TYR B O 1
ATOM 2777 N N . THR B 1 12 ? 28.672 23.719 -47.656 1 53.72 12 THR B N 1
ATOM 2778 C CA . THR B 1 12 ? 29.047 24.016 -46.281 1 53.72 12 THR B CA 1
ATOM 2779 C C . THR B 1 12 ? 28.141 25.109 -45.688 1 53.72 12 THR B C 1
ATOM 2781 O O . THR B 1 12 ? 27.734 25.031 -44.531 1 53.72 12 THR B O 1
ATOM 2784 N N . LEU B 1 13 ? 27.719 26 -46.594 1 53.38 13 LEU B N 1
ATOM 2785 C CA . LEU B 1 13 ? 26.844 27.047 -46.062 1 53.38 13 LEU B CA 1
ATOM 2786 C C . LEU B 1 13 ? 25.453 26.516 -45.781 1 53.38 13 LEU B C 1
ATOM 2788 O O . LEU B 1 13 ? 24.859 26.844 -44.75 1 53.38 13 LEU B O 1
ATOM 2792 N N . VAL B 1 14 ? 24.984 25.594 -46.656 1 55.19 14 VAL B N 1
ATOM 2793 C CA . VAL B 1 14 ? 23.672 25.031 -46.406 1 55.19 14 VAL B CA 1
ATOM 2794 C C . VAL B 1 14 ? 23.734 24.094 -45.188 1 55.19 14 VAL B C 1
ATOM 2796 O O . VAL B 1 14 ? 22.844 24.109 -44.344 1 55.19 14 VAL B O 1
ATOM 2799 N N . ALA B 1 15 ? 24.969 23.375 -45.062 1 52.91 15 ALA B N 1
ATOM 2800 C CA . ALA B 1 15 ? 25.094 22.5 -43.906 1 52.91 15 ALA B CA 1
ATOM 2801 C C . ALA B 1 15 ? 25.234 23.312 -42.625 1 52.91 15 ALA B C 1
ATOM 2803 O O . ALA B 1 15 ? 24.609 23 -41.594 1 52.91 15 ALA B O 1
ATOM 2804 N N . THR B 1 16 ? 25.953 24.469 -42.719 1 52.91 16 THR B N 1
ATOM 2805 C CA . THR B 1 16 ? 26.094 25.328 -41.531 1 52.91 16 THR B CA 1
ATOM 2806 C C . THR B 1 16 ? 24.781 26.016 -41.219 1 52.91 16 THR B C 1
ATOM 2808 O O . THR B 1 16 ? 24.406 26.125 -40.031 1 52.91 16 THR B O 1
ATOM 2811 N N . ALA B 1 17 ? 24 26.375 -42.219 1 54.38 17 ALA B N 1
ATOM 2812 C CA . ALA B 1 17 ? 22.703 27 -41.938 1 54.38 17 ALA B CA 1
ATOM 2813 C C . ALA B 1 17 ? 21.719 25.984 -41.375 1 54.38 17 ALA B C 1
ATOM 2815 O O . ALA B 1 17 ? 20.938 26.297 -40.469 1 54.38 17 ALA B O 1
ATOM 2816 N N . LEU B 1 18 ? 21.781 24.719 -41.875 1 51.88 18 LEU B N 1
ATOM 2817 C CA . LEU B 1 18 ? 20.922 23.688 -41.312 1 51.88 18 LEU B CA 1
ATOM 2818 C C . LEU B 1 18 ? 21.328 23.328 -39.906 1 51.88 18 LEU B C 1
ATOM 2820 O O . LEU B 1 18 ? 20.484 23.141 -39.031 1 51.88 18 LEU B O 1
ATOM 2824 N N . ILE B 1 19 ? 22.688 23.422 -39.625 1 51.56 19 ILE B N 1
ATOM 2825 C CA . ILE B 1 19 ? 23.125 23.156 -38.25 1 51.56 19 ILE B CA 1
ATOM 2826 C C . ILE B 1 19 ? 22.734 24.328 -37.344 1 51.56 19 ILE B C 1
ATOM 2828 O O . ILE B 1 19 ? 22.25 24.125 -36.25 1 51.56 19 ILE B O 1
ATOM 2832 N N . ILE B 1 20 ? 22.828 25.594 -37.875 1 50.38 20 ILE B N 1
ATOM 2833 C CA . ILE B 1 20 ? 22.422 26.734 -37.062 1 50.38 20 ILE B CA 1
ATOM 2834 C C . ILE B 1 20 ? 20.922 26.703 -36.812 1 50.38 20 ILE B C 1
ATOM 2836 O O . ILE B 1 20 ? 20.453 26.938 -35.688 1 50.38 20 ILE B O 1
ATOM 2840 N N . SER B 1 21 ? 20.094 26.297 -37.844 1 47.47 21 SER B N 1
ATOM 2841 C CA . SER B 1 21 ? 18.656 26.203 -37.625 1 47.47 21 SER B CA 1
ATOM 2842 C C . SER B 1 21 ? 18.312 25.094 -36.625 1 47.47 21 SER B C 1
ATOM 2844 O O . SER B 1 21 ? 17.422 25.234 -35.781 1 47.47 21 SER B O 1
ATOM 2846 N N . ILE B 1 22 ? 19.031 23.984 -36.688 1 48.75 22 ILE B N 1
ATOM 2847 C CA . ILE B 1 22 ? 18.797 22.922 -35.719 1 48.75 22 ILE B CA 1
ATOM 2848 C C . ILE B 1 22 ? 19.25 23.359 -34.344 1 48.75 22 ILE B C 1
ATOM 2850 O O . ILE B 1 22 ? 18.562 23.125 -33.344 1 48.75 22 ILE B O 1
ATOM 2854 N N . VAL B 1 23 ? 20.375 24.094 -34.25 1 46.44 23 VAL B N 1
ATOM 2855 C CA . VAL B 1 23 ? 20.828 24.578 -32.938 1 46.44 23 VAL B CA 1
ATOM 2856 C C . VAL B 1 23 ? 19.891 25.656 -32.438 1 46.44 23 VAL B C 1
ATOM 2858 O O . VAL B 1 23 ? 19.562 25.703 -31.25 1 46.44 23 VAL B O 1
ATOM 2861 N N . LEU B 1 24 ? 19.391 26.562 -33.281 1 43.22 24 LEU B N 1
ATOM 2862 C CA . LEU B 1 24 ? 18.438 27.562 -32.844 1 43.22 24 LEU B CA 1
ATOM 2863 C C . LEU B 1 24 ? 17.125 26.906 -32.438 1 43.22 24 LEU B C 1
ATOM 2865 O O . LEU B 1 24 ? 16.531 27.297 -31.422 1 43.22 24 LEU B O 1
ATOM 2869 N N . VAL B 1 25 ? 16.625 25.891 -33.156 1 41.78 25 VAL B N 1
ATOM 2870 C CA . VAL B 1 25 ? 15.414 25.219 -32.719 1 41.78 25 VAL B CA 1
ATOM 2871 C C . VAL B 1 25 ? 15.695 24.438 -31.438 1 41.78 25 VAL B C 1
ATOM 2873 O O . VAL B 1 25 ? 14.852 24.391 -30.531 1 41.78 25 VAL B O 1
ATOM 2876 N N . ALA B 1 26 ? 16.906 23.797 -31.266 1 38.59 26 ALA B N 1
ATOM 2877 C CA . ALA B 1 26 ? 17.234 23.094 -30.016 1 38.59 26 ALA B CA 1
ATOM 2878 C C . ALA B 1 26 ? 17.422 24.078 -28.875 1 38.59 26 ALA B C 1
ATOM 2880 O O . ALA B 1 26 ? 17.141 23.75 -27.719 1 38.59 26 ALA B O 1
ATOM 2881 N N . SER B 1 27 ? 18.062 25.266 -29.062 1 35.5 27 SER B N 1
ATOM 2882 C CA . SER B 1 27 ? 18.172 26.234 -27.969 1 35.5 27 SER B CA 1
ATOM 2883 C C . SER B 1 27 ? 16.797 26.75 -27.547 1 35.5 27 SER B C 1
ATOM 2885 O O . SER B 1 27 ? 16.641 27.234 -26.438 1 35.5 27 SER B O 1
ATOM 2887 N N . PHE B 1 28 ? 15.922 27.047 -28.531 1 33.59 28 PHE B N 1
ATOM 2888 C CA . PHE B 1 28 ? 14.617 27.516 -28.094 1 33.59 28 PHE B CA 1
ATOM 2889 C C . PHE B 1 28 ? 13.773 26.375 -27.562 1 33.59 28 PHE B C 1
ATOM 2891 O O . PHE B 1 28 ? 12.656 26.578 -27.094 1 33.59 28 PHE B O 1
ATOM 2898 N N . ARG B 1 29 ? 14.133 25.109 -27.812 1 33.44 29 ARG B N 1
ATOM 2899 C CA . ARG B 1 29 ? 13.305 24.047 -27.234 1 33.44 29 ARG B CA 1
ATOM 2900 C C . ARG B 1 29 ? 13.367 24.094 -25.719 1 33.44 29 ARG B C 1
ATOM 2902 O O . ARG B 1 29 ? 12.453 23.609 -25.047 1 33.44 29 ARG B O 1
ATOM 2909 N N . ASP B 1 30 ? 14.555 24.438 -25.156 1 30.28 30 ASP B N 1
ATOM 2910 C CA . ASP B 1 30 ? 14.602 24.344 -23.703 1 30.28 30 ASP B CA 1
ATOM 2911 C C . ASP B 1 30 ? 13.727 25.422 -23.062 1 30.28 30 ASP B C 1
ATOM 2913 O O . ASP B 1 30 ? 13.375 25.312 -21.891 1 30.28 30 ASP B O 1
ATOM 2917 N N . ALA B 1 31 ? 13.609 26.594 -23.672 1 33.5 31 ALA B N 1
ATOM 2918 C CA . ALA B 1 31 ? 13.008 27.688 -22.891 1 33.5 31 ALA B CA 1
ATOM 2919 C C . ALA B 1 31 ? 11.492 27.578 -22.875 1 33.5 31 ALA B C 1
ATOM 2921 O O . ALA B 1 31 ? 10.797 28.453 -22.359 1 33.5 31 ALA B O 1
ATOM 2922 N N . ILE B 1 32 ? 10.906 26.906 -23.891 1 30.81 32 ILE B N 1
ATOM 2923 C CA . ILE B 1 32 ? 9.484 27.109 -23.656 1 30.81 32 ILE B CA 1
ATOM 2924 C C . ILE B 1 32 ? 9.047 26.328 -22.406 1 30.81 32 ILE B C 1
ATOM 2926 O O . ILE B 1 32 ? 9.141 25.109 -22.375 1 30.81 32 ILE B O 1
ATOM 2930 N N . PRO B 1 33 ? 9.172 26.984 -21.281 1 29.81 33 PRO B N 1
ATOM 2931 C CA . PRO B 1 33 ? 8.68 26.344 -20.062 1 29.81 33 PRO B CA 1
ATOM 2932 C C . PRO B 1 33 ? 7.305 25.703 -20.25 1 29.81 33 PRO B C 1
ATOM 2934 O O . PRO B 1 33 ? 6.398 26.328 -20.812 1 29.81 33 PRO B O 1
ATOM 2937 N N . ILE B 1 34 ? 7.223 24.422 -20.5 1 33.03 34 ILE B N 1
ATOM 2938 C CA . ILE B 1 34 ? 5.977 23.656 -20.453 1 33.03 34 ILE B CA 1
ATOM 2939 C C . ILE B 1 34 ? 5.109 24.156 -19.297 1 33.03 34 ILE B C 1
ATOM 2941 O O . ILE B 1 34 ? 4.012 23.641 -19.078 1 33.03 34 ILE B O 1
ATOM 2945 N N . GLN B 1 35 ? 5.59 25.156 -18.516 1 30.72 35 GLN B N 1
ATOM 2946 C CA . GLN B 1 35 ? 4.781 25.672 -17.422 1 30.72 35 GLN B CA 1
ATOM 2947 C C . GLN B 1 35 ? 3.445 26.219 -17.922 1 30.72 35 GLN B C 1
ATOM 2949 O O . GLN B 1 35 ? 2.447 26.188 -17.203 1 30.72 35 GLN B O 1
ATOM 2954 N N . ASP B 1 36 ? 3.363 26.859 -19.109 1 31.86 36 ASP B N 1
ATOM 2955 C CA . ASP B 1 36 ? 2.25 27.75 -19.406 1 31.86 36 ASP B CA 1
ATOM 2956 C C . ASP B 1 36 ? 1.029 26.969 -19.875 1 31.86 36 ASP B C 1
ATOM 2958 O O . ASP B 1 36 ? 0.032 27.547 -20.312 1 31.86 36 ASP B O 1
ATOM 2962 N N . TYR B 1 37 ? 1.204 25.734 -20.312 1 33.84 37 TYR B N 1
ATOM 2963 C CA . TYR B 1 37 ? -0.023 25.188 -20.875 1 33.84 37 TYR B CA 1
ATOM 2964 C C . TYR B 1 37 ? -1.072 24.953 -19.797 1 33.84 37 TYR B C 1
ATOM 2966 O O . TYR B 1 37 ? -2.094 24.312 -20.047 1 33.84 37 TYR B O 1
ATOM 2974 N N . ARG B 1 38 ? -0.78 25.234 -18.5 1 38.25 38 ARG B N 1
ATOM 2975 C CA . ARG B 1 38 ? -1.797 25.047 -17.469 1 38.25 38 ARG B CA 1
ATOM 2976 C C . ARG B 1 38 ? -3.027 25.906 -17.75 1 38.25 38 ARG B C 1
ATOM 2978 O O . ARG B 1 38 ? -4.082 25.688 -17.141 1 38.25 38 ARG B O 1
ATOM 2985 N N . ASN B 1 39 ? -2.791 27.016 -18.578 1 33.44 39 ASN B N 1
ATOM 2986 C CA . ASN B 1 39 ? -3.867 28 -18.578 1 33.44 39 ASN B CA 1
ATOM 2987 C C . ASN B 1 39 ? -4.992 27.609 -19.531 1 33.44 39 ASN B C 1
ATOM 2989 O O . ASN B 1 39 ? -5.969 28.344 -19.688 1 33.44 39 ASN B O 1
ATOM 2993 N N . PHE B 1 40 ? -4.641 26.891 -20.609 1 32.78 40 PHE B N 1
ATOM 2994 C CA . PHE B 1 40 ? -5.777 26.828 -21.516 1 32.78 40 PHE B CA 1
ATOM 2995 C C . PHE B 1 40 ? -6.895 25.969 -20.922 1 32.78 40 PHE B C 1
ATOM 2997 O O . PHE B 1 40 ? -7.418 25.078 -21.609 1 32.78 40 PHE B O 1
ATOM 3004 N N . ALA B 1 41 ? -6.793 25.5 -19.703 1 33.44 41 ALA B N 1
ATOM 3005 C CA . ALA B 1 41 ? -7.973 24.75 -19.281 1 33.44 41 ALA B CA 1
ATOM 3006 C C . ALA B 1 41 ? -9.234 25.609 -19.375 1 33.44 41 ALA B C 1
ATOM 3008 O O . ALA B 1 41 ? -9.164 26.828 -19.281 1 33.44 41 ALA B O 1
ATOM 3009 N N . PHE B 1 42 ? -10.406 24.969 -19.812 1 32.78 42 PHE B N 1
ATOM 3010 C CA . PHE B 1 42 ? -11.805 25.391 -19.906 1 32.78 42 PHE B CA 1
ATOM 3011 C C . PHE B 1 42 ? -12.203 26.203 -18.672 1 32.78 42 PHE B C 1
ATOM 3013 O O . PHE B 1 42 ? -11.664 26 -17.594 1 32.78 42 PHE B O 1
ATOM 3020 N N . SER B 1 43 ? -12.484 27.406 -18.828 1 33.62 43 SER B N 1
ATOM 3021 C CA . SER B 1 43 ? -13.328 28.094 -17.844 1 33.62 43 SER B CA 1
ATOM 3022 C C . SER B 1 43 ? -14.273 27.109 -17.156 1 33.62 43 SER B C 1
ATOM 3024 O O . SER B 1 43 ? -15.328 26.766 -17.703 1 33.62 43 SER B O 1
ATOM 3026 N N . GLU B 1 44 ? -13.82 26.031 -16.609 1 38 44 GLU B N 1
ATOM 3027 C CA . GLU B 1 44 ? -14.789 25.219 -15.891 1 38 44 GLU B CA 1
ATOM 3028 C C . GLU B 1 44 ? -15.602 26.047 -14.914 1 38 44 GLU B C 1
ATOM 3030 O O . GLU B 1 44 ? -15.039 26.828 -14.141 1 38 44 GLU B O 1
ATOM 3035 N N . THR B 1 45 ? -16.797 26.422 -15.219 1 37.66 45 THR B N 1
ATOM 3036 C CA . THR B 1 45 ? -17.766 26.859 -14.227 1 37.66 45 THR B CA 1
ATOM 3037 C C . THR B 1 45 ? -17.516 26.156 -12.891 1 37.66 45 THR B C 1
ATOM 3039 O O . THR B 1 45 ? -17.625 24.922 -12.805 1 37.66 45 THR B O 1
ATOM 3042 N N . VAL B 1 46 ? -16.719 26.828 -12.109 1 43.72 46 VAL B N 1
ATOM 3043 C CA . VAL B 1 46 ? -16.5 26.328 -10.758 1 43.72 46 VAL B CA 1
ATOM 3044 C C . VAL B 1 46 ? -17.859 26.188 -10.047 1 43.72 46 VAL B C 1
ATOM 3046 O O . VAL B 1 46 ? -18.5 27.188 -9.734 1 43.72 46 VAL B O 1
ATOM 3049 N N . VAL B 1 47 ? -18.688 25.219 -10.32 1 48.88 47 VAL B N 1
ATOM 3050 C CA . VAL B 1 47 ? -19.812 24.891 -9.453 1 48.88 47 VAL B CA 1
ATOM 3051 C C . VAL B 1 47 ? -19.344 24.797 -8 1 48.88 47 VAL B C 1
ATOM 3053 O O . VAL B 1 47 ? -18.344 24.125 -7.715 1 48.88 47 VAL B O 1
ATOM 3056 N N . PRO B 1 48 ? -19.828 25.766 -7.191 1 58.06 48 PRO B N 1
ATOM 3057 C CA . PRO B 1 48 ? -19.438 25.688 -5.781 1 58.06 48 PRO B CA 1
ATOM 3058 C C . PRO B 1 48 ? -19.531 24.281 -5.207 1 58.06 48 PRO B C 1
ATOM 3060 O O . PRO B 1 48 ? -20.516 23.578 -5.441 1 58.06 48 PRO B O 1
ATOM 3063 N N . ILE B 1 49 ? -18.438 23.766 -4.75 1 69.25 49 ILE B N 1
ATOM 3064 C CA . ILE B 1 49 ? -18.406 22.453 -4.105 1 69.25 49 ILE B CA 1
ATOM 3065 C C . ILE B 1 49 ? -19.281 22.453 -2.855 1 69.25 49 ILE B C 1
ATOM 3067 O O . ILE B 1 49 ? -19.156 23.344 -2.008 1 69.25 49 ILE B O 1
ATOM 3071 N N . GLN B 1 50 ? -20.375 21.719 -2.92 1 71.38 50 GLN B N 1
ATOM 3072 C CA . GLN B 1 50 ? -21.266 21.562 -1.771 1 71.38 50 GLN B CA 1
ATOM 3073 C C . GLN B 1 50 ? -20.797 20.453 -0.844 1 71.38 50 GLN B C 1
ATOM 3075 O O . GLN B 1 50 ? -20.609 19.312 -1.279 1 71.38 50 GLN B O 1
ATOM 3080 N N . THR B 1 51 ? -20.344 20.906 0.358 1 80.5 51 THR B N 1
ATOM 3081 C CA . THR B 1 51 ? -20.031 19.922 1.387 1 80.5 51 THR B CA 1
ATOM 3082 C C . THR B 1 51 ? -21.297 19.453 2.102 1 80.5 51 THR B C 1
ATOM 3084 O O . THR B 1 51 ? -22.266 20.188 2.189 1 80.5 51 THR B O 1
ATOM 3087 N N . SER B 1 52 ? -21.453 18.141 2.332 1 76.69 52 SER B N 1
ATOM 3088 C CA . SER B 1 52 ? -22.531 17.625 3.154 1 76.69 52 SER B CA 1
ATOM 3089 C C . SER B 1 52 ? -22.094 17.438 4.602 1 76.69 52 SER B C 1
ATOM 3091 O O . SER B 1 52 ? -21.734 16.328 5 1 76.69 52 SER B O 1
ATOM 3093 N N . ASN B 1 53 ? -22.078 18.516 5.328 1 85.75 53 ASN B N 1
ATOM 3094 C CA . ASN B 1 53 ? -21.641 18.422 6.719 1 85.75 53 ASN B CA 1
ATOM 3095 C C . ASN B 1 53 ? -22.828 18.156 7.656 1 85.75 53 ASN B C 1
ATOM 3097 O O . ASN B 1 53 ? -22.656 18.125 8.875 1 85.75 53 ASN B O 1
ATOM 3101 N N . ASN B 1 54 ? -23.969 17.922 6.773 1 82.25 54 ASN B N 1
ATOM 3102 C CA . ASN B 1 54 ? -25.172 17.672 7.566 1 82.25 54 ASN B CA 1
ATOM 3103 C C . ASN B 1 54 ? -25.562 16.203 7.562 1 82.25 54 ASN B C 1
ATOM 3105 O O . ASN B 1 54 ? -25.688 15.586 6.5 1 82.25 54 ASN B O 1
ATOM 3109 N N . GLY B 1 55 ? -25.375 15.43 8.633 1 84.62 55 GLY B N 1
ATOM 3110 C CA . GLY B 1 55 ? -25.844 14.07 8.836 1 84.62 55 GLY B CA 1
ATOM 3111 C C . GLY B 1 55 ? -24.797 13.023 8.555 1 84.62 55 GLY B C 1
ATOM 3112 O O . GLY B 1 55 ? -23.781 13.312 7.902 1 84.62 55 GLY B O 1
ATOM 3113 N N . PRO B 1 56 ? -25.109 11.828 8.891 1 90.88 56 PRO B N 1
ATOM 3114 C CA . PRO B 1 56 ? -24.141 10.734 8.742 1 90.88 56 PRO B CA 1
ATOM 3115 C C . PRO B 1 56 ? -24.094 10.18 7.32 1 90.88 56 PRO B C 1
ATOM 3117 O O . PRO B 1 56 ? -25.047 10.312 6.57 1 90.88 56 PRO B O 1
ATOM 3120 N N . GLN B 1 57 ? -22.922 9.695 6.91 1 91.06 57 GLN B N 1
ATOM 3121 C CA . GLN B 1 57 ? -22.844 8.938 5.668 1 91.06 57 GLN B CA 1
ATOM 3122 C C . GLN B 1 57 ? -23.719 7.691 5.727 1 91.06 57 GLN B C 1
ATOM 3124 O O . GLN B 1 57 ? -24.016 7.18 6.809 1 91.06 57 GLN B O 1
ATOM 3129 N N . PRO B 1 58 ? -24.203 7.262 4.566 1 90.38 58 PRO B N 1
ATOM 3130 C CA . PRO B 1 58 ? -25.172 6.172 4.535 1 90.38 58 PRO B CA 1
ATOM 3131 C C . PRO B 1 58 ? -24.578 4.828 4.938 1 90.38 58 PRO B C 1
ATOM 3133 O O . PRO B 1 58 ? -25.297 3.887 5.254 1 90.38 58 PRO B O 1
ATOM 3136 N N . ALA B 1 59 ? -23.328 4.645 4.875 1 91.75 59 ALA B N 1
ATOM 3137 C CA . ALA B 1 59 ? -22.656 3.387 5.195 1 91.75 59 ALA B CA 1
ATOM 3138 C C . ALA B 1 59 ? -21.219 3.629 5.656 1 91.75 59 ALA B C 1
ATOM 3140 O O . ALA B 1 59 ? -20.797 4.777 5.809 1 91.75 59 ALA B O 1
ATOM 3141 N N . HIS B 1 60 ? -20.562 2.504 5.98 1 93.12 60 HIS B N 1
ATOM 3142 C CA . HIS B 1 60 ? -19.156 2.576 6.398 1 93.12 60 HIS B CA 1
ATOM 3143 C C . HIS B 1 60 ? -18.328 3.383 5.406 1 93.12 60 HIS B C 1
ATOM 3145 O O . HIS B 1 60 ? -18.531 3.287 4.195 1 93.12 60 HIS B O 1
ATOM 3151 N N . TYR B 1 61 ? -17.344 4.16 5.895 1 95.44 61 TYR B N 1
ATOM 3152 C CA . TYR B 1 61 ? -16.625 5.121 5.066 1 95.44 61 TYR B CA 1
ATOM 3153 C C . TYR B 1 61 ? -15.93 4.426 3.906 1 95.44 61 TYR B C 1
ATOM 3155 O O . TYR B 1 61 ? -15.789 5 2.822 1 95.44 61 TYR B O 1
ATOM 3163 N N . LYS B 1 62 ? -15.562 3.197 4.02 1 92.44 62 LYS B N 1
ATOM 3164 C CA . LYS B 1 62 ? -14.805 2.473 3.008 1 92.44 62 LYS B CA 1
ATOM 3165 C C . LYS B 1 62 ? -15.641 2.23 1.754 1 92.44 62 LYS B C 1
ATOM 3167 O O . LYS B 1 62 ? -15.102 1.928 0.689 1 92.44 62 LYS B O 1
ATOM 3172 N N . THR B 1 63 ? -16.891 2.299 1.896 1 91 63 THR B N 1
ATOM 3173 C CA . THR B 1 63 ? -17.75 1.964 0.771 1 91 63 THR B CA 1
ATOM 3174 C C . THR B 1 63 ? -18.266 3.229 0.087 1 91 63 THR B C 1
ATOM 3176 O O . THR B 1 63 ? -19.109 3.158 -0.813 1 91 63 THR B O 1
ATOM 3179 N N . GLN B 1 64 ? -17.75 4.379 0.572 1 93.81 64 GLN B N 1
ATOM 3180 C CA . GLN B 1 64 ? -18.25 5.652 0.062 1 93.81 64 GLN B CA 1
ATOM 3181 C C . GLN B 1 64 ? -17.531 6.051 -1.222 1 93.81 64 GLN B C 1
ATOM 3183 O O . GLN B 1 64 ? -16.375 5.672 -1.435 1 93.81 64 GLN B O 1
ATOM 3188 N N . PRO B 1 65 ? -18.078 6.832 -2.113 1 92.44 65 PRO B N 1
ATOM 3189 C CA . PRO B 1 65 ? -17.547 7.125 -3.443 1 92.44 65 PRO B CA 1
ATOM 3190 C C . PRO B 1 65 ? -16.297 8.008 -3.396 1 92.44 65 PRO B C 1
ATOM 3192 O O . PRO B 1 65 ? -15.547 8.078 -4.375 1 92.44 65 PRO B O 1
ATOM 3195 N N . GLU B 1 66 ? -16.062 8.703 -2.318 1 92.94 66 GLU B N 1
ATOM 3196 C CA . GLU B 1 66 ? -14.945 9.641 -2.27 1 92.94 66 GLU B CA 1
ATOM 3197 C C . GLU B 1 66 ? -13.609 8.922 -2.43 1 92.94 66 GLU B C 1
ATOM 3199 O O . GLU B 1 66 ? -12.594 9.539 -2.762 1 92.94 66 GLU B O 1
ATOM 3204 N N . TRP B 1 67 ? -13.562 7.598 -2.244 1 93.44 67 TRP B N 1
ATOM 3205 C CA . TRP B 1 67 ? -12.336 6.82 -2.406 1 93.44 67 TRP B CA 1
ATOM 3206 C C . TRP B 1 67 ? -11.961 6.711 -3.879 1 93.44 67 TRP B C 1
ATOM 3208 O O . TRP B 1 67 ? -10.828 6.332 -4.207 1 93.44 67 TRP B O 1
ATOM 3218 N N . ASN B 1 68 ? -12.844 7.105 -4.773 1 90.75 68 ASN B N 1
ATOM 3219 C CA . ASN B 1 68 ? -12.555 7.105 -6.203 1 90.75 68 ASN B CA 1
ATOM 3220 C C . ASN B 1 68 ? -12.062 8.469 -6.676 1 90.75 68 ASN B C 1
ATOM 3222 O O . ASN B 1 68 ? -12.328 8.867 -7.812 1 90.75 68 ASN B O 1
ATOM 3226 N N . TRP B 1 69 ? -11.43 9.227 -5.742 1 95.38 69 TRP B N 1
ATOM 3227 C CA . TRP B 1 69 ? -10.891 10.516 -6.168 1 95.38 69 TRP B CA 1
ATOM 3228 C C . TRP B 1 69 ? -9.797 10.32 -7.223 1 95.38 69 TRP B C 1
ATOM 3230 O O . TRP B 1 69 ? -9.086 9.32 -7.207 1 95.38 69 TRP B O 1
ATOM 3240 N N . 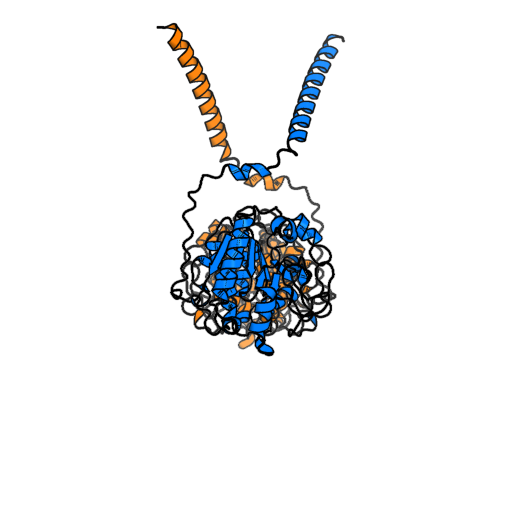VAL B 1 70 ? -9.602 11.242 -8.117 1 93.69 70 VAL B N 1
ATOM 3241 C CA . VAL B 1 70 ? -8.805 11.125 -9.336 1 93.69 70 VAL B CA 1
ATOM 3242 C C . VAL B 1 70 ? -7.34 11.43 -9.016 1 93.69 70 VAL B C 1
ATOM 3244 O O . VAL B 1 70 ? -7.035 12.383 -8.297 1 93.69 70 VAL B O 1
ATOM 3247 N N . VAL B 1 71 ? -6.469 10.594 -9.492 1 96.38 71 VAL B N 1
ATOM 3248 C CA . VAL B 1 71 ? -5.047 10.891 -9.609 1 96.38 71 VAL B CA 1
ATOM 3249 C C . VAL B 1 71 ? -4.723 11.32 -11.039 1 96.38 71 VAL B C 1
ATOM 3251 O O . VAL B 1 71 ? -4.762 10.5 -11.961 1 96.38 71 VAL B O 1
ATOM 3254 N N . PRO B 1 72 ? -4.434 12.586 -11.219 1 96.25 72 PRO B N 1
ATOM 3255 C CA . PRO B 1 72 ? -4.18 13.039 -12.594 1 96.25 72 PRO B CA 1
ATOM 3256 C C . PRO B 1 72 ? -2.92 12.414 -13.188 1 96.25 72 PRO B C 1
ATOM 3258 O O . PRO B 1 72 ? -2.057 11.93 -12.453 1 96.25 72 PRO B O 1
ATOM 3261 N N . LYS B 1 73 ? -2.779 12.461 -14.508 1 93.88 73 LYS B N 1
ATOM 3262 C CA . LYS B 1 73 ? -1.704 11.805 -15.234 1 93.88 73 LYS B CA 1
ATOM 3263 C C . LYS B 1 73 ? -0.337 12.258 -14.734 1 93.88 73 LYS B C 1
ATOM 3265 O O . LYS B 1 73 ? 0.558 11.438 -14.523 1 93.88 73 LYS B O 1
ATOM 3270 N N . TYR B 1 74 ? -0.146 13.531 -14.469 1 93.88 74 TYR B N 1
ATOM 3271 C CA . TYR B 1 74 ? 1.159 14.055 -14.086 1 93.88 74 TYR B CA 1
ATOM 3272 C C . TYR B 1 74 ? 1.564 13.562 -12.711 1 93.88 74 TYR B C 1
ATOM 3274 O O . TYR B 1 74 ? 2.746 13.586 -12.352 1 93.88 74 TYR B O 1
ATOM 3282 N N . ALA B 1 75 ? 0.583 13.086 -11.922 1 96.25 75 ALA B N 1
ATOM 3283 C CA . ALA B 1 75 ? 0.834 12.648 -10.555 1 96.25 75 ALA B CA 1
ATOM 3284 C C . ALA B 1 75 ? 0.703 11.133 -10.422 1 96.25 75 ALA B C 1
ATOM 3286 O O . ALA B 1 75 ? 0.713 10.594 -9.312 1 96.25 75 ALA B O 1
ATOM 3287 N N . SER B 1 76 ? 0.545 10.461 -11.539 1 95.38 76 SER B N 1
ATOM 3288 C CA . SER B 1 76 ? 0.188 9.047 -11.555 1 95.38 76 SER B CA 1
ATOM 3289 C C . SER B 1 76 ? 1.432 8.164 -11.555 1 95.38 76 SER B C 1
ATOM 3291 O O . SER B 1 76 ? 1.346 6.961 -11.305 1 95.38 76 SER B O 1
ATOM 3293 N N . SER B 1 77 ? 2.576 8.727 -11.812 1 94.25 77 SER B N 1
ATOM 3294 C CA . SER B 1 77 ? 3.775 7.918 -12.016 1 94.25 77 SER B CA 1
ATOM 3295 C C . SER B 1 77 ? 4.402 7.512 -10.688 1 94.25 77 SER B C 1
ATOM 3297 O O . SER B 1 77 ? 4.473 8.312 -9.758 1 94.25 77 SER B O 1
ATOM 3299 N N . PHE B 1 78 ? 4.898 6.289 -10.656 1 92 78 PHE B N 1
ATOM 3300 C CA . PHE B 1 78 ? 5.684 5.789 -9.531 1 92 78 PHE B CA 1
ATOM 3301 C C . PHE B 1 78 ? 6.918 6.652 -9.305 1 92 78 PHE B C 1
ATOM 3303 O O . PHE B 1 78 ? 7.398 6.773 -8.172 1 92 78 PHE B O 1
ATOM 3310 N N . ASP B 1 79 ? 7.355 7.359 -10.328 1 91 79 ASP B N 1
ATOM 3311 C CA . ASP B 1 79 ? 8.555 8.18 -10.25 1 91 79 ASP B CA 1
ATOM 3312 C C . ASP B 1 79 ? 8.25 9.547 -9.641 1 91 79 ASP B C 1
ATOM 3314 O O . ASP B 1 79 ? 9.141 10.391 -9.508 1 91 79 ASP B O 1
ATOM 3318 N N . GLY B 1 80 ? 7.066 9.742 -9.328 1 94.31 80 GLY B N 1
ATOM 3319 C CA . GLY B 1 80 ? 6.684 10.984 -8.672 1 94.31 80 GLY B CA 1
ATOM 3320 C C . GLY B 1 80 ? 6.75 12.188 -9.594 1 94.31 80 GLY B C 1
ATOM 3321 O O . GLY B 1 80 ? 6.859 12.047 -10.812 1 94.31 80 GLY B O 1
ATOM 3322 N N . TYR B 1 81 ? 6.52 13.375 -9.008 1 95.88 81 TYR B N 1
ATOM 3323 C CA . TYR B 1 81 ? 6.57 14.648 -9.711 1 95.88 81 TYR B CA 1
ATOM 3324 C C . TYR B 1 81 ? 6.918 15.781 -8.75 1 95.88 81 TYR B C 1
ATOM 3326 O O . TYR B 1 81 ? 6.793 15.641 -7.535 1 95.88 81 TYR B O 1
ATOM 3334 N N . ALA B 1 82 ? 7.473 16.828 -9.297 1 95.94 82 ALA B N 1
ATOM 3335 C CA . ALA B 1 82 ? 7.742 18.047 -8.531 1 95.94 82 ALA B CA 1
ATOM 3336 C C . ALA B 1 82 ? 7.289 19.281 -9.289 1 95.94 82 ALA B C 1
ATOM 3338 O O . ALA B 1 82 ? 7.672 19.484 -10.445 1 95.94 82 ALA B O 1
ATOM 3339 N N . ARG B 1 83 ? 6.449 20.031 -8.664 1 96.56 83 ARG B N 1
ATOM 3340 C CA . ARG B 1 83 ? 6.047 21.312 -9.227 1 96.56 83 ARG B CA 1
ATOM 3341 C C . ARG B 1 83 ? 5.523 22.25 -8.133 1 96.56 83 ARG B C 1
ATOM 3343 O O . ARG B 1 83 ? 5.078 21.781 -7.078 1 96.56 83 ARG B O 1
ATOM 3350 N N . LYS B 1 84 ? 5.652 23.469 -8.359 1 98.12 84 LYS B N 1
ATOM 3351 C CA . LYS B 1 84 ? 5.098 24.484 -7.465 1 98.12 84 LYS B CA 1
ATOM 3352 C C . LYS B 1 84 ? 3.578 24.562 -7.598 1 98.12 84 LYS B C 1
ATOM 3354 O O . LYS B 1 84 ? 3.057 24.875 -8.672 1 98.12 84 LYS B O 1
ATOM 3359 N N . PRO B 1 85 ? 2.852 24.172 -6.477 1 98.5 85 PRO B N 1
ATOM 3360 C CA . PRO B 1 85 ? 1.396 24.281 -6.605 1 98.5 85 PRO B CA 1
ATOM 3361 C C . PRO B 1 85 ? 0.922 25.734 -6.699 1 98.5 85 PRO B C 1
ATOM 3363 O O . PRO B 1 85 ? 1.588 26.641 -6.191 1 98.5 85 PRO B O 1
ATOM 3366 N N . ARG B 1 86 ? -0.144 26.016 -7.523 1 98.19 86 ARG B N 1
ATOM 3367 C CA . ARG B 1 86 ? -0.843 27.281 -7.402 1 98.19 86 ARG B CA 1
ATOM 3368 C C . ARG B 1 86 ? -1.561 27.391 -6.059 1 98.19 86 ARG B C 1
ATOM 3370 O O . ARG B 1 86 ? -2.01 26.391 -5.508 1 98.19 86 ARG B O 1
ATOM 3377 N N . ASN B 1 87 ? -1.677 28.547 -5.543 1 98.81 87 ASN B N 1
ATOM 3378 C CA . ASN B 1 87 ? -2.332 28.734 -4.254 1 98.81 87 ASN B CA 1
ATOM 3379 C C . ASN B 1 87 ? -3.734 28.141 -4.242 1 98.81 87 ASN B C 1
ATOM 3381 O O . ASN B 1 87 ? -4.148 27.531 -3.25 1 98.81 87 ASN B O 1
ATOM 3385 N N . LYS B 1 88 ? -4.457 28.234 -5.305 1 98.31 88 LYS B N 1
ATOM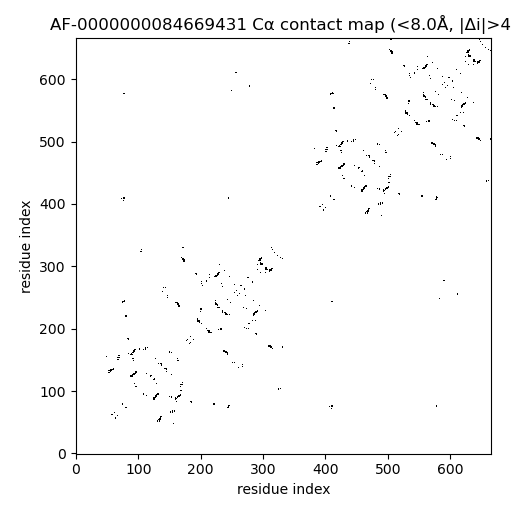 3386 C CA . LYS B 1 88 ? -5.836 27.75 -5.375 1 98.31 88 LYS B CA 1
ATOM 3387 C C . LYS B 1 88 ? -5.887 26.234 -5.324 1 98.31 88 LYS B C 1
ATOM 3389 O O . LYS B 1 88 ? -6.961 25.641 -5.16 1 98.31 88 LYS B O 1
ATOM 3394 N N . ASP B 1 89 ? -4.738 25.562 -5.535 1 98.44 89 ASP B N 1
ATOM 3395 C CA . ASP B 1 89 ? -4.66 24.109 -5.535 1 98.44 89 ASP B CA 1
ATOM 3396 C C . ASP B 1 89 ? -4.191 23.578 -4.18 1 98.44 89 ASP B C 1
ATOM 3398 O O . ASP B 1 89 ? -3.734 22.438 -4.074 1 98.44 89 ASP B O 1
ATOM 3402 N N . VAL B 1 90 ? -4.242 24.453 -3.152 1 98.88 90 VAL B N 1
ATOM 3403 C CA . VAL B 1 90 ? -3.928 24.078 -1.777 1 98.88 90 VAL B CA 1
ATOM 3404 C C . VAL B 1 90 ? -5.188 24.156 -0.918 1 98.88 90 VAL B C 1
ATOM 3406 O O . VAL B 1 90 ? -5.875 25.188 -0.908 1 98.88 90 VAL B O 1
ATOM 3409 N N . ILE B 1 91 ? -5.477 23.031 -0.228 1 98.88 91 ILE B N 1
ATOM 3410 C CA . ILE B 1 91 ? -6.613 22.984 0.683 1 98.88 91 ILE B CA 1
ATOM 3411 C C . ILE B 1 91 ? -6.121 23 2.127 1 98.88 91 ILE B C 1
ATOM 3413 O O . ILE B 1 91 ? -5.227 22.25 2.496 1 98.88 91 ILE B O 1
ATOM 3417 N N . VAL B 1 92 ? -6.645 23.922 2.879 1 98.88 92 VAL B N 1
ATOM 3418 C CA . VAL B 1 92 ? -6.539 23.844 4.332 1 98.88 92 VAL B CA 1
ATOM 3419 C C . VAL B 1 92 ? -7.762 23.125 4.902 1 98.88 92 VAL B C 1
ATOM 3421 O O . VAL B 1 92 ? -8.875 23.672 4.879 1 98.88 92 VAL B O 1
ATOM 3424 N N . LEU B 1 93 ? -7.551 21.922 5.379 1 98.81 93 LEU B N 1
ATOM 3425 C CA . LEU B 1 93 ? -8.641 21.047 5.793 1 98.81 93 LEU B CA 1
ATOM 3426 C C . LEU B 1 93 ? -8.734 20.969 7.316 1 98.81 93 LEU B C 1
ATOM 3428 O O . LEU B 1 93 ? -7.77 20.625 7.992 1 98.81 93 LEU B O 1
ATOM 3432 N N . THR B 1 94 ? -9.836 21.391 7.836 1 98.31 94 THR B N 1
ATOM 3433 C CA . THR B 1 94 ? -10.227 21.109 9.211 1 98.31 94 THR B CA 1
ATOM 3434 C C . THR B 1 94 ? -11.211 19.953 9.273 1 98.31 94 THR B C 1
ATOM 3436 O O . THR B 1 94 ? -12.375 20.094 8.898 1 98.31 94 THR B O 1
ATOM 3439 N N . ALA B 1 95 ? -10.758 18.797 9.688 1 97.69 95 ALA B N 1
ATOM 3440 C CA . ALA B 1 95 ? -11.609 17.641 9.906 1 97.69 95 ALA B CA 1
ATOM 3441 C C . ALA B 1 95 ? -11.93 17.453 11.391 1 97.69 95 ALA B C 1
ATOM 3443 O O . ALA B 1 95 ? -11.094 16.969 12.156 1 97.69 95 ALA B O 1
ATOM 3444 N N . SER B 1 96 ? -13.102 17.922 11.781 1 96.25 96 SER B N 1
ATOM 3445 C CA . SER B 1 96 ? -13.461 17.922 13.195 1 96.25 96 SER B CA 1
ATOM 3446 C C . SER B 1 96 ? -14.953 18.156 13.391 1 96.25 96 SER B C 1
ATOM 3448 O O . SER B 1 96 ? -15.602 18.812 12.578 1 96.25 96 SER B O 1
ATOM 3450 N N . ASP B 1 97 ? -15.484 17.578 14.461 1 93.44 97 ASP B N 1
ATOM 3451 C CA . ASP B 1 97 ? -16.859 17.891 14.828 1 93.44 97 ASP B CA 1
ATOM 3452 C C . ASP B 1 97 ? -16.906 18.828 16.047 1 93.44 97 ASP B C 1
ATOM 3454 O O . ASP B 1 97 ? -17.984 19.109 16.562 1 93.44 97 ASP B O 1
ATOM 3458 N N . GLY B 1 98 ? -15.758 19.219 16.516 1 90.5 98 GLY B N 1
ATOM 3459 C CA . GLY B 1 98 ? -15.664 20.141 17.625 1 90.5 98 GLY B CA 1
ATOM 3460 C C . GLY B 1 98 ? -15.93 19.484 18.969 1 90.5 98 GLY B C 1
ATOM 3461 O O . GLY B 1 98 ? -15.992 20.156 20 1 90.5 98 GLY B O 1
ATOM 3462 N N . LEU B 1 99 ? -15.984 18.172 18.953 1 88.5 99 LEU B N 1
ATOM 3463 C CA . LEU B 1 99 ? -16.281 17.453 20.188 1 88.5 99 LEU B CA 1
ATOM 3464 C C . LEU B 1 99 ? -15.031 16.828 20.781 1 88.5 99 LEU B C 1
ATOM 3466 O O . LEU B 1 99 ? -13.914 17.219 20.438 1 88.5 99 LEU B O 1
ATOM 3470 N N . GLY B 1 100 ? -15.141 16.031 21.906 1 83.94 100 GLY B N 1
ATOM 3471 C CA . GLY B 1 100 ? -14 15.445 22.578 1 83.94 100 GLY B CA 1
ATOM 3472 C C . GLY B 1 100 ? -13.195 16.438 23.375 1 83.94 100 GLY B C 1
ATOM 3473 O O . GLY B 1 100 ? -13.758 17.281 24.078 1 83.94 100 GLY B O 1
ATOM 3474 N N . HIS B 1 101 ? -11.906 16.375 23.234 1 78.56 101 HIS B N 1
ATOM 3475 C CA . HIS B 1 101 ? -11.023 17.234 24 1 78.56 101 HIS B CA 1
ATOM 3476 C C . HIS B 1 101 ? -11.133 18.688 23.547 1 78.56 101 HIS B C 1
ATOM 3478 O O . HIS B 1 101 ? -10.82 19.609 24.312 1 78.56 101 HIS B O 1
ATOM 3484 N N . ASN B 1 102 ? -11.562 18.891 22.344 1 78.69 102 ASN B N 1
ATOM 3485 C CA . ASN B 1 102 ? -11.719 20.234 21.781 1 78.69 102 ASN B CA 1
ATOM 3486 C C . ASN B 1 102 ? -12.852 21 22.469 1 78.69 102 ASN B C 1
ATOM 3488 O O . ASN B 1 102 ? -12.891 22.219 22.422 1 78.69 102 ASN B O 1
ATOM 3492 N N . SER B 1 103 ? -13.758 20.25 23.016 1 80.56 103 SER B N 1
ATOM 3493 C CA . SER B 1 103 ? -14.945 20.859 23.594 1 80.56 103 SER B CA 1
ATOM 3494 C C . SER B 1 103 ? -14.602 21.672 24.828 1 80.56 103 SER B C 1
ATOM 3496 O O . SER B 1 103 ? -15.406 22.484 25.297 1 80.56 103 SER B O 1
ATOM 3498 N N . GLU B 1 104 ? -13.438 21.453 25.328 1 84.44 104 GLU B N 1
ATOM 3499 C CA . GLU B 1 104 ? -12.992 22.234 26.484 1 84.44 104 GLU B CA 1
ATOM 3500 C C . GLU B 1 104 ? -12.875 23.719 26.125 1 84.44 104 GLU B C 1
ATOM 3502 O O . GLU B 1 104 ? -12.984 24.594 26.984 1 84.44 104 GLU B O 1
ATOM 3507 N N . ILE B 1 105 ? -12.57 24 24.922 1 85.56 105 ILE B N 1
ATOM 3508 C CA . ILE B 1 105 ? -12.469 25.375 24.438 1 85.56 105 ILE B CA 1
ATOM 3509 C C . ILE B 1 105 ? -13.812 25.828 23.859 1 85.56 105 ILE B C 1
ATOM 3511 O O . ILE B 1 105 ? -14.25 25.328 22.828 1 85.56 105 ILE B O 1
ATOM 3515 N N . PRO B 1 106 ? -14.461 26.75 24.547 1 87.44 106 PRO B N 1
ATOM 3516 C CA . PRO B 1 106 ? -15.773 27.188 24.062 1 87.44 106 PRO B CA 1
ATOM 3517 C C . PRO B 1 106 ? -15.727 27.75 22.641 1 87.44 106 PRO B C 1
ATOM 3519 O O . PRO B 1 106 ? -14.875 28.578 22.328 1 87.44 106 PRO B O 1
ATOM 3522 N N . ASN B 1 107 ? -16.594 27.234 21.781 1 90.38 107 ASN B N 1
ATOM 3523 C CA . ASN B 1 107 ? -16.766 27.703 20.406 1 90.38 107 ASN B CA 1
ATOM 3524 C C . ASN B 1 107 ? -15.484 27.547 19.594 1 90.38 107 ASN B C 1
ATOM 3526 O O . ASN B 1 107 ? -15.195 28.375 18.734 1 90.38 107 ASN B O 1
ATOM 3530 N N . LEU B 1 108 ? -14.703 26.609 19.938 1 91.12 108 LEU B N 1
ATOM 3531 C CA . LEU B 1 108 ? -13.406 26.391 19.312 1 91.12 108 LEU B CA 1
ATOM 3532 C C . LEU B 1 108 ? -13.547 26.312 17.797 1 91.12 108 LEU B C 1
ATOM 3534 O O . LEU B 1 108 ? -12.852 27.016 17.062 1 91.12 108 LEU B O 1
ATOM 3538 N N . LEU B 1 109 ? -14.422 25.469 17.328 1 93.44 109 LEU B N 1
ATOM 3539 C CA . LEU B 1 109 ? -14.539 25.203 15.898 1 93.44 109 LEU B CA 1
ATOM 3540 C C . LEU B 1 109 ? -14.875 26.484 15.133 1 93.44 109 LEU B C 1
ATOM 3542 O O . LEU B 1 109 ? -14.25 26.781 14.117 1 93.44 109 LEU B O 1
ATOM 3546 N N . ASP B 1 110 ? -15.812 27.25 15.672 1 93.31 110 ASP B N 1
ATOM 3547 C CA . ASP B 1 110 ? -16.188 28.516 15.031 1 93.31 110 ASP B CA 1
ATOM 3548 C C . ASP B 1 110 ? -15 29.469 14.961 1 93.31 110 ASP B C 1
ATOM 3550 O O . ASP B 1 110 ? -14.758 30.078 13.922 1 93.31 110 ASP B O 1
ATOM 3554 N N . LYS B 1 111 ? -14.32 29.578 15.992 1 93 111 LYS B N 1
ATOM 3555 C CA . LYS B 1 111 ? -13.18 30.5 16.078 1 93 111 LYS B CA 1
ATOM 3556 C C . LYS B 1 111 ? -12.086 30.109 15.086 1 93 111 LYS B C 1
ATOM 3558 O O . LYS B 1 111 ? -11.578 30.953 14.352 1 93 111 LYS B O 1
ATOM 3563 N N . VAL B 1 112 ? -11.758 28.859 15.062 1 95.06 112 VAL B N 1
ATOM 3564 C CA . VAL B 1 112 ? -10.633 28.453 14.234 1 95.06 112 VAL B CA 1
ATOM 3565 C C . VAL B 1 112 ? -11.047 28.453 12.766 1 95.06 112 VAL B C 1
ATOM 3567 O O . VAL B 1 112 ? -10.234 28.75 11.883 1 95.06 112 VAL B O 1
ATOM 3570 N N . LEU B 1 113 ? -12.25 28.094 12.438 1 95.94 113 LEU B N 1
ATOM 3571 C CA . LEU B 1 113 ? -12.719 28.141 11.055 1 95.94 113 LEU B CA 1
ATOM 3572 C C . LEU B 1 113 ? -12.711 29.562 10.523 1 95.94 113 LEU B C 1
ATOM 3574 O O . LEU B 1 113 ? -12.367 29.797 9.359 1 95.94 113 LEU B O 1
ATOM 3578 N N . ASP B 1 114 ? -13.102 30.5 11.359 1 95.81 114 ASP B N 1
ATOM 3579 C CA . ASP B 1 114 ? -13.055 31.906 10.969 1 95.81 114 ASP B CA 1
ATOM 3580 C C . ASP B 1 114 ? -11.617 32.344 10.695 1 95.81 114 ASP B C 1
ATOM 3582 O O . ASP B 1 114 ? -11.344 33 9.688 1 95.81 114 ASP B O 1
ATOM 3586 N N . ASP B 1 115 ? -10.781 32.031 11.617 1 95.38 115 ASP B N 1
ATOM 3587 C CA . ASP B 1 115 ? -9.359 32.344 11.492 1 95.38 115 ASP B CA 1
ATOM 3588 C C . ASP B 1 115 ? -8.773 31.766 10.211 1 95.38 115 ASP B C 1
ATOM 3590 O O . ASP B 1 115 ? -8.109 32.469 9.445 1 95.38 115 ASP B O 1
ATOM 3594 N N . ARG B 1 116 ? -9.031 30.531 9.883 1 98.25 116 ARG B N 1
ATOM 3595 C CA . ARG B 1 116 ? -8.516 29.828 8.711 1 98.25 116 ARG B CA 1
ATOM 3596 C C . ARG B 1 116 ? -9.133 30.375 7.43 1 98.25 116 ARG B C 1
ATOM 3598 O O . ARG B 1 116 ? -8.461 30.438 6.395 1 98.25 116 ARG B O 1
ATOM 3605 N N . ALA B 1 117 ? -10.359 30.781 7.535 1 98.12 117 ALA B N 1
ATOM 3606 C CA . ALA B 1 117 ? -11.008 31.391 6.383 1 98.12 117 ALA B CA 1
ATOM 3607 C C . ALA B 1 117 ? -10.297 32.688 5.98 1 98.12 117 ALA B C 1
ATOM 3609 O O . ALA B 1 117 ? -10.07 32.938 4.793 1 98.12 117 ALA B O 1
ATOM 3610 N N . LYS B 1 118 ? -9.961 33.5 6.953 1 97.94 118 LYS B N 1
ATOM 3611 C CA . LYS B 1 118 ? -9.258 34.75 6.684 1 97.94 118 LYS B CA 1
ATOM 3612 C C . LYS B 1 118 ? -7.895 34.469 6.059 1 97.94 118 LYS B C 1
ATOM 3614 O O . LYS B 1 118 ? -7.516 35.125 5.082 1 97.94 118 LYS B O 1
ATOM 3619 N N . TYR B 1 119 ? -7.215 33.562 6.637 1 98.62 119 TYR B N 1
ATOM 3620 C CA . TYR B 1 119 ? -5.898 33.188 6.129 1 98.62 119 TYR B CA 1
ATOM 3621 C C . TYR B 1 119 ? -5.988 32.688 4.695 1 98.62 119 TYR B C 1
ATOM 3623 O O . TYR B 1 119 ? -5.223 33.125 3.83 1 98.62 119 TYR B O 1
ATOM 3631 N N . CYS B 1 120 ? -6.895 31.781 4.414 1 98.75 120 CYS B N 1
ATOM 3632 C CA . CYS B 1 120 ? -7.074 31.203 3.088 1 98.75 120 CYS B CA 1
ATOM 3633 C C . CYS B 1 120 ? -7.496 32.281 2.082 1 98.75 120 CYS B C 1
ATOM 3635 O O . CYS B 1 120 ? -7.023 32.281 0.946 1 98.75 120 CYS B O 1
ATOM 3637 N N . ALA B 1 121 ? -8.375 33.156 2.518 1 98.5 121 ALA B N 1
ATOM 3638 C CA . ALA B 1 121 ? -8.805 34.25 1.643 1 98.5 121 ALA B CA 1
ATOM 3639 C C . ALA B 1 121 ? -7.633 35.125 1.265 1 98.5 121 ALA B C 1
ATOM 3641 O O . ALA B 1 121 ? -7.516 35.562 0.113 1 98.5 121 ALA B O 1
ATOM 3642 N N . LYS B 1 122 ? -6.824 35.406 2.199 1 98.5 122 LYS B N 1
ATOM 3643 C CA . LYS B 1 122 ? -5.676 36.281 1.976 1 98.5 122 LYS B CA 1
ATOM 3644 C C . LYS B 1 122 ? -4.73 35.688 0.934 1 98.5 122 LYS B C 1
ATOM 3646 O O . LYS B 1 122 ? -4.188 36.406 0.098 1 98.5 122 LYS B O 1
ATOM 3651 N N . HIS B 1 123 ? -4.516 34.406 0.915 1 98.69 123 HIS B N 1
ATOM 3652 C CA . HIS B 1 123 ? -3.494 33.781 0.09 1 98.69 123 HIS B CA 1
ATOM 3653 C C . HIS B 1 123 ? -4.105 33.156 -1.158 1 98.69 123 HIS B C 1
ATOM 3655 O O . HIS B 1 123 ? -3.389 32.844 -2.111 1 98.69 123 HIS B O 1
ATOM 3661 N N . GLY B 1 124 ? -5.449 32.906 -1.117 1 98.56 124 GLY B N 1
ATOM 3662 C CA . GLY B 1 124 ? -6.098 32.219 -2.225 1 98.56 124 GLY B CA 1
ATOM 3663 C C . GLY B 1 124 ? -6.098 30.719 -2.078 1 98.56 124 GLY B C 1
ATOM 3664 O O . GLY B 1 124 ? -6.109 30 -3.074 1 98.56 124 GLY B O 1
ATOM 3665 N N . TYR B 1 125 ? -5.949 30.219 -0.832 1 98.75 125 TYR B N 1
ATOM 3666 C CA . TYR B 1 125 ? -6.113 28.797 -0.56 1 98.75 125 TYR B CA 1
ATOM 3667 C C . TYR B 1 125 ? -7.586 28.438 -0.412 1 98.75 125 TYR B C 1
ATOM 3669 O O . TYR B 1 125 ? -8.438 29.328 -0.272 1 98.75 125 TYR B O 1
ATOM 3677 N N . THR B 1 126 ? -7.898 27.141 -0.557 1 98.19 126 THR B N 1
ATOM 3678 C CA . THR B 1 126 ? -9.242 26.656 -0.274 1 98.19 126 THR B CA 1
ATOM 3679 C C . THR B 1 126 ? -9.398 26.312 1.205 1 98.19 126 THR B C 1
ATOM 3681 O O . THR B 1 126 ? -8.602 25.547 1.755 1 98.19 126 THR B O 1
ATOM 3684 N N . ASN B 1 127 ? -10.336 27 1.851 1 97.75 127 ASN B N 1
ATOM 3685 C CA . ASN B 1 127 ? -10.711 26.641 3.215 1 97.75 127 ASN B CA 1
ATOM 3686 C C . ASN B 1 127 ? -11.812 25.578 3.24 1 97.75 127 ASN B C 1
ATOM 3688 O O . ASN B 1 127 ? -12.906 25.812 2.715 1 97.75 127 ASN B O 1
ATOM 3692 N N . LEU B 1 128 ? -11.523 24.391 3.814 1 98.25 128 LEU B N 1
ATOM 3693 C CA . LEU B 1 128 ? -12.492 23.297 3.812 1 98.25 128 LEU B CA 1
ATOM 3694 C C . LEU B 1 128 ? -12.695 22.75 5.219 1 98.25 128 LEU B C 1
ATOM 3696 O O . LEU B 1 128 ? -11.727 22.438 5.914 1 98.25 128 LEU B O 1
ATOM 3700 N N . TRP B 1 129 ? -13.883 22.75 5.668 1 97.88 129 TRP B N 1
ATOM 3701 C CA . TRP B 1 129 ? -14.273 22.062 6.898 1 97.88 129 TRP B CA 1
ATOM 3702 C C . TRP B 1 129 ? -15.117 20.844 6.598 1 97.88 129 TRP B C 1
ATOM 3704 O O . TRP B 1 129 ? -16.078 20.906 5.836 1 97.88 129 TRP B O 1
ATOM 3714 N N . LEU B 1 130 ? -14.734 19.703 7.109 1 97.44 130 LEU B N 1
ATOM 3715 C CA . LEU B 1 130 ? -15.516 18.469 7.039 1 97.44 130 LEU B CA 1
ATOM 3716 C C . LEU B 1 130 ? -15.844 17.953 8.438 1 97.44 130 LEU B C 1
ATOM 3718 O O . LEU B 1 130 ? -14.938 17.719 9.242 1 97.44 130 LEU B O 1
ATOM 3722 N N . ASN B 1 131 ? -17.109 17.766 8.688 1 96.38 131 ASN B N 1
ATOM 3723 C CA . ASN B 1 131 ? -17.609 17.281 9.969 1 96.38 131 ASN B CA 1
ATOM 3724 C C . ASN B 1 131 ? -17.328 15.797 10.164 1 96.38 131 ASN B C 1
ATOM 3726 O O . ASN B 1 131 ? -17.969 14.953 9.531 1 96.38 131 ASN B O 1
ATOM 3730 N N . THR B 1 132 ? -16.516 15.477 11.117 1 95.56 132 THR B N 1
ATOM 3731 C CA . THR B 1 132 ? -16.031 14.102 11.258 1 95.56 132 THR B CA 1
ATOM 3732 C C . THR B 1 132 ? -17.125 13.203 11.812 1 95.56 132 THR B C 1
ATOM 3734 O O . THR B 1 132 ? -17.047 11.977 11.719 1 95.56 132 THR B O 1
ATOM 3737 N N . SER B 1 133 ? -18.156 13.742 12.406 1 93.56 133 SER B N 1
ATOM 3738 C CA . SER B 1 133 ? -19.25 12.938 12.938 1 93.56 133 SER B CA 1
ATOM 3739 C C . SER B 1 133 ? -20.031 12.25 11.812 1 93.56 133 SER B C 1
ATOM 3741 O O . SER B 1 133 ? -20.828 11.344 12.07 1 93.56 133 SER B O 1
ATOM 3743 N N . ARG B 1 134 ? -19.75 12.68 10.641 1 95.06 134 ARG B N 1
ATOM 3744 C CA . ARG B 1 134 ? -20.469 12.125 9.508 1 95.06 134 ARG B CA 1
ATOM 3745 C C . ARG B 1 134 ? -19.922 10.758 9.117 1 95.06 134 ARG B C 1
ATOM 3747 O O . ARG B 1 134 ? -20.609 9.953 8.492 1 95.06 134 ARG B O 1
ATOM 3754 N N . TYR B 1 135 ? -18.75 10.492 9.406 1 96.12 135 TYR B N 1
ATOM 3755 C CA . TYR B 1 135 ? -18.094 9.281 8.922 1 96.12 135 TYR B CA 1
ATOM 3756 C C . TYR B 1 135 ? -18.359 8.102 9.852 1 96.12 135 TYR B C 1
ATOM 3758 O O . TYR B 1 135 ? -18.203 8.227 11.07 1 96.12 135 TYR B O 1
ATOM 3766 N N . ASP B 1 136 ? -18.781 6.984 9.312 1 95.06 136 ASP B N 1
ATOM 3767 C CA . ASP B 1 136 ? -18.875 5.734 10.062 1 95.06 136 ASP B CA 1
ATOM 3768 C C . ASP B 1 136 ? -17.531 5.016 10.102 1 95.06 136 ASP B C 1
ATOM 3770 O O . ASP B 1 136 ? -17.156 4.324 9.148 1 95.06 136 ASP B O 1
ATOM 3774 N N . VAL B 1 137 ? -16.828 5.152 11.242 1 93.25 137 VAL B N 1
ATOM 3775 C CA . VAL B 1 137 ? -15.508 4.535 11.383 1 93.25 137 VAL B CA 1
ATOM 3776 C C . VAL B 1 137 ? -15.609 3.301 12.273 1 93.25 137 VAL B C 1
ATOM 3778 O O . VAL B 1 137 ? -14.594 2.805 12.766 1 93.25 137 VAL B O 1
ATOM 3781 N N . GLY B 1 138 ? -16.828 2.824 12.438 1 89.62 138 GLY B N 1
ATOM 3782 C CA . GLY B 1 138 ? -17.047 1.647 13.258 1 89.62 138 GLY B CA 1
ATOM 3783 C C . GLY B 1 138 ? -16.609 1.839 14.703 1 89.62 138 GLY B C 1
ATOM 3784 O O . GLY B 1 138 ? -16.969 2.834 15.336 1 89.62 138 GLY B O 1
ATOM 3785 N N . ASP B 1 139 ? -15.781 0.884 15.25 1 86.81 139 ASP B N 1
ATOM 3786 C CA . ASP B 1 139 ? -15.383 0.897 16.656 1 86.81 139 ASP B CA 1
ATOM 3787 C C . ASP B 1 139 ? -14.062 1.648 16.844 1 86.81 139 ASP B C 1
ATOM 3789 O O . ASP B 1 139 ? -13.562 1.76 17.953 1 86.81 139 ASP B O 1
ATOM 3793 N N . SER B 1 140 ? -13.594 2.182 15.773 1 90.69 140 SER B N 1
ATOM 3794 C CA . SER B 1 140 ? -12.32 2.891 15.875 1 90.69 140 SER B CA 1
ATOM 3795 C C . SER B 1 140 ? -12.492 4.227 16.594 1 90.69 140 SER B C 1
ATOM 3797 O O . SER B 1 140 ? -13.594 4.781 16.625 1 90.69 140 SER B O 1
ATOM 3799 N N . HIS B 1 141 ? -11.391 4.652 17.219 1 91.88 141 HIS B N 1
ATOM 3800 C CA . HIS B 1 141 ? -11.398 5.996 17.781 1 91.88 141 HIS B CA 1
ATOM 3801 C C . HIS B 1 141 ? -11.805 7.031 16.734 1 91.88 141 HIS B C 1
ATOM 3803 O O . HIS B 1 141 ? -11.422 6.934 15.578 1 91.88 141 HIS B O 1
ATOM 3809 N N . ARG B 1 142 ? -12.469 8.062 17.125 1 90.62 142 ARG B N 1
ATOM 3810 C CA . ARG B 1 142 ? -13.07 9.055 16.234 1 90.62 142 ARG B CA 1
ATOM 3811 C C . ARG B 1 142 ? -12.008 9.766 15.406 1 90.62 142 ARG B C 1
ATOM 3813 O O . ARG B 1 142 ? -12.297 10.25 14.312 1 90.62 142 ARG B O 1
ATOM 3820 N N . VAL B 1 143 ? -10.789 9.797 15.922 1 93.31 143 VAL B N 1
ATOM 3821 C CA . VAL B 1 143 ? -9.711 10.5 15.234 1 93.31 143 VAL B CA 1
ATOM 3822 C C . VAL B 1 143 ? -9.438 9.844 13.883 1 93.31 143 VAL B C 1
ATOM 3824 O O . VAL B 1 143 ? -8.898 10.477 12.977 1 93.31 143 VAL B O 1
ATOM 3827 N N . TRP B 1 144 ? -9.875 8.594 13.695 1 95.88 144 TRP B N 1
ATOM 3828 C CA . TRP B 1 144 ? -9.672 7.879 12.438 1 95.88 144 TRP B CA 1
ATOM 3829 C C . TRP B 1 144 ? -10.516 8.492 11.32 1 95.88 144 TRP B C 1
ATOM 3831 O O . TRP B 1 144 ? -10.289 8.227 10.141 1 95.88 144 TRP B O 1
ATOM 3841 N N . SER B 1 145 ? -11.461 9.367 11.664 1 96.12 145 SER B N 1
ATOM 3842 C CA . SER B 1 145 ? -12.281 10.055 10.68 1 96.12 145 SER B CA 1
ATOM 3843 C C . SER B 1 145 ? -11.445 11.016 9.828 1 96.12 145 SER B C 1
ATOM 3845 O O . SER B 1 145 ? -11.891 11.461 8.766 1 96.12 145 SER B O 1
ATOM 3847 N N . LYS B 1 146 ? -10.242 11.281 10.227 1 97.06 146 LYS B N 1
ATOM 3848 C CA . LYS B 1 146 ? -9.336 12.117 9.445 1 97.06 146 LYS B CA 1
ATOM 3849 C C . LYS B 1 146 ? -9.016 11.469 8.102 1 97.06 146 LYS B C 1
ATOM 3851 O O . LYS B 1 146 ? -8.805 12.164 7.102 1 97.06 146 LYS B O 1
ATOM 3856 N N . ILE B 1 147 ? -9.016 10.109 8.055 1 97.81 147 ILE B N 1
ATOM 3857 C CA . ILE B 1 147 ? -8.602 9.375 6.867 1 97.81 147 ILE B CA 1
ATOM 3858 C C . ILE B 1 147 ? -9.672 9.508 5.785 1 97.81 147 ILE B C 1
ATOM 3860 O O . ILE B 1 147 ? -9.391 9.977 4.68 1 97.81 147 ILE B O 1
ATOM 3864 N N . PRO B 1 148 ? -10.977 9.227 6.082 1 97.62 148 PRO B N 1
ATOM 3865 C CA . PRO B 1 148 ? -11.977 9.461 5.043 1 97.62 148 PRO B CA 1
ATOM 3866 C C . PRO B 1 148 ? -12.172 10.945 4.738 1 97.62 148 PRO B C 1
ATOM 3868 O O . PRO B 1 148 ? -12.508 11.312 3.609 1 97.62 148 PRO B O 1
ATOM 3871 N N . ALA B 1 149 ? -11.922 11.852 5.699 1 98.31 149 ALA B N 1
ATOM 3872 C CA . ALA B 1 149 ? -12 13.289 5.43 1 98.31 149 ALA B CA 1
ATOM 3873 C C . ALA B 1 149 ? -10.984 13.703 4.371 1 98.31 149 ALA B C 1
ATOM 3875 O O . ALA B 1 149 ? -11.289 14.516 3.492 1 98.31 149 ALA B O 1
ATOM 3876 N N . LEU B 1 150 ? -9.812 13.133 4.434 1 98.56 150 LEU B N 1
ATOM 3877 C CA . LEU B 1 150 ? -8.781 13.414 3.441 1 98.56 150 LEU B CA 1
ATOM 3878 C C . LEU B 1 150 ? -9.211 12.93 2.061 1 98.56 150 LEU B C 1
ATOM 3880 O O . LEU B 1 150 ? -9.094 13.672 1.078 1 98.56 150 LEU B O 1
ATOM 3884 N N . ALA B 1 151 ? -9.703 11.719 2.002 1 98.19 151 ALA B N 1
ATOM 3885 C CA . ALA B 1 151 ? -10.195 11.195 0.728 1 98.19 151 ALA B CA 1
ATOM 3886 C C . ALA B 1 151 ? -11.297 12.086 0.159 1 98.19 151 ALA B C 1
ATOM 3888 O O . ALA B 1 151 ? -11.312 12.375 -1.038 1 98.19 151 ALA B O 1
ATOM 3889 N N . GLU B 1 152 ? -12.18 12.5 1.014 1 97.75 152 GLU B N 1
ATOM 3890 C CA . GLU B 1 152 ? -13.281 13.352 0.574 1 97.75 152 GLU B CA 1
ATOM 3891 C C . GLU B 1 152 ? -12.773 14.703 0.087 1 97.75 152 GLU B C 1
ATOM 3893 O O . GLU B 1 152 ? -13.289 15.25 -0.892 1 97.75 152 GLU B O 1
ATOM 3898 N N . ALA B 1 153 ? -11.797 15.25 0.744 1 98.44 153 ALA B N 1
ATOM 3899 C CA . ALA B 1 153 ? -11.211 16.516 0.292 1 98.44 153 ALA B CA 1
ATOM 3900 C C . ALA B 1 153 ? -10.672 16.391 -1.13 1 98.44 153 ALA B C 1
ATOM 3902 O O . ALA B 1 153 ? -10.961 17.234 -1.984 1 98.44 153 ALA B O 1
ATOM 3903 N N . PHE B 1 154 ? -9.93 15.328 -1.401 1 98.44 154 PHE B N 1
ATOM 3904 C CA . PHE B 1 154 ? -9.398 15.102 -2.74 1 98.44 154 PHE B CA 1
ATOM 3905 C C . PHE B 1 154 ? -10.523 14.867 -3.738 1 98.44 154 PHE B C 1
ATOM 3907 O O . PHE B 1 154 ? -10.422 15.266 -4.902 1 98.44 154 PHE B O 1
ATOM 3914 N N . TYR B 1 155 ? -11.547 14.203 -3.303 1 97.62 155 TYR B N 1
ATOM 3915 C CA . TYR B 1 155 ? -12.688 13.906 -4.164 1 97.62 155 TYR B CA 1
ATOM 3916 C C . TYR B 1 155 ? -13.438 15.18 -4.535 1 97.62 155 TYR B C 1
ATOM 3918 O O . TYR B 1 155 ? -13.758 15.406 -5.703 1 97.62 155 TYR B O 1
ATOM 3926 N N . LEU B 1 156 ? -13.68 16.062 -3.566 1 96.75 156 LEU B N 1
ATOM 3927 C CA . LEU B 1 156 ? -14.453 17.281 -3.748 1 96.75 156 LEU B CA 1
ATOM 3928 C C . LEU B 1 156 ? -13.688 18.281 -4.617 1 96.75 156 LEU B C 1
ATOM 3930 O O . LEU B 1 156 ? -14.297 19.031 -5.371 1 96.75 156 LEU B O 1
ATOM 3934 N N . TYR B 1 157 ? -12.375 18.281 -4.559 1 97.5 157 TYR B N 1
ATOM 3935 C CA . TYR B 1 157 ? -11.539 19.234 -5.285 1 97.5 157 TYR B CA 1
ATOM 3936 C C . TYR B 1 157 ? -10.531 18.516 -6.172 1 97.5 157 TYR B C 1
ATOM 3938 O O . TYR B 1 157 ? -9.359 18.391 -5.812 1 97.5 157 TYR B O 1
ATOM 3946 N N . PRO B 1 158 ? -10.867 18.156 -7.367 1 96.31 158 PRO B N 1
ATOM 3947 C CA . PRO B 1 158 ? -10.031 17.312 -8.219 1 96.31 158 PRO B CA 1
ATOM 3948 C C . PRO B 1 158 ? -8.758 18 -8.688 1 96.31 158 PRO B C 1
ATOM 3950 O O . PRO B 1 158 ? -7.824 17.344 -9.148 1 96.31 158 PRO B O 1
ATOM 3953 N N . SER B 1 159 ? -8.695 19.312 -8.539 1 96.38 159 SER B N 1
ATOM 3954 C CA . SER B 1 159 ? -7.504 20.031 -8.977 1 96.38 159 SER B CA 1
ATOM 3955 C C . SER B 1 159 ? -6.531 20.25 -7.824 1 96.38 159 SER B C 1
ATOM 3957 O O . SER B 1 159 ? -5.375 20.625 -8.039 1 96.38 159 SER B O 1
ATOM 3959 N N . ALA B 1 160 ? -7.016 20.016 -6.613 1 98.25 160 ALA B N 1
ATOM 3960 C CA . ALA B 1 160 ? -6.156 20.25 -5.453 1 98.25 160 ALA B CA 1
ATOM 3961 C C . ALA B 1 160 ? -4.906 19.375 -5.516 1 98.25 160 ALA B C 1
ATOM 3963 O O . ALA B 1 160 ? -4.988 18.172 -5.77 1 98.25 160 ALA B O 1
ATOM 3964 N N . GLU B 1 161 ? -3.812 20.016 -5.27 1 98.56 161 GLU B N 1
ATOM 3965 C CA . GLU B 1 161 ? -2.543 19.297 -5.312 1 98.56 161 GLU B CA 1
ATOM 3966 C C . GLU B 1 161 ? -2.072 18.922 -3.908 1 98.56 161 GLU B C 1
ATOM 3968 O O . GLU B 1 161 ? -1.483 17.859 -3.707 1 98.56 161 GLU B O 1
ATOM 3973 N N . TRP B 1 162 ? -2.316 19.828 -2.965 1 98.88 162 TRP B N 1
ATOM 3974 C CA . TRP B 1 162 ? -1.935 19.594 -1.578 1 98.88 162 TRP B CA 1
ATOM 3975 C C . TRP B 1 162 ? -3.113 19.828 -0.64 1 98.88 162 TRP B C 1
ATOM 3977 O O . TRP B 1 162 ? -3.885 20.766 -0.831 1 98.88 162 TRP B O 1
ATOM 3987 N N . VAL B 1 163 ? -3.24 18.984 0.346 1 98.94 163 VAL B N 1
ATOM 3988 C CA . VAL B 1 163 ? -4.16 19.172 1.461 1 98.94 163 VAL B CA 1
ATOM 3989 C C . VAL B 1 163 ? -3.379 19.297 2.766 1 98.94 163 VAL B C 1
ATOM 3991 O O . VAL B 1 163 ? -2.578 18.406 3.096 1 98.94 163 VAL B O 1
ATOM 3994 N N . TRP B 1 164 ? -3.518 20.375 3.412 1 98.94 164 TRP B N 1
ATOM 3995 C CA . TRP B 1 164 ? -3.002 20.531 4.766 1 98.94 164 TRP B CA 1
ATOM 3996 C C . TRP B 1 164 ? -4.059 20.156 5.801 1 98.94 164 TRP B C 1
ATOM 3998 O O . TRP B 1 164 ? -4.984 20.938 6.059 1 98.94 164 TRP B O 1
ATOM 4008 N N . LEU B 1 165 ? -3.93 18.984 6.344 1 98.94 165 LEU B N 1
ATOM 4009 C CA . LEU B 1 165 ? -4.785 18.547 7.441 1 98.94 165 LEU B CA 1
ATOM 4010 C C . LEU B 1 165 ? -4.324 19.156 8.766 1 98.94 165 LEU B C 1
ATOM 4012 O O . LEU B 1 165 ? -3.24 18.828 9.258 1 98.94 165 LEU B O 1
ATOM 4016 N N . MET B 1 166 ? -5.148 20.047 9.32 1 98.06 166 MET B N 1
ATOM 4017 C CA . MET B 1 166 ? -4.836 20.781 10.539 1 98.06 166 MET B CA 1
ATOM 4018 C C . MET B 1 166 ? -5.824 20.438 11.648 1 98.06 166 MET B C 1
ATOM 4020 O O . MET B 1 166 ? -7.039 20.578 11.469 1 98.06 166 MET B O 1
ATOM 4024 N N . ASP B 1 167 ? -5.328 20 12.797 1 96.81 167 ASP B N 1
ATOM 4025 C CA . ASP B 1 167 ? -6.211 19.75 13.938 1 96.81 167 ASP B CA 1
ATOM 4026 C C . ASP B 1 167 ? -6.992 21 14.32 1 96.81 167 ASP B C 1
ATOM 4028 O O . ASP B 1 167 ? -6.531 22.125 14.078 1 96.81 167 ASP B O 1
ATOM 4032 N N . ALA B 1 168 ? -8.117 20.75 14.914 1 95.38 168 ALA B N 1
ATOM 4033 C CA . ALA B 1 168 ? -8.984 21.875 15.258 1 95.38 168 ALA B CA 1
ATOM 4034 C C . ALA B 1 168 ? -8.375 22.719 16.375 1 95.38 168 ALA B C 1
ATOM 4036 O O . ALA B 1 168 ? -8.602 23.938 16.438 1 95.38 168 ALA B O 1
ATOM 4037 N N . ASP B 1 169 ? -7.57 22.109 17.188 1 93.56 169 ASP B N 1
ATOM 4038 C CA . ASP B 1 169 ? -7.004 22.844 18.312 1 93.56 169 ASP B CA 1
ATOM 4039 C C . ASP B 1 169 ? -5.668 23.484 17.938 1 93.56 169 ASP B C 1
ATOM 4041 O O . ASP B 1 169 ? -4.695 23.391 18.688 1 93.56 169 ASP B O 1
ATOM 4045 N N . MET B 1 170 ? -5.609 24.031 16.812 1 95.81 170 MET B N 1
ATOM 4046 C CA . MET B 1 170 ? -4.492 24.828 16.312 1 95.81 170 MET B CA 1
ATOM 4047 C C . MET B 1 170 ? -4.969 26.203 15.859 1 95.81 170 MET B C 1
ATOM 4049 O O . MET B 1 170 ? -6.047 26.344 15.281 1 95.81 170 MET B O 1
ATOM 4053 N N . VAL B 1 171 ? -4.133 27.172 16.109 1 95.75 171 VAL B N 1
ATOM 4054 C CA . VAL B 1 171 ? -4.441 28.531 15.68 1 95.75 171 VAL B CA 1
ATOM 4055 C C . VAL B 1 171 ? -3.316 29.062 14.797 1 95.75 171 VAL B C 1
ATOM 4057 O O . VAL B 1 171 ? -2.137 28.844 15.078 1 95.75 171 VAL B O 1
ATOM 4060 N N . LEU B 1 172 ? -3.719 29.719 13.719 1 97.88 172 LEU B N 1
ATOM 4061 C CA . LEU B 1 172 ? -2.752 30.375 12.852 1 97.88 172 LEU B CA 1
ATOM 4062 C C . LEU B 1 172 ? -2.234 31.656 13.484 1 97.88 172 LEU B C 1
ATOM 4064 O O . LEU B 1 172 ? -3.02 32.5 13.906 1 97.88 172 LEU B O 1
ATOM 4068 N N . MET B 1 173 ? -0.937 31.781 13.508 1 97.56 173 MET B N 1
ATOM 4069 C CA . MET B 1 173 ? -0.307 32.906 14.188 1 97.56 173 MET B CA 1
ATOM 4070 C C . MET B 1 173 ? 0.257 33.906 13.18 1 97.56 173 MET B C 1
ATOM 4072 O O . MET B 1 173 ? 0.319 35.094 13.453 1 97.56 173 MET B O 1
ATOM 4076 N N . ASN B 1 174 ? 0.737 33.469 12.055 1 97.81 174 ASN B N 1
ATOM 4077 C CA . ASN B 1 174 ? 1.332 34.312 11.016 1 97.81 174 ASN B CA 1
ATOM 4078 C C . ASN B 1 174 ? 0.536 34.219 9.711 1 97.81 174 ASN B C 1
ATOM 4080 O O . ASN B 1 174 ? 0.812 33.375 8.859 1 97.81 174 ASN B O 1
ATOM 4084 N N . HIS B 1 175 ? -0.336 35.188 9.469 1 97.75 175 HIS B N 1
ATOM 4085 C CA . HIS B 1 175 ? -1.262 35.156 8.344 1 97.75 175 HIS B CA 1
ATOM 4086 C C . HIS B 1 175 ? -0.568 35.562 7.051 1 97.75 175 HIS B C 1
ATOM 4088 O O . HIS B 1 175 ? -1.127 35.406 5.961 1 97.75 175 HIS B O 1
ATOM 4094 N N . ASP B 1 176 ? 0.681 36 7.168 1 98.12 176 ASP B N 1
ATOM 4095 C CA . ASP B 1 176 ? 1.429 36.375 5.973 1 98.12 176 ASP B CA 1
ATOM 4096 C C . ASP B 1 176 ? 2.25 35.219 5.441 1 98.12 176 ASP B C 1
ATOM 4098 O O . ASP B 1 176 ? 2.793 35.281 4.336 1 98.12 176 ASP B O 1
ATOM 4102 N N . TYR B 1 177 ? 2.318 34.188 6.219 1 98.19 177 TYR B N 1
ATOM 4103 C CA . TYR B 1 177 ? 3.143 33.031 5.898 1 98.19 177 TYR B CA 1
ATOM 4104 C C . TYR B 1 177 ? 2.609 32.312 4.668 1 98.19 177 TYR B C 1
ATOM 4106 O O . TYR B 1 177 ? 1.488 31.781 4.68 1 98.19 177 TYR B O 1
ATOM 4114 N N . SER B 1 178 ? 3.385 32.281 3.59 1 98.69 178 SER B N 1
ATOM 4115 C CA . SER B 1 178 ? 2.986 31.578 2.371 1 98.69 178 SER B CA 1
ATOM 4116 C C . SER B 1 178 ? 3.299 30.078 2.459 1 98.69 178 SER B C 1
ATOM 4118 O O . SER B 1 178 ? 4.465 29.688 2.508 1 98.69 178 SER B O 1
ATOM 4120 N N . LEU B 1 179 ? 2.324 29.266 2.377 1 98.88 179 LEU B N 1
ATOM 4121 C CA . LEU B 1 179 ? 2.551 27.828 2.389 1 98.88 179 LEU B CA 1
ATOM 4122 C C . LEU B 1 179 ? 3.375 27.391 1.182 1 98.88 179 LEU B C 1
ATOM 4124 O O . LEU B 1 179 ? 4.285 26.562 1.307 1 98.88 179 LEU B O 1
ATOM 4128 N N . VAL B 1 180 ? 3.104 27.906 0.025 1 98.81 180 VAL B N 1
ATOM 4129 C CA . VAL B 1 180 ? 3.727 27.5 -1.228 1 98.81 180 VAL B CA 1
ATOM 4130 C C . VAL B 1 180 ? 5.207 27.875 -1.218 1 98.81 180 VAL B C 1
ATOM 4132 O O . VAL B 1 180 ? 6.066 27.031 -1.486 1 98.81 180 VAL B O 1
ATOM 4135 N N . SER B 1 181 ? 5.504 29.062 -0.811 1 98.44 181 SER B N 1
ATOM 4136 C CA . SER B 1 181 ? 6.883 29.531 -0.86 1 98.44 181 SER B CA 1
ATOM 4137 C C . SER B 1 181 ? 7.711 28.938 0.275 1 98.44 181 SER B C 1
ATOM 4139 O O . SER B 1 181 ? 8.914 28.703 0.115 1 98.44 181 SER B O 1
ATOM 4141 N N . GLU B 1 182 ? 7.027 28.672 1.354 1 98.5 182 GLU B N 1
ATOM 4142 C CA . GLU B 1 182 ? 7.801 28.344 2.547 1 98.5 182 GLU B CA 1
ATOM 4143 C C . GLU B 1 182 ? 7.816 26.844 2.799 1 98.5 182 GLU B C 1
ATOM 4145 O O . GLU B 1 182 ? 8.672 26.344 3.533 1 98.5 182 GLU B O 1
ATOM 4150 N N . ILE B 1 183 ? 6.871 26.062 2.205 1 98.81 183 ILE B N 1
ATOM 4151 C CA . ILE B 1 183 ? 6.773 24.656 2.572 1 98.81 183 ILE B CA 1
ATOM 4152 C C . ILE B 1 183 ? 6.59 23.812 1.317 1 98.81 183 ILE B C 1
ATOM 4154 O O . ILE B 1 183 ? 7.32 22.844 1.106 1 98.81 183 ILE B O 1
ATOM 4158 N N . LEU B 1 184 ? 5.773 24.188 0.33 1 98.88 184 LEU B N 1
ATOM 4159 C CA . LEU B 1 184 ? 5.184 23.219 -0.586 1 98.88 184 LEU B CA 1
ATOM 4160 C C . LEU B 1 184 ? 5.906 23.234 -1.928 1 98.88 184 LEU B C 1
ATOM 4162 O O . LEU B 1 184 ? 5.797 22.281 -2.703 1 98.88 184 LEU B O 1
ATOM 4166 N N . SER B 1 185 ? 6.59 24.344 -2.244 1 98.81 185 SER B N 1
ATOM 4167 C CA . SER B 1 185 ? 7.355 24.312 -3.486 1 98.81 185 SER B CA 1
ATOM 4168 C C . SER B 1 185 ? 8.492 23.312 -3.41 1 98.81 185 SER B C 1
ATOM 4170 O O . SER B 1 185 ? 9.031 23.047 -2.332 1 98.81 185 SER B O 1
ATOM 4172 N N . PRO B 1 186 ? 8.852 22.75 -4.605 1 98.38 186 PRO B N 1
ATOM 4173 C CA . PRO B 1 186 ? 9.961 21.797 -4.586 1 98.38 186 PRO B CA 1
ATOM 4174 C C . PRO B 1 186 ? 11.211 22.359 -3.914 1 98.38 186 PRO B C 1
ATOM 4176 O O . PRO B 1 186 ? 11.867 21.656 -3.139 1 98.38 186 PRO B O 1
ATOM 4179 N N . ALA B 1 187 ? 11.531 23.594 -4.133 1 98.38 187 ALA B N 1
ATOM 4180 C CA . ALA B 1 187 ? 12.695 24.234 -3.518 1 98.38 187 ALA B CA 1
ATOM 4181 C C . ALA B 1 187 ? 12.531 24.328 -2.004 1 98.38 187 ALA B C 1
ATOM 4183 O O . ALA B 1 187 ? 13.484 24.078 -1.255 1 98.38 187 ALA B O 1
ATOM 4184 N N . ALA B 1 188 ? 11.367 24.688 -1.562 1 98.75 188 ALA B N 1
ATOM 4185 C CA . ALA B 1 188 ? 11.102 24.797 -0.13 1 98.75 188 ALA B CA 1
ATOM 4186 C C . ALA B 1 188 ? 11.188 23.422 0.547 1 98.75 188 ALA B C 1
ATOM 4188 O O . ALA B 1 188 ? 11.742 23.297 1.639 1 98.75 188 ALA B O 1
ATOM 4189 N N . ILE B 1 189 ? 10.656 22.406 -0.106 1 98.75 189 ILE B N 1
ATOM 4190 C CA . ILE B 1 189 ? 10.703 21.047 0.427 1 98.75 189 ILE B CA 1
ATOM 4191 C C . ILE B 1 189 ? 12.156 20.578 0.539 1 98.75 189 ILE B C 1
ATOM 4193 O O . ILE B 1 189 ? 12.578 20.078 1.586 1 98.75 189 ILE B O 1
ATOM 4197 N N . ASP B 1 190 ? 12.859 20.781 -0.51 1 98.19 190 ASP B N 1
ATOM 4198 C CA . ASP B 1 190 ? 14.258 20.359 -0.523 1 98.19 190 ASP B CA 1
ATOM 4199 C C . ASP B 1 190 ? 15.039 21.016 0.619 1 98.19 190 ASP B C 1
ATOM 4201 O O . ASP B 1 190 ? 15.852 20.359 1.271 1 98.19 190 ASP B O 1
ATOM 4205 N N . LYS B 1 191 ? 14.742 22.219 0.904 1 97.75 191 LYS B N 1
ATOM 4206 C CA . LYS B 1 191 ? 15.461 22.984 1.915 1 97.75 191 LYS B CA 1
ATOM 4207 C C . LYS B 1 191 ? 14.977 22.641 3.318 1 97.75 191 LYS B C 1
ATOM 4209 O O . LYS B 1 191 ? 15.758 22.641 4.273 1 97.75 191 LYS B O 1
ATOM 4214 N N . GLY B 1 192 ? 13.758 22.344 3.475 1 98.19 192 GLY B N 1
ATOM 4215 C CA . GLY B 1 192 ? 13.133 22.328 4.789 1 98.19 192 GLY B CA 1
ATOM 4216 C C . GLY B 1 192 ? 13.148 20.953 5.441 1 98.19 192 GLY B C 1
ATOM 4217 O O . GLY B 1 192 ? 13.078 20.844 6.668 1 98.19 192 GLY B O 1
ATOM 4218 N N . ILE B 1 193 ? 13.234 19.859 4.672 1 98.12 193 ILE B N 1
ATOM 4219 C CA . ILE B 1 193 ? 13.117 18.516 5.211 1 98.12 193 ILE B CA 1
ATOM 4220 C C . ILE B 1 193 ? 14.391 18.156 5.98 1 98.12 193 ILE B C 1
ATOM 4222 O O . ILE B 1 193 ? 15.484 18.547 5.598 1 98.12 193 ILE B O 1
ATOM 4226 N N . LEU B 1 194 ? 14.219 17.469 7.059 1 97.62 194 LEU B N 1
ATOM 4227 C CA . LEU B 1 194 ? 15.328 16.984 7.867 1 97.62 194 LEU B CA 1
ATOM 4228 C C . LEU B 1 194 ? 15.953 15.734 7.242 1 97.62 194 LEU B C 1
ATOM 4230 O O . LEU B 1 194 ? 15.258 14.742 7.004 1 97.62 194 LEU B O 1
ATOM 4234 N N . ARG B 1 195 ? 17.25 15.758 7.023 1 97.88 195 ARG B N 1
ATOM 4235 C CA . ARG B 1 195 ? 17.984 14.648 6.422 1 97.88 195 ARG B CA 1
ATOM 4236 C C . ARG B 1 195 ? 18.844 13.938 7.461 1 97.88 195 ARG B C 1
ATOM 4238 O O . ARG B 1 195 ? 19.453 14.578 8.32 1 97.88 195 ARG B O 1
ATOM 4245 N N . ASN B 1 196 ? 18.859 12.648 7.383 1 97.62 196 ASN B N 1
ATOM 4246 C CA . ASN B 1 196 ? 19.656 11.797 8.25 1 97.62 196 ASN B CA 1
ATOM 4247 C C . ASN B 1 196 ? 19.406 12.109 9.727 1 97.62 196 ASN B C 1
ATOM 4249 O O . ASN B 1 196 ? 20.359 12.188 10.516 1 97.62 196 ASN B O 1
ATOM 4253 N N . GLN B 1 197 ? 18.188 12.359 10.031 1 96.94 197 GLN B N 1
ATOM 4254 C CA . GLN B 1 197 ? 17.75 12.602 11.398 1 96.94 197 GLN B CA 1
ATOM 4255 C C . GLN B 1 197 ? 17.125 11.344 12.008 1 96.94 197 GLN B C 1
ATOM 4257 O O . GLN B 1 197 ? 16.359 10.641 11.336 1 96.94 197 GLN B O 1
ATOM 4262 N N . PRO B 1 198 ? 17.422 11.07 13.289 1 97 198 PRO B N 1
ATOM 4263 C CA . PRO B 1 198 ? 16.797 9.914 13.93 1 97 198 PRO B CA 1
ATOM 4264 C C . PRO B 1 198 ? 15.266 9.984 13.891 1 97 198 PRO B C 1
ATOM 4266 O O . PRO B 1 198 ? 14.688 11.047 14.117 1 97 198 PRO B O 1
ATOM 4269 N N . LEU B 1 199 ? 14.68 8.844 13.516 1 97.94 199 LEU B N 1
ATOM 4270 C CA . LEU B 1 199 ? 13.242 8.695 13.648 1 97.94 199 LEU B CA 1
ATOM 4271 C C . LEU B 1 199 ? 12.875 8.141 15.023 1 97.94 199 LEU B C 1
ATOM 4273 O O . LEU B 1 199 ? 13.297 7.035 15.383 1 97.94 199 LEU B O 1
ATOM 4277 N N . LEU B 1 200 ? 12.164 8.961 15.734 1 96.5 200 LEU B N 1
ATOM 4278 C CA . LEU B 1 200 ? 11.758 8.531 17.062 1 96.5 200 LEU B CA 1
ATOM 4279 C C . LEU B 1 200 ? 10.539 7.617 17 1 96.5 200 LEU B C 1
ATOM 4281 O O . LEU B 1 200 ? 9.602 7.879 16.234 1 96.5 200 LEU B O 1
ATOM 4285 N N . THR B 1 201 ? 10.5 6.531 17.812 1 95.62 201 THR B N 1
ATOM 4286 C CA . THR B 1 201 ? 9.547 5.449 17.594 1 95.62 201 THR B CA 1
ATOM 4287 C C . THR B 1 201 ? 8.336 5.602 18.516 1 95.62 201 THR B C 1
ATOM 4289 O O . THR B 1 201 ? 7.359 4.863 18.375 1 95.62 201 THR B O 1
ATOM 4292 N N . GLY B 1 202 ? 8.406 6.574 19.453 1 92.06 202 GLY B N 1
ATOM 4293 C CA . GLY B 1 202 ? 7.297 6.738 20.375 1 92.06 202 GLY B CA 1
ATOM 4294 C C . GLY B 1 202 ? 6.992 5.48 21.172 1 92.06 202 GLY B C 1
ATOM 4295 O O . GLY B 1 202 ? 7.883 4.906 21.797 1 92.06 202 GLY B O 1
ATOM 4296 N N . SER B 1 203 ? 5.738 5.027 21.062 1 87.88 203 SER B N 1
ATOM 4297 C CA . SER B 1 203 ? 5.309 3.859 21.828 1 87.88 203 SER B CA 1
ATOM 4298 C C . SER B 1 203 ? 5.562 2.57 21.047 1 87.88 203 SER B C 1
ATOM 4300 O O . SER B 1 203 ? 5.34 1.475 21.562 1 87.88 203 SER B O 1
ATOM 4302 N N . LEU B 1 204 ? 5.965 2.727 19.844 1 90.5 204 LEU B N 1
ATOM 4303 C CA . LEU B 1 204 ? 6.191 1.546 19.016 1 90.5 204 LEU B CA 1
ATOM 4304 C C . LEU B 1 204 ? 7.555 0.929 19.312 1 90.5 204 LEU B C 1
ATOM 4306 O O . LEU B 1 204 ? 8.57 1.631 19.328 1 90.5 204 LEU B O 1
ATOM 4310 N N . LYS B 1 205 ? 7.484 -0.384 19.672 1 84.69 205 LYS B N 1
ATOM 4311 C CA . LYS B 1 205 ? 8.719 -1.072 20.031 1 84.69 205 LYS B CA 1
ATOM 4312 C C . LYS B 1 205 ? 8.984 -2.246 19.094 1 84.69 205 LYS B C 1
ATOM 4314 O O . LYS B 1 205 ? 8.18 -3.17 19 1 84.69 205 LYS B O 1
ATOM 4319 N N . ASN B 1 206 ? 10.094 -2.127 18.438 1 84.56 206 ASN B N 1
ATOM 4320 C CA . ASN B 1 206 ? 10.641 -3.164 17.578 1 84.56 206 ASN B CA 1
ATOM 4321 C C . ASN B 1 206 ? 12.141 -2.982 17.359 1 84.56 206 ASN B C 1
ATOM 4323 O O . ASN B 1 206 ? 12.609 -1.864 17.141 1 84.56 206 ASN B O 1
ATOM 4327 N N . ALA B 1 207 ? 12.812 -4.031 17.469 1 83.94 207 ALA B N 1
ATOM 4328 C CA . ALA B 1 207 ? 14.258 -3.969 17.281 1 83.94 207 ALA B CA 1
ATOM 4329 C C . ALA B 1 207 ? 14.617 -3.441 15.898 1 83.94 207 ALA B C 1
ATOM 4331 O O . ALA B 1 207 ? 15.633 -2.758 15.734 1 83.94 207 ALA B O 1
ATOM 4332 N N . MET B 1 208 ? 13.758 -3.699 14.961 1 84.31 208 MET B N 1
ATOM 4333 C CA . MET B 1 208 ? 14.031 -3.322 13.578 1 84.31 208 MET B CA 1
ATOM 4334 C C . MET B 1 208 ? 13.938 -1.812 13.398 1 84.31 208 MET B C 1
ATOM 4336 O O . MET B 1 208 ? 14.391 -1.275 12.383 1 84.31 208 MET B O 1
ATOM 4340 N N . TYR B 1 209 ? 13.312 -1.176 14.359 1 91.88 209 TYR B N 1
ATOM 4341 C CA . TYR B 1 209 ? 13.133 0.267 14.242 1 91.88 209 TYR B CA 1
ATOM 4342 C C . TYR B 1 209 ? 14.32 1.016 14.836 1 91.88 209 TYR B C 1
ATOM 4344 O O . TYR B 1 209 ? 14.453 2.229 14.648 1 91.88 209 TYR B O 1
ATOM 4352 N N . GLU B 1 210 ? 15.188 0.209 15.477 1 88.44 210 GLU B N 1
ATOM 4353 C CA . GLU B 1 210 ? 16.297 0.851 16.172 1 88.44 210 GLU B CA 1
ATOM 4354 C C . GLU B 1 210 ? 17.25 1.525 15.188 1 88.44 210 GLU B C 1
ATOM 4356 O O . GLU B 1 210 ? 17.594 0.949 14.148 1 88.44 210 GLU B O 1
ATOM 4361 N N . ASN B 1 211 ? 17.547 2.771 15.359 1 89.81 211 ASN B N 1
ATOM 4362 C CA . ASN B 1 211 ? 18.547 3.547 14.641 1 89.81 211 ASN B CA 1
ATOM 4363 C C . ASN B 1 211 ? 18.062 3.93 13.242 1 89.81 211 ASN B C 1
ATOM 4365 O O . ASN B 1 211 ? 18.875 4.129 12.336 1 89.81 211 ASN B O 1
ATOM 4369 N N . LEU B 1 212 ? 16.781 3.889 13.094 1 96.06 212 LEU B N 1
ATOM 4370 C CA . LEU B 1 212 ? 16.281 4.383 11.812 1 96.06 212 LEU B CA 1
ATOM 4371 C C . LEU B 1 212 ? 16.375 5.902 11.742 1 96.06 212 LEU B C 1
ATOM 4373 O O . LEU B 1 212 ? 16.219 6.59 12.75 1 96.06 212 LEU B O 1
ATOM 4377 N N . HIS B 1 213 ? 16.703 6.375 10.539 1 97.56 213 HIS B N 1
ATOM 4378 C CA . HIS B 1 213 ? 16.828 7.797 10.25 1 97.56 213 HIS B CA 1
ATOM 4379 C C . HIS B 1 213 ? 16 8.188 9.023 1 97.56 213 HIS B C 1
ATOM 4381 O O . HIS B 1 213 ? 15.633 7.332 8.227 1 97.56 213 HIS B O 1
ATOM 4387 N N . THR B 1 214 ? 15.672 9.469 8.992 1 98.12 214 THR B N 1
ATOM 4388 C CA . THR B 1 214 ? 15.148 9.969 7.723 1 98.12 214 THR B CA 1
ATOM 4389 C C . THR B 1 214 ? 16.172 9.797 6.605 1 98.12 214 THR B C 1
ATOM 4391 O O . THR B 1 214 ? 17.375 9.734 6.867 1 98.12 214 THR B O 1
ATOM 4394 N N . PRO B 1 215 ? 15.719 9.672 5.367 1 96.94 215 PRO B N 1
ATOM 4395 C CA . PRO B 1 215 ? 16.656 9.492 4.258 1 96.94 215 PRO B CA 1
ATOM 4396 C C . PRO B 1 215 ? 17.688 10.617 4.168 1 96.94 215 PRO B C 1
ATOM 4398 O O . PRO B 1 215 ? 17.359 11.781 4.418 1 96.94 215 PRO B O 1
ATOM 4401 N N . SER B 1 216 ? 18.906 10.266 3.807 1 96.19 216 SER B N 1
ATOM 4402 C CA . SER B 1 216 ? 19.953 11.266 3.588 1 96.19 216 SER B CA 1
ATOM 4403 C C . SER B 1 216 ? 19.766 11.961 2.242 1 96.19 216 SER B C 1
ATOM 4405 O O . SER B 1 216 ? 20.141 13.125 2.084 1 96.19 216 SER B O 1
ATOM 4407 N N . ASP B 1 217 ? 19.297 11.164 1.371 1 93.44 217 ASP B N 1
ATOM 4408 C CA . ASP B 1 217 ? 19.047 11.664 0.023 1 93.44 217 ASP B CA 1
ATOM 4409 C C . ASP B 1 217 ? 17.594 11.477 -0.381 1 93.44 217 ASP B C 1
ATOM 4411 O O . ASP B 1 217 ? 17.109 10.344 -0.5 1 93.44 217 ASP B O 1
ATOM 4415 N N . TYR B 1 218 ? 16.922 12.547 -0.514 1 93.88 218 TYR B N 1
ATOM 4416 C CA . TYR B 1 218 ? 15.531 12.547 -0.97 1 93.88 218 TYR B CA 1
ATOM 4417 C C . TYR B 1 218 ? 15.438 12.961 -2.434 1 93.88 218 TYR B C 1
ATOM 4419 O O . TYR B 1 218 ? 16.203 13.828 -2.889 1 93.88 218 TYR B O 1
ATOM 4427 N N . ARG B 1 219 ? 14.586 12.289 -3.15 1 96.19 219 ARG B N 1
ATOM 4428 C CA . ARG B 1 219 ? 14.047 12.898 -4.363 1 96.19 219 ARG B CA 1
ATOM 4429 C C . ARG B 1 219 ? 12.812 13.734 -4.055 1 96.19 219 ARG B C 1
ATOM 4431 O O . ARG B 1 219 ? 11.797 13.203 -3.594 1 96.19 219 ARG B O 1
ATOM 4438 N N . VAL B 1 220 ? 12.914 14.984 -4.289 1 97.81 220 VAL B N 1
ATOM 4439 C CA . VAL B 1 220 ? 11.805 15.875 -3.986 1 97.81 220 VAL B CA 1
ATOM 4440 C C . VAL B 1 220 ? 10.555 15.422 -4.746 1 97.81 220 VAL B C 1
ATOM 4442 O O . VAL B 1 220 ? 9.438 15.547 -4.242 1 97.81 220 VAL B O 1
ATOM 4445 N N . GLU B 1 221 ? 10.711 14.797 -5.938 1 97.75 221 GLU B N 1
ATOM 4446 C CA . GLU B 1 221 ? 9.617 14.289 -6.758 1 97.75 221 GLU B CA 1
ATOM 4447 C C . GLU B 1 221 ? 8.828 13.211 -6.023 1 97.75 221 GLU B C 1
ATOM 4449 O O . GLU B 1 221 ? 7.656 12.977 -6.32 1 97.75 221 GLU B O 1
ATOM 4454 N N . ASN B 1 222 ? 9.453 12.625 -5.012 1 97.31 222 ASN B N 1
ATOM 4455 C CA . ASN B 1 222 ? 8.828 11.5 -4.316 1 97.31 222 ASN B CA 1
ATOM 4456 C C . ASN B 1 222 ? 8.141 11.953 -3.031 1 97.31 222 ASN B C 1
ATOM 4458 O O . ASN B 1 222 ? 7.465 11.164 -2.375 1 97.31 222 ASN B O 1
ATOM 4462 N N . ILE B 1 223 ? 8.305 13.211 -2.658 1 98.62 223 ILE B N 1
ATOM 4463 C CA . ILE B 1 223 ? 7.762 13.648 -1.378 1 98.62 223 ILE B CA 1
ATOM 4464 C C . ILE B 1 223 ? 6.258 13.883 -1.513 1 98.62 223 ILE B C 1
ATOM 4466 O O . ILE B 1 223 ? 5.828 14.734 -2.293 1 98.62 223 ILE B O 1
ATOM 4470 N N . ASP B 1 224 ? 5.469 13.109 -0.688 1 98.75 224 ASP B N 1
ATOM 4471 C CA . ASP B 1 224 ? 4.016 13.148 -0.837 1 98.75 224 ASP B CA 1
ATOM 4472 C C . ASP B 1 224 ? 3.336 13.492 0.486 1 98.75 224 ASP B C 1
ATOM 4474 O O . ASP B 1 224 ? 2.152 13.828 0.512 1 98.75 224 ASP B O 1
ATOM 4478 N N . ILE B 1 225 ? 4.062 13.328 1.587 1 98.94 225 ILE B N 1
ATOM 4479 C CA . ILE B 1 225 ? 3.564 13.641 2.92 1 98.94 225 ILE B CA 1
ATOM 4480 C C . ILE B 1 225 ? 4.586 14.5 3.664 1 98.94 225 ILE B C 1
ATOM 4482 O O . ILE B 1 225 ? 5.789 14.227 3.615 1 98.94 225 ILE B O 1
ATOM 4486 N N . LEU B 1 226 ? 4.156 15.609 4.27 1 98.94 226 LEU B N 1
ATOM 4487 C CA . LEU B 1 226 ? 4.992 16.422 5.141 1 98.94 226 LEU B CA 1
ATOM 4488 C C . LEU B 1 226 ? 4.434 16.453 6.559 1 98.94 226 LEU B C 1
ATOM 4490 O O . LEU B 1 226 ? 3.24 16.703 6.754 1 98.94 226 LEU B O 1
ATOM 4494 N N . LEU B 1 227 ? 5.262 16.156 7.484 1 98.88 227 LEU B N 1
ATOM 4495 C CA . LEU B 1 227 ? 4.867 16.203 8.891 1 98.88 227 LEU B CA 1
ATOM 4496 C C . LEU B 1 227 ? 6.047 16.609 9.773 1 98.88 227 LEU B C 1
ATOM 4498 O O . LEU B 1 227 ? 7.156 16.812 9.273 1 98.88 227 LEU B O 1
ATOM 4502 N N . THR B 1 228 ? 5.785 16.812 11.039 1 98.56 228 THR B N 1
ATOM 4503 C CA . THR B 1 228 ? 6.855 17.203 11.953 1 98.56 228 THR B CA 1
ATOM 4504 C C . THR B 1 228 ? 7.098 16.109 12.992 1 98.56 228 THR B C 1
ATOM 4506 O O . THR B 1 228 ? 6.316 15.164 13.094 1 98.56 228 THR B O 1
ATOM 4509 N N . GLN B 1 229 ? 8.18 16.156 13.617 1 97.31 229 GLN B N 1
ATOM 4510 C CA . GLN B 1 229 ? 8.539 15.258 14.711 1 97.31 229 GLN B CA 1
ATOM 4511 C C . GLN B 1 229 ? 8.875 16.047 15.977 1 97.31 229 GLN B C 1
ATOM 4513 O O . GLN B 1 229 ? 9.641 17 15.93 1 97.31 229 GLN B O 1
ATOM 4518 N N . ASP B 1 230 ? 8.258 15.609 17.094 1 93.81 230 ASP B N 1
ATOM 4519 C CA . ASP B 1 230 ? 8.562 16.219 18.375 1 93.81 230 ASP B CA 1
ATOM 4520 C C . ASP B 1 230 ? 9.508 15.328 19.188 1 93.81 230 ASP B C 1
ATOM 4522 O O . ASP B 1 230 ? 10.305 14.578 18.625 1 93.81 230 ASP B O 1
ATOM 4526 N N . HIS B 1 231 ? 9.492 15.484 20.547 1 92.38 231 HIS B N 1
ATOM 4527 C CA . HIS B 1 231 ? 10.43 14.766 21.391 1 92.38 231 HIS B CA 1
ATOM 4528 C C . HIS B 1 231 ? 10.023 13.312 21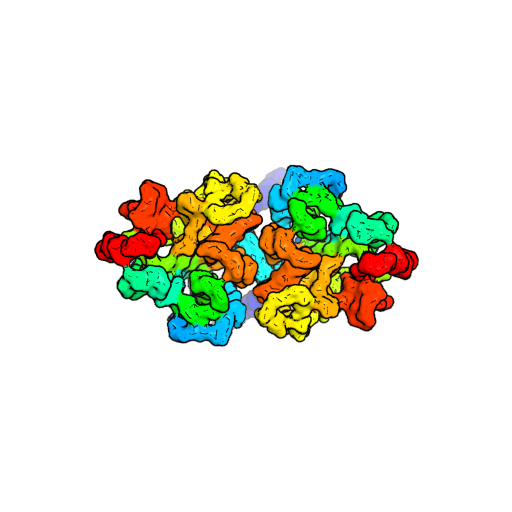.562 1 92.38 231 HIS B C 1
ATOM 4530 O O . HIS B 1 231 ? 10.805 12.492 22.047 1 92.38 231 HIS B O 1
ATOM 4536 N N . HIS B 1 232 ? 8.852 12.969 21.172 1 92.19 232 HIS B N 1
ATOM 4537 C CA . HIS B 1 232 ? 8.359 11.609 21.312 1 92.19 232 HIS B CA 1
ATOM 4538 C C . HIS B 1 232 ? 8.398 10.852 19.984 1 92.19 232 HIS B C 1
ATOM 4540 O O . HIS B 1 232 ? 8.891 9.727 19.938 1 92.19 232 HIS B O 1
ATOM 4546 N N . SER B 1 233 ? 7.828 11.367 18.953 1 95.88 233 SER B N 1
ATOM 4547 C CA . SER B 1 233 ? 7.719 10.812 17.609 1 95.88 233 SER B CA 1
ATOM 4548 C C . SER B 1 233 ? 7.094 11.82 16.656 1 95.88 233 SER B C 1
ATOM 4550 O O . SER B 1 233 ? 7.066 13.023 16.938 1 95.88 233 SER B O 1
ATOM 4552 N N . ILE B 1 234 ? 6.637 11.383 15.5 1 97.62 234 ILE B N 1
ATOM 4553 C CA . ILE B 1 234 ? 5.961 12.266 14.555 1 97.62 234 ILE B CA 1
ATOM 4554 C C . ILE B 1 234 ? 4.656 12.773 15.164 1 97.62 234 ILE B C 1
ATOM 4556 O O . ILE B 1 234 ? 4.129 12.172 16.109 1 97.62 234 ILE B O 1
ATOM 4560 N N . ASN B 1 235 ? 4.227 13.891 14.719 1 97.06 235 ASN B N 1
ATOM 4561 C CA . ASN B 1 235 ? 2.949 14.461 15.141 1 97.06 235 ASN B CA 1
ATOM 4562 C C . ASN B 1 235 ? 1.979 14.586 13.969 1 97.06 235 ASN B C 1
ATOM 4564 O O . ASN B 1 235 ? 2.303 15.211 12.953 1 97.06 235 ASN B O 1
ATOM 4568 N N . ALA B 1 236 ? 0.762 14 14.117 1 96.69 236 ALA B N 1
ATOM 4569 C CA . ALA B 1 236 ? -0.197 13.938 13.016 1 96.69 236 ALA B CA 1
ATOM 4570 C C . ALA B 1 236 ? -1.238 15.047 13.141 1 96.69 236 ALA B C 1
ATOM 4572 O O . ALA B 1 236 ? -2.283 15 12.484 1 96.69 236 ALA B O 1
ATOM 4573 N N . GLY B 1 237 ? -0.985 16.047 13.977 1 97.25 237 GLY B N 1
ATOM 4574 C CA . GLY B 1 237 ? -1.928 17.141 14.141 1 97.25 237 GLY B CA 1
ATOM 4575 C C . GLY B 1 237 ? -1.829 18.188 13.047 1 97.25 237 GLY B C 1
ATOM 4576 O O . GLY B 1 237 ? -2.723 19.016 12.898 1 97.25 237 GLY B O 1
ATOM 4577 N N . SER B 1 238 ? -0.785 18.188 12.367 1 98.62 238 SER B N 1
ATOM 4578 C CA . SER B 1 238 ? -0.512 19.078 11.242 1 98.62 238 SER B CA 1
ATOM 4579 C C . SER B 1 238 ? 0.273 18.375 10.148 1 98.62 238 SER B C 1
ATOM 4581 O O . SER B 1 238 ? 1.495 18.25 10.234 1 98.62 238 SER B O 1
ATOM 4583 N N . VAL B 1 239 ? -0.429 17.953 9.078 1 98.94 239 VAL B N 1
ATOM 4584 C CA . VAL B 1 239 ? 0.201 17.109 8.062 1 98.94 239 VAL B CA 1
ATOM 4585 C C . VAL B 1 239 ? -0.244 17.547 6.672 1 98.94 239 VAL B C 1
ATOM 4587 O O . VAL B 1 239 ? -1.423 17.828 6.449 1 98.94 239 VAL B O 1
ATOM 4590 N N . PHE B 1 240 ? 0.702 17.656 5.727 1 98.94 240 PHE B N 1
ATOM 4591 C CA . PHE B 1 240 ? 0.401 17.906 4.32 1 98.94 240 PHE B CA 1
ATOM 4592 C C . PHE B 1 240 ? 0.399 16.594 3.535 1 98.94 240 PHE B C 1
ATOM 4594 O O . PHE B 1 240 ? 1.263 15.742 3.74 1 98.94 240 PHE B O 1
ATOM 4601 N N . PHE B 1 241 ? -0.596 16.391 2.672 1 98.94 241 PHE B N 1
ATOM 4602 C CA . PHE B 1 241 ? -0.679 15.273 1.742 1 98.94 241 PHE B CA 1
ATOM 4603 C C . PHE B 1 241 ? -0.745 15.766 0.302 1 98.94 241 PHE B C 1
ATOM 4605 O O . PHE B 1 241 ? -1.567 16.625 -0.029 1 98.94 241 PHE B O 1
ATOM 4612 N N . ARG B 1 242 ? 0.077 15.281 -0.517 1 98.88 242 ARG B N 1
ATOM 4613 C CA . ARG B 1 242 ? 0.108 15.625 -1.936 1 98.88 242 ARG B CA 1
ATOM 4614 C C . ARG B 1 242 ? -0.753 14.664 -2.75 1 98.88 242 ARG B C 1
ATOM 4616 O O . ARG B 1 242 ? -0.731 13.453 -2.52 1 98.88 242 ARG B O 1
ATOM 4623 N N . ARG B 1 243 ? -1.529 15.219 -3.658 1 98.5 243 ARG B N 1
ATOM 4624 C CA . ARG B 1 243 ? -2.252 14.3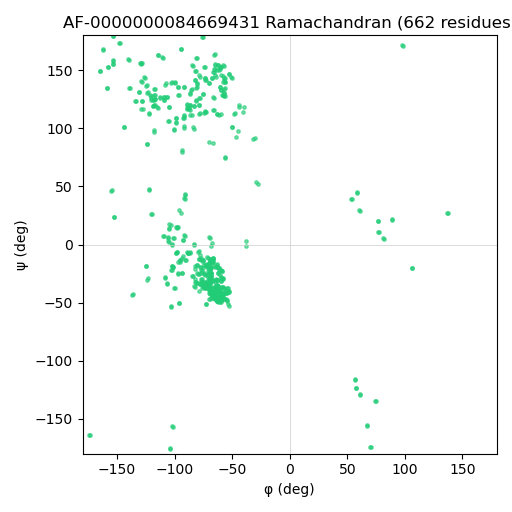67 -4.598 1 98.5 243 ARG B CA 1
ATOM 4625 C C . ARG B 1 243 ? -1.286 13.586 -5.484 1 98.5 243 ARG B C 1
ATOM 4627 O O . ARG B 1 243 ? -0.577 14.164 -6.305 1 98.5 243 ARG B O 1
ATOM 4634 N N . SER B 1 244 ? -1.239 12.312 -5.332 1 97.88 244 SER B N 1
ATOM 4635 C CA . SER B 1 244 ? -0.334 11.453 -6.086 1 97.88 244 SER B CA 1
ATOM 4636 C C . SER B 1 244 ? -0.783 10 -6.035 1 97.88 244 SER B C 1
ATOM 4638 O O . SER B 1 244 ? -1.67 9.641 -5.258 1 97.88 244 SER B O 1
ATOM 4640 N N . ALA B 1 245 ? -0.169 9.195 -6.895 1 96.56 245 ALA B N 1
ATOM 4641 C CA . ALA B 1 245 ? -0.401 7.758 -6.852 1 96.56 245 ALA B CA 1
ATOM 4642 C C . ALA B 1 245 ? -0.022 7.184 -5.488 1 96.56 245 ALA B C 1
ATOM 4644 O O . ALA B 1 245 ? -0.747 6.352 -4.938 1 96.56 245 ALA B O 1
ATOM 4645 N N . PHE B 1 246 ? 1.12 7.637 -4.941 1 97.81 246 PHE B N 1
ATOM 4646 C CA . PHE B 1 246 ? 1.554 7.152 -3.635 1 97.81 246 PHE B CA 1
ATOM 4647 C C . PHE B 1 246 ? 0.508 7.461 -2.57 1 97.81 246 PHE B C 1
ATOM 4649 O O . PHE B 1 246 ? 0.126 6.582 -1.796 1 97.81 246 PHE B O 1
ATOM 4656 N N . THR B 1 247 ? 0.019 8.703 -2.533 1 98.56 247 THR B N 1
ATOM 4657 C CA . THR B 1 247 ? -0.963 9.102 -1.533 1 98.56 247 THR B CA 1
ATOM 4658 C C . THR B 1 247 ? -2.24 8.281 -1.669 1 98.56 247 THR B C 1
ATOM 4660 O O . THR B 1 247 ? -2.863 7.918 -0.667 1 98.56 247 THR B O 1
ATOM 4663 N N . ARG B 1 248 ? -2.643 7.996 -2.898 1 97.31 248 ARG B N 1
ATOM 4664 C CA . ARG B 1 248 ? -3.822 7.164 -3.123 1 97.31 248 ARG B CA 1
ATOM 4665 C C . ARG B 1 248 ? -3.656 5.793 -2.479 1 97.31 248 ARG B C 1
ATOM 4667 O O . ARG B 1 248 ? -4.566 5.305 -1.807 1 97.31 248 ARG B O 1
ATOM 4674 N N . PHE B 1 249 ? -2.496 5.195 -2.656 1 96.69 249 PHE B N 1
ATOM 4675 C CA . PHE B 1 249 ? -2.207 3.895 -2.066 1 96.69 249 PHE B CA 1
ATOM 4676 C C . PHE B 1 249 ? -2.086 4 -0.551 1 96.69 249 PHE B C 1
ATOM 4678 O O . PHE B 1 249 ? -2.576 3.139 0.18 1 96.69 249 PHE B O 1
ATOM 4685 N N . PHE B 1 250 ? -1.422 5.047 -0.097 1 98.25 250 PHE B N 1
ATOM 4686 C CA . PHE B 1 250 ? -1.176 5.242 1.327 1 98.25 250 PHE B CA 1
ATOM 4687 C C . PHE B 1 250 ? -2.488 5.363 2.092 1 98.25 250 PHE B C 1
ATOM 4689 O O . PHE B 1 250 ? -2.686 4.691 3.105 1 98.25 250 PHE B O 1
ATOM 4696 N N . LEU B 1 251 ? -3.381 6.188 1.552 1 98.12 251 LEU B N 1
ATOM 4697 C CA . LEU B 1 251 ? -4.664 6.367 2.221 1 98.12 251 LEU B CA 1
ATOM 4698 C C . LEU B 1 251 ? -5.465 5.07 2.229 1 98.12 251 LEU B C 1
ATOM 4700 O O . LEU B 1 251 ? -6.141 4.758 3.211 1 98.12 251 LEU B O 1
ATOM 4704 N N . GLU B 1 252 ? -5.383 4.336 1.144 1 96.44 252 GLU B N 1
ATOM 4705 C CA . GLU B 1 252 ? -6.004 3.014 1.119 1 96.44 252 GLU B CA 1
ATOM 4706 C C . GLU B 1 252 ? -5.441 2.121 2.221 1 96.44 252 GLU B C 1
ATOM 4708 O O . GLU B 1 252 ? -6.195 1.476 2.951 1 96.44 252 GLU B O 1
ATOM 4713 N N . ALA B 1 253 ? -4.168 2.1 2.379 1 96.88 253 ALA B N 1
ATOM 4714 C CA . ALA B 1 253 ? -3.51 1.279 3.395 1 96.88 253 ALA B CA 1
ATOM 4715 C C . ALA B 1 253 ? -3.936 1.696 4.797 1 96.88 253 ALA B C 1
ATOM 4717 O O . ALA B 1 253 ? -4.094 0.852 5.684 1 96.88 253 ALA B O 1
ATOM 4718 N N . MET B 1 254 ? -4.152 2.969 4.996 1 96.62 254 MET B N 1
ATOM 4719 C CA . MET B 1 254 ? -4.52 3.5 6.305 1 96.62 254 MET B CA 1
ATOM 4720 C C . MET B 1 254 ? -5.898 3.002 6.73 1 96.62 254 MET B C 1
ATOM 4722 O O . MET B 1 254 ? -6.27 3.115 7.898 1 96.62 254 MET B O 1
ATOM 4726 N N . THR B 1 255 ? -6.719 2.43 5.785 1 95.31 255 THR B N 1
ATOM 4727 C CA . THR B 1 255 ? -8.055 1.95 6.129 1 95.31 255 THR B CA 1
ATOM 4728 C C . THR B 1 255 ? -7.996 0.513 6.641 1 95.31 255 THR B C 1
ATOM 4730 O O . THR B 1 255 ? -9.016 -0.048 7.043 1 95.31 255 THR B O 1
ATOM 4733 N N . ASP B 1 256 ? -6.906 -0.108 6.59 1 94.69 256 ASP B N 1
ATOM 4734 C CA . ASP B 1 256 ? -6.773 -1.511 6.973 1 94.69 256 ASP B CA 1
ATOM 4735 C C . ASP B 1 256 ? -7.164 -1.718 8.438 1 94.69 256 ASP B C 1
ATOM 4737 O O . ASP B 1 256 ? -6.688 -1.004 9.32 1 94.69 256 ASP B O 1
ATOM 4741 N N . THR B 1 257 ? -7.906 -2.715 8.719 1 91.44 257 THR B N 1
ATOM 4742 C CA . THR B 1 257 ? -8.406 -2.986 10.062 1 91.44 257 THR B CA 1
ATOM 4743 C C . THR B 1 257 ? -7.27 -3.428 10.977 1 91.44 257 THR B C 1
ATOM 4745 O O . THR B 1 257 ? -7.414 -3.408 12.203 1 91.44 257 THR B O 1
ATOM 4748 N N . MET B 1 258 ? -6.141 -3.805 10.391 1 89.81 258 MET B N 1
ATOM 4749 C CA . MET B 1 258 ? -4.965 -4.098 11.203 1 89.81 258 MET B CA 1
ATOM 4750 C C . MET B 1 258 ? -4.418 -2.828 11.852 1 89.81 258 MET B C 1
ATOM 4752 O O . MET B 1 258 ? -3.736 -2.891 12.875 1 89.81 258 MET B O 1
ATOM 4756 N N . LEU B 1 259 ? -4.715 -1.71 11.242 1 92.5 259 LEU B N 1
ATOM 4757 C CA . LEU B 1 259 ? -4.305 -0.422 11.789 1 92.5 259 LEU B CA 1
ATOM 4758 C C . LEU B 1 259 ? -5.43 0.211 12.594 1 92.5 259 LEU B C 1
ATOM 4760 O O . LEU B 1 259 ? -5.227 0.603 13.75 1 92.5 259 LEU B O 1
ATOM 4764 N N . THR B 1 260 ? -6.66 0.338 12.109 1 87.88 260 THR B N 1
ATOM 4765 C CA . THR B 1 260 ? -7.781 1.025 12.734 1 87.88 260 THR B CA 1
ATOM 4766 C C . THR B 1 260 ? -8.305 0.231 13.93 1 87.88 260 THR B C 1
ATOM 4768 O O . THR B 1 260 ? -8.812 0.81 14.898 1 87.88 260 THR B O 1
ATOM 4771 N N . GLY B 1 261 ? -8.289 -1.116 13.984 1 69.44 261 GLY B N 1
ATOM 4772 C CA . GLY B 1 261 ? -8.93 -1.943 14.992 1 69.44 261 GLY B CA 1
ATOM 4773 C C . GLY B 1 261 ? -7.977 -2.383 16.094 1 69.44 261 GLY B C 1
ATOM 4774 O O . GLY B 1 261 ? -8.406 -2.912 17.125 1 69.44 261 GLY B O 1
ATOM 4775 N N . ARG B 1 262 ? -6.824 -2.236 15.844 1 67.69 262 ARG B N 1
ATOM 4776 C CA . ARG B 1 262 ? -5.836 -2.662 16.828 1 67.69 262 ARG B CA 1
ATOM 4777 C C . ARG B 1 262 ? -4.934 -1.504 17.234 1 67.69 262 ARG B C 1
ATOM 4779 O O . ARG B 1 262 ? -3.713 -1.662 17.312 1 67.69 262 ARG B O 1
ATOM 4786 N N . GLU B 1 263 ? -5.699 -0.51 17.5 1 63.09 263 GLU B N 1
ATOM 4787 C CA . GLU B 1 263 ? -5.016 0.775 17.609 1 63.09 263 GLU B CA 1
ATOM 4788 C C . GLU B 1 263 ? -4.148 0.836 18.859 1 63.09 263 GLU B C 1
ATOM 4790 O O . GLU B 1 263 ? -4.477 0.223 19.875 1 63.09 263 GLU B O 1
ATOM 4795 N N . HIS B 1 264 ? -3.121 1.386 18.531 1 69.81 264 HIS B N 1
ATOM 4796 C CA . HIS B 1 264 ? -2.289 1.834 19.641 1 69.81 264 HIS B CA 1
ATOM 4797 C C . HIS B 1 264 ? -2.861 3.094 20.281 1 69.81 264 HIS B C 1
ATOM 4799 O O . HIS B 1 264 ? -3.902 3.596 19.859 1 69.81 264 HIS B O 1
ATOM 4805 N N . GLY B 1 265 ? -2.26 3.547 21.25 1 79.5 265 GLY B N 1
ATOM 4806 C CA . GLY B 1 265 ? -2.748 4.641 22.078 1 79.5 265 GLY B CA 1
ATOM 4807 C C . GLY B 1 265 ? -2.973 5.922 21.297 1 79.5 265 GLY B C 1
ATOM 4808 O O . GLY B 1 265 ? -3.916 6.664 21.578 1 79.5 265 GLY B O 1
ATOM 4809 N N . ASN B 1 266 ? -2.148 6.16 20.203 1 88.75 266 ASN B N 1
ATOM 4810 C CA . ASN B 1 266 ? -2.27 7.414 19.469 1 88.75 266 ASN B CA 1
ATOM 4811 C C . ASN B 1 266 ? -2.971 7.211 18.141 1 88.75 266 ASN B C 1
ATOM 4813 O O . ASN B 1 266 ? -2.842 8.039 17.234 1 88.75 266 ASN B O 1
ATOM 4817 N N . ALA B 1 267 ? -3.586 6.105 17.953 1 92.94 267 ALA B N 1
ATOM 4818 C CA . ALA B 1 267 ? -4.512 5.805 16.859 1 92.94 267 ALA B CA 1
ATOM 4819 C C . ALA B 1 267 ? -3.848 6.027 15.508 1 92.94 267 ALA B C 1
ATOM 4821 O O . ALA B 1 267 ? -2.854 5.379 15.18 1 92.94 267 ALA B O 1
ATOM 4822 N N . GLU B 1 268 ? -4.402 7.055 14.688 1 95.31 268 GLU B N 1
ATOM 4823 C CA . GLU B 1 268 ? -3.936 7.25 13.32 1 95.31 268 GLU B CA 1
ATOM 4824 C C . GLU B 1 268 ? -2.49 7.738 13.297 1 95.31 268 GLU B C 1
ATOM 4826 O O . GLU B 1 268 ? -1.743 7.43 12.359 1 95.31 268 GLU B O 1
ATOM 4831 N N . GLN B 1 269 ? -2.062 8.508 14.32 1 95.94 269 GLN B N 1
ATOM 4832 C CA . GLN B 1 269 ? -0.681 8.961 14.398 1 95.94 269 GLN B CA 1
ATOM 4833 C C . GLN B 1 269 ? 0.285 7.789 14.492 1 95.94 269 GLN B C 1
ATOM 4835 O O . GLN B 1 269 ? 1.285 7.738 13.773 1 95.94 269 GLN B O 1
ATOM 4840 N N . ASP B 1 270 ? -0.031 6.832 15.375 1 95.56 270 ASP B N 1
ATOM 4841 C CA . ASP B 1 270 ? 0.801 5.641 15.516 1 95.56 270 ASP B CA 1
ATOM 4842 C C . ASP B 1 270 ? 0.781 4.805 14.242 1 95.56 270 ASP B C 1
ATOM 4844 O O . ASP B 1 270 ? 1.78 4.176 13.891 1 95.56 270 ASP B O 1
ATOM 4848 N N . ALA B 1 271 ? -0.354 4.77 13.578 1 96.19 271 ALA B N 1
ATOM 4849 C CA . ALA B 1 271 ? -0.441 4.031 12.32 1 96.19 271 ALA B CA 1
ATOM 4850 C C . ALA B 1 271 ? 0.468 4.648 11.258 1 96.19 271 ALA B C 1
ATOM 4852 O O . ALA B 1 271 ? 1.17 3.93 10.539 1 96.19 271 ALA B O 1
ATOM 4853 N N . ILE B 1 272 ? 0.458 6 11.133 1 97.81 272 ILE B N 1
ATOM 4854 C CA . ILE B 1 272 ? 1.346 6.688 10.203 1 97.81 272 ILE B CA 1
ATOM 4855 C C . ILE B 1 272 ? 2.801 6.395 10.562 1 97.81 272 ILE B C 1
ATOM 4857 O O . ILE B 1 272 ? 3.607 6.066 9.695 1 97.81 272 ILE B O 1
ATOM 4861 N N . LEU B 1 273 ? 3.094 6.496 11.812 1 97.19 273 LEU B N 1
ATOM 4862 C CA . LEU B 1 273 ? 4.445 6.207 12.281 1 97.19 273 LEU B CA 1
ATOM 4863 C C . LEU B 1 273 ? 4.844 4.773 11.938 1 97.19 273 LEU B C 1
ATOM 4865 O O . LEU B 1 273 ? 5.953 4.531 11.453 1 97.19 273 LEU B O 1
ATOM 4869 N N . HIS B 1 274 ? 3.945 3.865 12.172 1 96 274 HIS B N 1
ATOM 4870 C CA . HIS B 1 274 ? 4.188 2.469 11.828 1 96 274 HIS B CA 1
ATOM 4871 C C . HIS B 1 274 ? 4.562 2.316 10.359 1 96 274 HIS B C 1
ATOM 4873 O O . HIS B 1 274 ? 5.547 1.648 10.031 1 96 274 HIS B O 1
ATOM 4879 N N . MET B 1 275 ? 3.799 2.928 9.539 1 97.12 275 MET B N 1
ATOM 4880 C CA . MET B 1 275 ? 4.055 2.842 8.109 1 97.12 275 MET B CA 1
ATOM 4881 C C . MET B 1 275 ? 5.426 3.412 7.766 1 97.12 275 MET B C 1
ATOM 4883 O O . MET B 1 275 ? 6.141 2.863 6.922 1 97.12 275 MET B O 1
ATOM 4887 N N . ILE B 1 276 ? 5.793 4.488 8.398 1 97.94 276 ILE B N 1
ATOM 4888 C CA . ILE B 1 276 ? 7.082 5.129 8.172 1 97.94 276 ILE B CA 1
ATOM 4889 C C . ILE B 1 276 ? 8.203 4.199 8.625 1 97.94 276 ILE B C 1
ATOM 4891 O O . ILE B 1 276 ? 9.188 4 7.906 1 97.94 276 ILE B O 1
ATOM 4895 N N . LEU B 1 277 ? 8.055 3.625 9.758 1 96.88 277 LEU B N 1
ATOM 4896 C CA . LEU B 1 277 ? 9.109 2.809 10.352 1 96.88 277 LEU B CA 1
ATOM 4897 C C . LEU B 1 277 ? 9.227 1.47 9.633 1 96.88 277 LEU B C 1
ATOM 4899 O O . LEU B 1 277 ? 10.336 0.977 9.414 1 96.88 277 LEU B O 1
ATOM 4903 N N . GLU B 1 278 ? 8.125 0.937 9.234 1 94.69 278 GLU B N 1
ATOM 4904 C CA . GLU B 1 278 ? 8.062 -0.406 8.664 1 94.69 278 GLU B CA 1
ATOM 4905 C C . GLU B 1 278 ? 8.562 -0.415 7.223 1 94.69 278 GLU B C 1
ATOM 4907 O O . GLU B 1 278 ? 9.148 -1.399 6.77 1 94.69 278 GLU B O 1
ATOM 4912 N N . HIS B 1 279 ? 8.375 0.65 6.527 1 96.12 279 HIS B N 1
ATOM 4913 C CA . HIS B 1 279 ? 8.523 0.596 5.078 1 96.12 279 HIS B CA 1
ATOM 4914 C C . HIS B 1 279 ? 9.453 1.697 4.582 1 96.12 279 HIS B C 1
ATOM 4916 O O . HIS B 1 279 ? 9.109 2.879 4.625 1 96.12 279 HIS B O 1
ATOM 4922 N N . GLU B 1 280 ? 10.539 1.309 4.016 1 95.69 280 GLU B N 1
ATOM 4923 C CA . GLU B 1 280 ? 11.477 2.281 3.457 1 95.69 280 GLU B CA 1
ATOM 4924 C C . GLU B 1 280 ? 10.828 3.092 2.338 1 95.69 280 GLU B C 1
ATOM 4926 O O . GLU B 1 280 ? 11.086 4.289 2.203 1 95.69 280 GLU B O 1
ATOM 4931 N N . LEU B 1 281 ? 10.047 2.383 1.54 1 96.06 281 LEU B N 1
ATOM 4932 C CA . LEU B 1 281 ? 9.344 3.08 0.468 1 96.06 281 LEU B CA 1
ATOM 4933 C C . LEU B 1 281 ? 8.516 4.238 1.021 1 96.06 281 LEU B C 1
ATOM 4935 O O . LEU B 1 281 ? 8.5 5.324 0.442 1 96.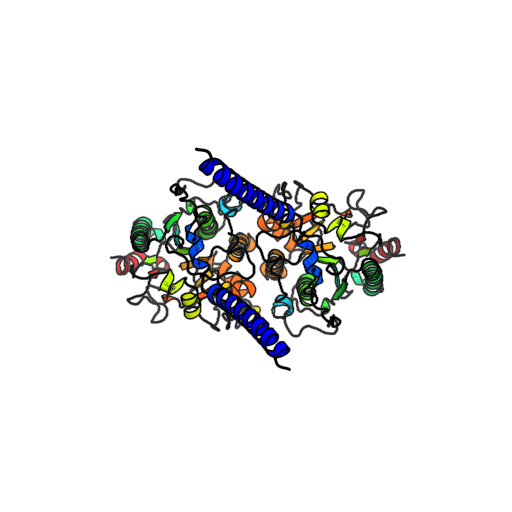06 281 LEU B O 1
ATOM 4939 N N . VAL B 1 282 ? 7.809 4.074 2.178 1 97.88 282 VAL B N 1
ATOM 4940 C CA . VAL B 1 282 ? 7.02 5.129 2.801 1 97.88 282 VAL B CA 1
ATOM 4941 C C . VAL B 1 282 ? 7.945 6.227 3.324 1 97.88 282 VAL B C 1
ATOM 4943 O O . VAL B 1 282 ? 7.684 7.414 3.127 1 97.88 282 VAL B O 1
ATOM 4946 N N . ARG B 1 283 ? 9.039 5.832 3.922 1 97.38 283 ARG B N 1
ATOM 4947 C CA . ARG B 1 283 ? 9.992 6.797 4.461 1 97.38 283 ARG B CA 1
ATOM 4948 C C . ARG B 1 283 ? 10.5 7.73 3.365 1 97.38 283 ARG B C 1
ATOM 4950 O O . ARG B 1 283 ? 10.688 8.93 3.602 1 97.38 283 ARG B O 1
ATOM 4957 N N . LYS B 1 284 ? 10.672 7.223 2.229 1 97.06 284 LYS B N 1
ATOM 4958 C CA . LYS B 1 284 ? 11.195 7.996 1.109 1 97.06 284 LYS B CA 1
ATOM 4959 C C . LYS B 1 284 ? 10.156 8.984 0.59 1 97.06 284 LYS B C 1
ATOM 4961 O O . LYS B 1 284 ? 10.484 9.922 -0.139 1 97.06 284 LYS B O 1
ATOM 4966 N N . HIS B 1 285 ? 8.914 8.773 0.934 1 98.38 285 HIS B N 1
ATOM 4967 C CA . HIS B 1 285 ? 7.836 9.633 0.46 1 98.38 285 HIS B CA 1
ATOM 4968 C C . HIS B 1 285 ? 7.391 10.609 1.546 1 98.38 285 HIS B C 1
ATOM 4970 O O . HIS B 1 285 ? 6.461 11.391 1.341 1 98.38 285 HIS B O 1
ATOM 4976 N N . VAL B 1 286 ? 8.008 10.57 2.709 1 98.81 286 VAL B N 1
ATOM 4977 C CA . VAL B 1 286 ? 7.609 11.414 3.836 1 98.81 286 VAL B CA 1
ATOM 4978 C C . VAL B 1 286 ? 8.734 12.383 4.176 1 98.81 286 VAL B C 1
ATOM 4980 O O . VAL B 1 286 ? 9.852 11.969 4.5 1 98.81 286 VAL B O 1
ATOM 4983 N N . GLY B 1 287 ? 8.477 13.648 4.062 1 98.75 287 GLY B N 1
ATOM 4984 C CA . GLY B 1 287 ? 9.375 14.68 4.559 1 98.75 287 GLY B CA 1
ATOM 4985 C C . GLY B 1 287 ? 9.102 15.062 6 1 98.75 287 GLY B C 1
ATOM 4986 O O . GLY B 1 287 ? 8.008 15.531 6.324 1 98.75 287 GLY B O 1
ATOM 4987 N N . VAL B 1 288 ? 10.07 14.906 6.824 1 98.81 288 VAL B N 1
ATOM 4988 C CA . VAL B 1 288 ? 9.953 15.289 8.227 1 98.81 288 VAL B CA 1
ATOM 4989 C C . VAL B 1 288 ? 10.562 16.672 8.438 1 98.81 288 VAL B C 1
ATOM 4991 O O . VAL B 1 288 ? 11.695 16.938 8.023 1 98.81 288 VAL B O 1
ATOM 4994 N N . TYR B 1 289 ? 9.82 17.531 9.055 1 98.56 289 TYR B N 1
ATOM 4995 C CA . TYR B 1 289 ? 10.25 18.891 9.328 1 98.56 289 TYR B CA 1
ATOM 4996 C C . TYR B 1 289 ? 10.492 19.109 10.812 1 98.56 289 TYR B C 1
ATOM 4998 O O . TYR B 1 289 ? 10.008 18.328 11.648 1 98.56 289 TYR B O 1
ATOM 5006 N N . PRO B 1 290 ? 11.258 20.172 11.109 1 96.94 290 PRO B N 1
ATOM 5007 C CA . PRO B 1 290 ? 11.266 20.609 12.516 1 96.94 290 PRO B CA 1
ATOM 5008 C C . PRO B 1 290 ? 9.867 20.969 13.023 1 96.94 290 PRO B C 1
ATOM 5010 O O . PRO B 1 290 ? 9.07 21.547 12.281 1 96.94 290 PRO B O 1
ATOM 5013 N N . GLN B 1 291 ? 9.641 20.688 14.234 1 96.69 291 GLN B N 1
ATOM 5014 C CA . GLN B 1 291 ? 8.32 20.812 14.844 1 96.69 291 GLN B CA 1
ATOM 5015 C C . GLN B 1 291 ? 7.746 22.219 14.641 1 96.69 291 GLN B C 1
ATOM 5017 O O . GLN B 1 291 ? 6.57 22.359 14.305 1 96.69 291 GLN B O 1
ATOM 5022 N N . ARG B 1 292 ? 8.523 23.219 14.758 1 97.31 292 ARG B N 1
ATOM 5023 C CA . ARG B 1 292 ? 8.039 24.594 14.805 1 97.31 292 ARG B CA 1
ATOM 5024 C C . ARG B 1 292 ? 7.703 25.109 13.406 1 97.31 292 ARG B C 1
ATOM 5026 O O . ARG B 1 292 ? 7.086 26.172 13.258 1 97.31 292 ARG B O 1
ATOM 5033 N N . LYS B 1 293 ? 8.109 24.391 12.391 1 98.12 293 LYS B N 1
ATOM 5034 C CA . LYS B 1 293 ? 7.879 24.875 11.031 1 98.12 293 LYS B CA 1
ATOM 5035 C C . LYS B 1 293 ? 6.391 25.078 10.766 1 98.12 293 LYS B C 1
ATOM 5037 O O . LYS B 1 293 ? 5.992 26.078 10.164 1 98.12 293 LYS B O 1
ATOM 5042 N N . PHE B 1 294 ? 5.578 24.125 11.219 1 98.56 294 PHE B N 1
ATOM 5043 C CA . PHE B 1 294 ? 4.148 24.312 10.992 1 98.56 294 PHE B CA 1
ATOM 5044 C C . PHE B 1 294 ? 3.336 23.609 12.062 1 98.56 294 PHE B C 1
ATOM 5046 O O . PHE B 1 294 ? 2.18 23.234 11.836 1 98.56 294 PHE B O 1
ATOM 5053 N N . ASN B 1 295 ? 3.891 23.359 13.25 1 98.31 295 ASN B N 1
ATOM 5054 C CA . ASN B 1 295 ? 3.223 22.656 14.344 1 98.31 295 ASN B CA 1
ATOM 5055 C C . ASN B 1 295 ? 3.818 23.047 15.695 1 98.31 295 ASN B C 1
ATOM 5057 O O . ASN B 1 295 ? 4.07 22.172 16.531 1 98.31 295 ASN B O 1
ATOM 5061 N N . SER B 1 296 ? 4.027 24.266 15.953 1 97.75 296 SER B N 1
ATOM 5062 C CA . SER B 1 296 ? 4.59 24.719 17.219 1 97.75 296 SER B CA 1
ATOM 5063 C C . SER B 1 296 ? 3.656 24.391 18.391 1 97.75 296 SER B C 1
ATOM 5065 O O . SER B 1 296 ? 2.436 24.516 18.266 1 97.75 296 SER B O 1
ATOM 5067 N N . TYR B 1 297 ? 4.289 24.062 19.516 1 95.88 297 TYR B N 1
ATOM 5068 C CA . TYR B 1 297 ? 3.52 23.859 20.734 1 95.88 297 TYR B CA 1
ATOM 5069 C C . TYR B 1 297 ? 3.469 25.141 21.562 1 95.88 297 TYR B C 1
ATOM 5071 O O . TYR B 1 297 ? 4.184 26.109 21.281 1 95.88 297 TYR B O 1
ATOM 5079 N N . THR B 1 298 ? 2.559 25.062 22.578 1 92.94 298 THR B N 1
ATOM 5080 C CA . THR B 1 298 ? 2.471 26.203 23.469 1 92.94 298 THR B CA 1
ATOM 5081 C C . THR B 1 298 ? 3.67 26.234 24.422 1 92.94 298 THR B C 1
ATOM 5083 O O . THR B 1 298 ? 4.016 27.297 24.953 1 92.94 298 THR B O 1
ATOM 5086 N N . GLU B 1 299 ? 4.227 25.016 24.609 1 87.19 299 GLU B N 1
ATOM 5087 C CA . GLU B 1 299 ? 5.402 24.844 25.453 1 87.19 299 GLU B CA 1
ATOM 5088 C C . GLU B 1 299 ? 6.379 23.828 24.859 1 87.19 299 GLU B C 1
ATOM 5090 O O . GLU B 1 299 ? 5.992 23 24.031 1 87.19 299 GLU B O 1
ATOM 5095 N N . GLY B 1 300 ? 7.668 23.875 25.297 1 85.25 300 GLY B N 1
ATOM 5096 C CA . GLY B 1 300 ? 8.602 22.875 24.812 1 85.25 300 GLY B CA 1
ATOM 5097 C C . GLY B 1 300 ? 9.953 23.453 24.422 1 85.25 300 GLY B C 1
ATOM 5098 O O . GLY B 1 300 ? 10.609 22.938 23.516 1 85.25 300 GLY B O 1
ATOM 5099 N N . GLY B 1 301 ? 10.406 24.516 24.953 1 86.12 301 GLY B N 1
ATOM 5100 C CA . GLY B 1 301 ? 11.711 25.109 24.719 1 86.12 301 GLY B CA 1
ATOM 5101 C C . GLY B 1 301 ? 11.867 25.641 23.297 1 86.12 301 GLY B C 1
ATOM 5102 O O . GLY B 1 301 ? 10.883 25.938 22.641 1 86.12 301 GLY B O 1
ATOM 5103 N N . ASP B 1 302 ? 13.148 25.734 22.781 1 89.62 302 ASP B N 1
ATOM 5104 C CA . ASP B 1 302 ? 13.477 26.406 21.531 1 89.62 302 ASP B CA 1
ATOM 5105 C C . ASP B 1 302 ? 13.094 25.547 20.328 1 89.62 302 ASP B C 1
ATOM 5107 O O . ASP B 1 302 ? 12.82 26.062 19.25 1 89.62 302 ASP B O 1
ATOM 5111 N N . LYS B 1 303 ? 12.93 24.281 20.531 1 92.06 303 LYS B N 1
ATOM 5112 C CA . LYS B 1 303 ? 12.75 23.375 19.406 1 92.06 303 LYS B CA 1
ATOM 5113 C C . LYS B 1 303 ? 11.266 23.094 19.156 1 92.06 303 LYS B C 1
ATOM 5115 O O . LYS B 1 303 ? 10.867 22.781 18.031 1 92.06 303 LYS B O 1
ATOM 5120 N N . MET B 1 304 ? 10.453 23.25 20.203 1 95 304 MET B N 1
ATOM 5121 C CA . MET B 1 304 ? 9.07 22.812 20.047 1 95 304 MET B CA 1
ATOM 5122 C C . MET B 1 304 ? 8.109 23.969 20.344 1 95 304 MET B C 1
ATOM 5124 O O . MET B 1 304 ? 7.043 24.062 19.734 1 95 304 MET B O 1
ATOM 5128 N N . GLY B 1 305 ? 8.562 24.828 21.219 1 95.44 305 GLY B N 1
ATOM 5129 C CA . GLY B 1 305 ? 7.688 25.891 21.656 1 95.44 305 GLY B CA 1
ATOM 5130 C C . GLY B 1 305 ? 7.57 27.031 20.656 1 95.44 305 GLY B C 1
ATOM 5131 O O . GLY B 1 305 ? 8.555 27.391 20 1 95.44 305 GLY B O 1
ATOM 5132 N N . TYR B 1 306 ? 6.359 27.594 20.594 1 96.69 306 TYR B N 1
ATOM 5133 C CA . TYR B 1 306 ? 6.047 28.688 19.672 1 96.69 306 TYR B CA 1
ATOM 5134 C C . TYR B 1 306 ? 6.996 29.859 19.875 1 96.69 306 TYR B C 1
ATOM 5136 O O . TYR B 1 306 ? 7.32 30.219 21 1 96.69 306 TYR B O 1
ATOM 5144 N N . LYS B 1 307 ? 7.406 30.453 18.797 1 96.12 307 LYS B N 1
ATOM 5145 C CA . LYS B 1 307 ? 8.125 31.734 18.719 1 96.12 307 LYS B CA 1
ATOM 5146 C C . LYS B 1 307 ? 7.461 32.656 17.703 1 96.12 307 LYS B C 1
ATOM 5148 O O . LYS B 1 307 ? 6.824 32.219 16.75 1 96.12 307 LYS B O 1
ATOM 5153 N N . GLU B 1 308 ? 7.711 33.938 17.938 1 94.75 308 GLU B N 1
ATOM 5154 C CA . GLU B 1 308 ? 7.168 34.906 17 1 94.75 308 GLU B CA 1
ATOM 5155 C C . GLU B 1 308 ? 7.645 34.625 15.578 1 94.75 308 GLU B C 1
ATOM 5157 O O . GLU B 1 308 ? 8.836 34.438 15.352 1 94.75 308 GLU B O 1
ATOM 5162 N N . GLY B 1 309 ? 6.668 34.594 14.688 1 95.88 309 GLY B N 1
ATOM 5163 C CA . GLY B 1 309 ? 6.984 34.344 13.297 1 95.88 309 GLY B CA 1
ATOM 5164 C C . GLY B 1 309 ? 6.578 32.938 12.852 1 95.88 309 GLY B C 1
ATOM 5165 O O . GLY B 1 309 ? 6.465 32.688 11.648 1 95.88 309 GLY B O 1
ATOM 5166 N N . ASP B 1 310 ? 6.406 32.062 13.805 1 97.94 310 ASP B N 1
ATOM 5167 C CA . ASP B 1 310 ? 5.953 30.703 13.469 1 97.94 310 ASP B CA 1
ATOM 5168 C C . ASP B 1 310 ? 4.566 30.734 12.828 1 97.94 310 ASP B C 1
ATOM 5170 O O . ASP B 1 310 ? 3.777 31.641 13.086 1 97.94 310 ASP B O 1
ATOM 5174 N N . LEU B 1 311 ? 4.285 29.75 12.062 1 98.38 311 LEU B N 1
ATOM 5175 C CA . LEU B 1 311 ? 3.055 29.688 11.281 1 98.38 311 LEU B CA 1
ATOM 5176 C C . LEU B 1 311 ? 1.845 29.5 12.188 1 98.38 311 LEU B C 1
ATOM 5178 O O . LEU B 1 311 ? 0.827 30.172 12.031 1 98.38 311 LEU B O 1
ATOM 5182 N N . ALA B 1 312 ? 1.971 28.562 13.117 1 98.06 312 ALA B N 1
ATOM 5183 C CA . ALA B 1 312 ? 0.804 28.172 13.906 1 98.06 312 ALA B CA 1
ATOM 5184 C C . ALA B 1 312 ? 1.222 27.625 15.266 1 98.06 312 ALA B C 1
ATOM 5186 O O . ALA B 1 312 ? 2.373 27.219 15.453 1 98.06 312 ALA B O 1
ATOM 5187 N N . VAL B 1 313 ? 0.274 27.688 16.156 1 96.81 313 VAL B N 1
ATOM 5188 C CA . VAL B 1 313 ? 0.455 27.062 17.469 1 96.81 313 VAL B CA 1
ATOM 5189 C C . VAL B 1 313 ? -0.579 25.969 17.672 1 96.81 313 VAL B C 1
ATOM 5191 O O . VAL B 1 313 ? -1.745 26.125 17.312 1 96.81 313 VAL B O 1
ATOM 5194 N N . HIS B 1 314 ? -0.141 24.812 18.156 1 96.56 314 HIS B N 1
ATOM 5195 C CA . HIS B 1 314 ? -0.934 23.609 18.422 1 96.56 314 HIS B CA 1
ATOM 5196 C C . HIS B 1 314 ? -1.078 23.375 19.922 1 96.56 314 HIS B C 1
ATOM 5198 O O . HIS B 1 314 ? -0.08 23.328 20.641 1 96.56 314 HIS B O 1
ATOM 5204 N N . PHE B 1 315 ? -2.262 23.281 20.391 1 93.69 315 PHE B N 1
ATOM 5205 C CA . PHE B 1 315 ? -2.525 23.109 21.812 1 93.69 315 PHE B CA 1
ATOM 5206 C C . PHE B 1 315 ? -2.604 21.625 22.172 1 93.69 315 PHE B C 1
ATOM 5208 O O . PHE B 1 315 ? -3.477 21.203 22.938 1 93.69 315 PHE B O 1
ATOM 5215 N N . ALA B 1 316 ? -1.753 20.844 21.578 1 88.38 316 ALA B N 1
ATOM 5216 C CA . ALA B 1 316 ? -1.707 19.391 21.781 1 88.38 316 ALA B CA 1
ATOM 5217 C C . ALA B 1 316 ? -1.534 19.062 23.266 1 88.38 316 ALA B C 1
ATOM 5219 O O . ALA B 1 316 ? -0.661 19.625 23.938 1 88.38 316 ALA B O 1
ATOM 5220 N N . GLY B 1 317 ? -2.359 18.234 23.812 1 84.88 317 GLY B N 1
ATOM 5221 C CA . GLY B 1 317 ? -2.215 17.734 25.156 1 84.88 317 GLY B CA 1
ATOM 5222 C C . GLY B 1 317 ? -2.729 18.688 26.219 1 84.88 317 GLY B C 1
ATOM 5223 O O . GLY B 1 317 ? -2.65 18.406 27.406 1 84.88 317 GLY B O 1
ATOM 5224 N N . CYS B 1 318 ? -3.318 19.781 25.891 1 84.44 318 CYS B N 1
ATOM 5225 C CA . CYS B 1 318 ? -3.744 20.797 26.859 1 84.44 318 CYS B CA 1
ATOM 5226 C C . CYS B 1 318 ? -4.832 20.234 27.766 1 84.44 318 CYS B C 1
ATOM 5228 O O . CYS B 1 318 ? -5.035 20.75 28.875 1 84.44 318 CYS B O 1
ATOM 5230 N N . TRP B 1 319 ? -5.5 19.172 27.375 1 83.75 319 TRP B N 1
ATOM 5231 C CA . TRP B 1 319 ? -6.594 18.594 28.156 1 83.75 319 TRP B CA 1
ATOM 5232 C C . TRP B 1 319 ? -6.059 17.797 29.344 1 83.75 319 TRP B C 1
ATOM 5234 O O . TRP B 1 319 ? -6.789 17.531 30.297 1 83.75 319 TRP B O 1
ATOM 5244 N N . VAL B 1 320 ? -4.809 17.375 29.203 1 81.56 320 VAL B N 1
ATOM 5245 C CA . VAL B 1 320 ? -4.223 16.562 30.266 1 81.56 320 VAL B CA 1
ATOM 5246 C C . VAL B 1 320 ? -4.199 17.344 31.578 1 81.56 320 VAL B C 1
ATOM 5248 O O . VAL B 1 320 ? -4.59 16.828 32.625 1 81.56 320 VAL B O 1
ATOM 5251 N N . GLU B 1 321 ? -3.865 18.641 31.484 1 83.62 321 GLU B N 1
ATOM 5252 C CA . GLU B 1 321 ? -3.812 19.5 32.688 1 83.62 321 GLU B CA 1
ATOM 5253 C C . GLU B 1 321 ? -5.008 20.438 32.719 1 83.62 321 GLU B C 1
ATOM 5255 O O . GLU B 1 321 ? -5.043 21.359 33.531 1 83.62 321 GLU B O 1
ATOM 5260 N N . HIS B 1 322 ? -5.953 20.344 31.859 1 86.56 322 HIS B N 1
ATOM 5261 C CA . HIS B 1 322 ? -7.191 21.109 31.797 1 86.56 322 HIS B CA 1
ATOM 5262 C C . HIS B 1 322 ? -6.902 22.609 31.688 1 86.56 322 HIS B C 1
ATOM 5264 O O . HIS B 1 322 ? -7.484 23.406 32.406 1 86.56 322 HIS B O 1
ATOM 5270 N N . ASN B 1 323 ? -5.992 22.953 30.875 1 87.56 323 ASN B N 1
ATOM 5271 C CA . ASN B 1 323 ? -5.637 24.359 30.688 1 87.56 323 ASN B CA 1
ATOM 5272 C C . ASN B 1 323 ? -5.852 24.797 29.234 1 87.56 323 ASN B C 1
ATOM 5274 O O . ASN B 1 323 ? -5.191 25.719 28.766 1 87.56 323 ASN B O 1
ATOM 5278 N N . CYS B 1 324 ? -6.723 24.156 28.594 1 89.56 324 CYS B N 1
ATOM 5279 C CA . CYS B 1 324 ? -6.922 24.406 27.172 1 89.56 324 CYS B CA 1
ATOM 5280 C C . CYS B 1 324 ? -7.457 25.812 26.938 1 89.56 324 CYS B C 1
ATOM 5282 O O . CYS B 1 324 ? -6.984 26.531 26.047 1 89.56 324 CYS B O 1
ATOM 5284 N N . VAL B 1 325 ? -8.391 26.188 27.781 1 89.75 325 VAL B N 1
ATOM 5285 C CA . VAL B 1 325 ? -9 27.516 27.625 1 89.75 325 VAL B CA 1
ATOM 5286 C C . VAL B 1 325 ? -7.953 28.594 27.844 1 89.75 325 VAL B C 1
ATOM 5288 O O . VAL B 1 325 ? -7.852 29.531 27.047 1 89.75 325 VAL B O 1
ATOM 5291 N N . GLU B 1 326 ? -7.199 28.453 28.859 1 89.5 326 GLU B N 1
ATOM 5292 C CA . GLU B 1 326 ? -6.16 29.422 29.172 1 89.5 326 GLU B CA 1
ATOM 5293 C C . GLU B 1 326 ? -5.133 29.516 28.047 1 89.5 326 GLU B C 1
ATOM 5295 O O . GLU B 1 326 ? -4.777 30.609 27.609 1 89.5 326 GLU B O 1
ATOM 5300 N N . ARG B 1 327 ? -4.691 28.453 27.594 1 88.94 327 ARG B N 1
ATOM 5301 C CA . ARG B 1 327 ? -3.691 28.422 26.531 1 88.94 327 ARG B CA 1
ATOM 5302 C C . ARG B 1 327 ? -4.25 29 25.234 1 88.94 327 ARG B C 1
ATOM 5304 O O . ARG B 1 327 ? -3.574 29.781 24.562 1 88.94 327 ARG B O 1
ATOM 5311 N N . PHE B 1 328 ? -5.43 28.594 24.938 1 91.06 328 PHE B N 1
ATOM 5312 C CA . PHE B 1 328 ? -6.062 29.094 23.719 1 91.06 328 PHE B CA 1
ATOM 5313 C C . PHE B 1 328 ? -6.191 30.609 23.766 1 91.06 328 PHE B C 1
ATOM 5315 O O . PHE B 1 328 ? -5.844 31.297 22.797 1 91.06 328 PHE B O 1
ATOM 5322 N N . ASN B 1 329 ? -6.625 31.156 24.859 1 89.56 329 ASN B N 1
ATOM 5323 C CA . ASN B 1 329 ? -6.836 32.594 25 1 89.56 329 ASN B CA 1
ATOM 5324 C C . ASN B 1 329 ? -5.523 33.375 24.906 1 89.56 329 ASN B C 1
ATOM 5326 O O . ASN B 1 329 ? -5.492 34.5 24.406 1 89.56 329 ASN B O 1
ATOM 5330 N N . LYS B 1 330 ? -4.531 32.812 25.328 1 90.44 330 LYS B N 1
ATOM 5331 C CA . LYS B 1 330 ? -3.219 33.438 25.281 1 90.44 330 LYS B CA 1
ATOM 5332 C C . LYS B 1 330 ? -2.777 33.688 23.844 1 90.44 330 LYS B C 1
ATOM 5334 O O . LYS B 1 330 ? -2.143 34.719 23.562 1 90.44 330 LYS B O 1
ATOM 5339 N N . TYR B 1 331 ? -3.131 32.812 22.953 1 90.94 331 TYR B N 1
ATOM 5340 C CA . TYR B 1 331 ? -2.588 32.906 21.609 1 90.94 331 TYR B CA 1
ATOM 5341 C C . TYR B 1 331 ? -3.65 33.375 20.609 1 90.94 331 TYR B C 1
ATOM 5343 O O . TYR B 1 331 ? -3.328 33.938 19.578 1 90.94 331 TYR B O 1
ATOM 5351 N N . ALA B 1 332 ? -4.91 33.094 20.844 1 83.12 332 ALA B N 1
ATOM 5352 C CA . ALA B 1 332 ? -5.977 33.406 19.891 1 83.12 332 ALA B CA 1
ATOM 5353 C C . ALA B 1 332 ? -6.457 34.844 20.062 1 83.12 332 ALA B C 1
ATOM 5355 O O . ALA B 1 332 ? -7.082 35.406 19.156 1 83.12 332 ALA B O 1
ATOM 5356 N N . GLU B 1 333 ? -6.336 35.469 21.281 1 69.12 333 GLU B N 1
ATOM 5357 C CA . GLU B 1 333 ? -6.75 36.844 21.531 1 69.12 333 GLU B CA 1
ATOM 5358 C C . GLU B 1 333 ? -5.621 37.812 21.203 1 69.12 333 GLU B C 1
ATOM 5360 O O . GLU B 1 333 ? -4.449 37.5 21.438 1 69.12 333 GLU B O 1
#

Radius of gyration: 29.76 Å; Cα contacts (8 Å, |Δi|>4): 1110; chains: 2; bounding box: 66×82×96 Å

Secondary structure (DSSP, 8-state):
--HHHHHHHHHHHHHHHHHHHHHHHHHTTSSS-GGGGGG-S------------SS--SSBGGGSGGGG----GGG-BTT-------GGGEEEEEE--S-GGGGGSTTHHHHHHHHHHHHHHHHTPEEEEE-GGGSB-TTS-GGGGHHHHHHHHHHH-TT--EEEEE-TTEEE--TT--HIIIIISHHHHHHHS--SPBPP-TT---GGGTT-B--SS--GGG--EEEEE-SSSEEEEEEEEE-SHHHHHHHHHHT-HHHHTT--TTHHHHHHHHHHHH-HHHHTTEEEEEGGGT-EESSSHHHHB--TT-SEEE-TTTTTTT-HHHHHHHHH-/--HHHHHHHHHHHHHHHHHHHHHHHHHHHSSS-GGGGGG-S------------SS--SSBGGGSGGGG----GGG-BTT-------GGGEEEEEE--S-GGGGGSTTHHHHHHHHHHHHHHHHTPEEEEE-GGGSB-TTS-GGGGHHHHHHHHHHH-TT--EEEEE-TTEEE--TT--HIIIIISHHHHHHHS--SPBPP-TT---GGGTT-B--SS--GGG--EEEEE-SSSEEEEEEEEE-SHHHHHHHHHTT-HHHHSS--TTHHHHHHHHHHHH-HHHHTTEEEEEGGGT-EESSSHHHHB--TT-SEEE-TTTTTTT-HHHHHHHHH-

Sequence (666 aa):
MLSNQLLTKRYTLVATALIISIVLVASFRDAIPIQDYRNFAFSETVVPIQTSNNGPQPAHYKTQPEWNWVVPKYASSFDGYARKPRNKDVIVLTASDGLGHNSEIPNLLDKVLDDRAKYCAKHGYTNLWLNTSRYDVGDSHRVWSKIPALAEAFYLYPSAEWVWLMDADMVLMNHDYSLVSEILSPAAIDKGILRNQPLLTGSLKNAMYENLHTPSDYRVENIDILLTQDHHSINAGSVFFRRSAFTRFFLEAMTDTMLTGREHGNAEQDAILHMILEHELVRKHVGVYPQRKFNSYTEGGDKMGYKEGDLAVHFAGCWVEHNCVERFNKYAEMLSNQLLTKRYTLVATALIISIVLVASFRDAIPIQDYRNFAFSETVVPIQTSNNGPQPAHYKTQPEWNWVVPKYASSFDGYARKPRNKDVIVLTASDGLGHNSEIPNLLDKVLDDRAKYCAKHGYTNLWLNTSRYDVGDSHRVWSKIPALAEAFYLYPSAEWVWLMDADMVLMNHDYSLVSEILSPAAIDKGILRNQPLLTGSLKNAMYENLHTPSDYRVENIDILLTQDHHSINAGSVFFRRSAFTRFFLEAMTDTMLTGREHGNAEQDAILHMILEHELVRKHVGVYPQRKFNSYTEGGDKMGYKEGDLAVHFAGCWVEHNCVERFNKYAE